Protein AF-A0A7J2S3N8-F1 (afdb_monomer_lite)

Foldseek 3Di:
DFDDKDDWDWDDDDPVLFQLLLVLLVVCLVPVCLLPFDAPAPPDPDDLCVVVVVLVVVLNVCLVPLVVLLVQLQDQALSVLSSQSSNCNVVVGQDIWIWIDTPNDIDIFGDGHNYDPLSNQLSSPVQDLLSSCSNCLVSCLVQQWKWFTDNVHTYTHRNQNDDDPVRVVRLLVVLQWDDQDPAETEHPPDDPVCVLQFWWKWKAFPRPGHIYIYGLVSQPFASLVSSPSRMHGNDSPVRIDIDIDANQASEEPDDDPDDCNVVSRPDDQPPVVCRNVRNDTSNRSNVVSNVVSVVVQQPDQAEWEAEQNYTDGLDQPVVLVVLVDDPVLSLQSVQVSVPDRGYDRYYPDHSVNVCVVCCVPCVLVSLCVVVVDNVVSVD

Sequence (379 aa):
MVKKIGSSFIKTASKTQENKIIENAKKVLENPFSILPDCGNKSCRKCYFDGVRNKIKKLFRYADNRDKLEKLSKRKDLIGAIAGVMTIAHSEKAPYLASVNINGKELKYAVRGKADKKKLIALEYINNPLLRLLGIGDIALKKKLHIYSWDKGFVCTGLEGKPPEEFIEFLAGNIGLRKLDDKTFTCAHINKKEESELGCLKIKWMYNGVDFLICKKCATGNTFSKISKYMIEPDQNRSLDVKVMPSIIKSCKNKCSNCVKKDLENLETKFLDEYFRGIISDHELIEKNEKEMIEKIKNMNRRLFILDGNCFGDDPSAFIKILHPNDMEKVSIEFILDKLQTPLIVSNMTANKLLELFWKEYGLPFLEEILDDKDIAHE

Secondary structure (DSSP, 8-state):
---------B-PPPHHHHHHHHHHHHHHHH-GGGGSPEE--TT-SS-TTHHHHHHHHHHHTTTT-HHHHHHHHTSSSHHHHHHHHHHHHHHTS---EEEEEETTEEEEEE--SS--HHHHHHHHTTT-HHHHGGGTHHHHHHTT-EEEEETTEEEEEET-----HHHHHHHHHHHTPEESSSSEEE-TT--TTTTTTS-EEEEEETTT--EEEEETTT--S-HHHHHHTTEE-S-HHHHEEEEEE-SS-SEE-S--SS-HHHHHHTPPPP-HHHHHTTSS-HHHHHHHHHHHHHHHHHT-SS-EEEETTEEEET-HHHHHHHT---HHHHHHHHHHHHH--SEEEESS--HHHHHHHHHHHHHHHHHHHHHS-HHHHH-

pLDDT: mean 87.54, std 11.59, range [38.91, 98.0]

Structure (mmCIF, N/CA/C/O backbone):
data_AF-A0A7J2S3N8-F1
#
_entry.id   AF-A0A7J2S3N8-F1
#
loop_
_atom_site.group_PDB
_atom_site.id
_atom_site.type_symbol
_atom_site.label_atom_id
_atom_site.label_alt_id
_atom_site.label_comp_id
_atom_site.label_asym_id
_atom_site.label_entity_id
_atom_site.label_seq_id
_atom_site.pdbx_PDB_ins_code
_atom_site.Cartn_x
_atom_site.Cartn_y
_atom_site.Cartn_z
_atom_site.occupancy
_atom_site.B_iso_or_equiv
_atom_site.auth_seq_id
_atom_site.auth_comp_id
_atom_site.auth_asym_id
_atom_site.auth_atom_id
_atom_site.pdbx_PDB_model_num
ATOM 1 N N . MET A 1 1 ? -0.435 5.367 6.423 1.00 44.50 1 MET A N 1
ATOM 2 C CA . MET A 1 1 ? -0.981 5.963 7.677 1.00 44.50 1 MET A CA 1
ATOM 3 C C . MET A 1 1 ? -1.839 7.195 7.354 1.00 44.50 1 MET A C 1
ATOM 5 O O . MET A 1 1 ? -1.370 8.049 6.614 1.00 44.50 1 MET A O 1
ATOM 9 N N . VAL A 1 2 ? -3.084 7.286 7.851 1.00 38.91 2 VAL A N 1
ATOM 10 C CA . VAL A 1 2 ? -4.009 8.427 7.614 1.00 38.91 2 VAL A CA 1
ATOM 11 C C . VAL A 1 2 ? -3.339 9.738 8.044 1.00 38.91 2 VAL A C 1
ATOM 13 O O . VAL A 1 2 ? -3.123 9.963 9.235 1.00 38.91 2 VAL A O 1
ATOM 16 N N . LYS A 1 3 ? -2.950 10.571 7.071 1.00 39.53 3 LYS A N 1
ATOM 17 C CA . LYS A 1 3 ? -1.894 11.581 7.261 1.00 39.53 3 LYS A CA 1
ATOM 18 C C . LYS A 1 3 ? -2.335 12.943 7.800 1.00 39.53 3 LYS A C 1
ATOM 20 O O . LYS A 1 3 ? -1.469 13.731 8.152 1.00 39.53 3 LYS A O 1
ATOM 25 N N . LYS A 1 4 ? -3.625 13.243 7.937 1.00 41.34 4 LYS A N 1
ATOM 26 C CA . LYS A 1 4 ? -4.093 14.435 8.670 1.00 41.34 4 LYS A CA 1
ATOM 27 C C . LYS A 1 4 ? -5.597 14.356 8.864 1.00 41.34 4 LYS A C 1
ATOM 29 O O . LYS A 1 4 ? -6.310 13.944 7.959 1.00 41.34 4 LYS A O 1
ATOM 34 N N . ILE A 1 5 ? -6.052 14.742 10.051 1.00 45.94 5 ILE A N 1
ATOM 35 C CA . ILE A 1 5 ? -7.469 14.863 10.377 1.00 45.94 5 ILE A CA 1
ATOM 36 C C . ILE A 1 5 ? -7.753 16.350 10.601 1.00 45.94 5 ILE A C 1
ATOM 38 O O . ILE A 1 5 ? -7.278 16.898 11.595 1.00 45.94 5 ILE A O 1
ATOM 42 N N . GLY A 1 6 ? -8.492 16.981 9.684 1.00 43.09 6 GLY A N 1
ATOM 43 C CA . GLY A 1 6 ? -8.831 18.413 9.728 1.00 43.09 6 GLY A CA 1
ATOM 44 C C . GLY A 1 6 ? -9.730 18.833 10.904 1.00 43.09 6 GLY A C 1
ATOM 45 O O . GLY A 1 6 ? -10.150 17.995 11.714 1.00 43.09 6 GLY A O 1
ATOM 46 N N . SER A 1 7 ? -9.997 20.141 10.999 1.00 45.97 7 SER A N 1
ATOM 47 C CA . SER A 1 7 ? -10.928 20.756 11.957 1.00 45.97 7 SER A CA 1
ATOM 48 C C . SER A 1 7 ? -12.378 20.346 11.675 1.00 45.97 7 SER A C 1
ATOM 50 O O . SER A 1 7 ? -12.745 20.060 10.536 1.00 45.97 7 SER A O 1
ATOM 52 N N . SER A 1 8 ? -13.194 20.277 12.730 1.00 46.09 8 SER A N 1
ATOM 53 C CA . SER A 1 8 ? -14.582 19.824 12.644 1.00 46.09 8 SER A CA 1
ATOM 54 C C . SER A 1 8 ? -15.577 20.972 12.573 1.00 46.09 8 SER A C 1
ATOM 56 O O . SER A 1 8 ? -15.569 21.837 13.445 1.00 46.09 8 SER A O 1
ATOM 58 N N . PHE A 1 9 ? -16.488 20.910 11.603 1.00 48.41 9 PHE A N 1
ATOM 59 C CA . PHE A 1 9 ? -17.659 21.783 11.503 1.00 48.41 9 PHE A CA 1
ATOM 60 C C . PHE A 1 9 ? -18.932 20.990 11.824 1.00 48.41 9 PHE A C 1
ATOM 62 O O . PHE A 1 9 ? -19.054 19.824 11.425 1.00 48.41 9 PHE A O 1
ATOM 69 N N . ILE A 1 10 ? -19.864 21.616 12.547 1.00 52.03 10 ILE A N 1
ATOM 70 C CA . ILE A 1 10 ? -21.165 21.035 12.904 1.00 52.03 10 ILE A CA 1
ATOM 71 C C . ILE A 1 10 ? -22.110 21.235 11.714 1.00 52.03 10 ILE A C 1
ATOM 73 O O . ILE A 1 10 ? -22.335 22.365 11.288 1.00 52.03 10 ILE A O 1
ATOM 77 N N . LYS A 1 11 ? -22.642 20.145 11.155 1.00 56.31 11 LYS A N 1
ATOM 78 C CA . LYS A 1 11 ? -23.619 20.166 10.051 1.00 56.31 11 LYS A CA 1
ATOM 79 C C . LYS A 1 11 ? -24.686 19.097 10.285 1.00 56.31 11 LYS A C 1
ATOM 81 O O . LYS A 1 11 ? -24.377 18.022 10.793 1.00 56.31 11 LYS A O 1
ATOM 86 N N . THR A 1 12 ? -25.910 19.339 9.827 1.00 53.00 12 THR A N 1
ATOM 87 C CA . THR A 1 12 ? -26.976 18.324 9.773 1.00 53.00 12 THR A CA 1
ATOM 88 C C . THR A 1 12 ? -26.585 17.209 8.781 1.00 53.00 12 THR A C 1
ATOM 90 O O . THR A 1 12 ? -26.009 17.484 7.718 1.00 53.00 12 THR A O 1
ATOM 93 N N . ALA A 1 13 ? -26.815 15.933 9.114 1.00 57.75 13 ALA A N 1
ATOM 94 C CA . ALA A 1 13 ? -26.667 14.838 8.143 1.00 57.75 13 ALA A CA 1
ATOM 95 C C . ALA A 1 13 ? -27.935 14.609 7.340 1.00 57.75 13 ALA A C 1
ATOM 97 O O . ALA A 1 13 ? -29.031 14.976 7.754 1.00 57.75 13 ALA A O 1
ATOM 98 N N . SER A 1 14 ? -27.769 13.909 6.218 1.00 72.62 14 SER A N 1
ATOM 99 C CA . SER A 1 14 ? -28.887 13.213 5.604 1.00 72.62 14 SER A CA 1
ATOM 100 C C . SER A 1 14 ? -29.412 12.128 6.549 1.00 72.62 14 SER A C 1
ATOM 102 O O . SER A 1 14 ? -28.648 11.464 7.255 1.00 72.62 14 SER A O 1
ATOM 104 N N . LYS A 1 15 ? -30.725 11.901 6.508 1.00 78.88 15 LYS A N 1
ATOM 105 C CA . LYS A 1 15 ? -31.401 10.861 7.296 1.00 78.88 15 LYS A CA 1
ATOM 106 C C . LYS A 1 15 ? -30.796 9.468 7.068 1.00 78.88 15 LYS A C 1
ATOM 108 O O . LYS A 1 15 ? -30.662 8.682 7.997 1.00 78.88 15 LYS A O 1
ATOM 113 N N . THR A 1 16 ? -30.323 9.197 5.852 1.00 84.44 16 THR A N 1
ATOM 114 C CA . THR A 1 16 ? -29.602 7.965 5.497 1.00 84.44 16 THR A CA 1
ATOM 115 C C . THR A 1 16 ? -28.321 7.770 6.310 1.00 84.44 16 THR A C 1
ATOM 117 O O . THR A 1 16 ? -28.026 6.659 6.746 1.00 84.44 16 THR A O 1
ATOM 120 N N . GLN A 1 17 ? -27.541 8.833 6.518 1.00 83.56 17 GLN A N 1
ATOM 121 C CA . GLN A 1 17 ? -26.275 8.741 7.243 1.00 83.56 17 GLN A CA 1
ATOM 122 C C . GLN A 1 17 ? -26.502 8.588 8.751 1.00 83.56 17 GLN A C 1
ATOM 124 O O . GLN A 1 17 ? -25.801 7.806 9.387 1.00 83.56 17 GLN A O 1
ATOM 129 N N . GLU A 1 18 ? -27.506 9.271 9.302 1.00 86.31 18 GLU A N 1
ATOM 130 C CA . GLU A 1 18 ? -27.937 9.072 10.689 1.00 86.31 18 GLU A CA 1
ATOM 131 C C . GLU A 1 18 ? -28.393 7.627 10.935 1.00 86.31 18 GLU A C 1
ATOM 133 O O . GLU A 1 18 ? -27.878 6.973 11.843 1.00 86.31 18 GLU A O 1
ATOM 138 N N . ASN A 1 19 ? -29.264 7.090 10.074 1.00 89.50 19 ASN A N 1
ATOM 139 C CA . ASN A 1 19 ? -29.729 5.705 10.175 1.00 89.50 19 ASN A CA 1
ATOM 140 C C . ASN A 1 19 ? -28.561 4.710 10.166 1.00 89.50 19 ASN A C 1
ATOM 142 O O . ASN A 1 19 ? -28.540 3.778 10.965 1.00 89.50 19 ASN A O 1
ATOM 146 N N . LYS A 1 20 ? -27.552 4.936 9.316 1.00 91.44 20 LYS A N 1
ATOM 147 C CA . LYS A 1 20 ? -26.363 4.076 9.240 1.00 91.44 20 LYS A CA 1
ATOM 148 C C . LYS A 1 20 ? -25.511 4.125 10.513 1.00 91.44 20 LYS A C 1
ATOM 150 O O . LYS A 1 20 ? -24.987 3.095 10.934 1.00 91.44 20 LYS A O 1
ATOM 155 N N . ILE A 1 21 ? -25.370 5.302 11.127 1.00 92.38 21 ILE A N 1
ATOM 156 C CA . ILE A 1 21 ? -24.670 5.454 12.412 1.00 92.38 21 ILE A CA 1
ATOM 157 C C . ILE A 1 21 ? -25.423 4.698 13.511 1.00 92.38 21 ILE A C 1
ATOM 159 O O . ILE A 1 21 ? -24.800 3.956 14.266 1.00 92.38 21 ILE A O 1
ATOM 163 N N . ILE A 1 22 ? -26.752 4.833 13.571 1.00 93.69 22 ILE A N 1
ATOM 164 C CA . ILE A 1 22 ? -27.592 4.132 14.553 1.00 93.69 22 ILE A CA 1
ATOM 165 C C . ILE A 1 22 ? -27.519 2.612 14.347 1.00 93.69 22 ILE A C 1
ATOM 167 O O . ILE A 1 22 ? -27.347 1.875 15.314 1.00 93.69 22 ILE A O 1
ATOM 171 N N . GLU A 1 23 ? -27.584 2.128 13.106 1.00 94.94 23 GLU A N 1
ATOM 172 C CA . GLU A 1 23 ? -27.475 0.698 12.794 1.00 94.94 23 GLU A CA 1
ATOM 173 C C . GLU A 1 23 ? -26.120 0.122 13.236 1.00 94.94 23 GLU A C 1
ATOM 175 O O . GLU A 1 23 ? -26.054 -0.923 13.883 1.00 94.94 23 GLU A O 1
ATOM 180 N N . ASN A 1 24 ? -25.022 0.827 12.952 1.00 95.38 24 ASN A N 1
ATOM 181 C CA . ASN A 1 24 ? -23.702 0.413 13.424 1.00 95.38 24 ASN A CA 1
ATOM 182 C C . ASN A 1 24 ? -23.592 0.496 14.954 1.00 95.38 24 ASN A C 1
ATOM 184 O O . ASN A 1 24 ? -22.979 -0.377 15.565 1.00 95.38 24 ASN A O 1
ATOM 188 N N . ALA A 1 25 ? -24.223 1.487 15.588 1.00 96.19 25 ALA A N 1
ATOM 189 C CA . ALA A 1 25 ? -24.281 1.586 17.041 1.00 96.19 25 ALA A CA 1
ATOM 190 C C . ALA A 1 25 ? -25.017 0.393 17.672 1.00 96.19 25 ALA A C 1
ATOM 192 O O . ALA A 1 25 ? -24.551 -0.133 18.682 1.00 96.19 25 ALA A O 1
ATOM 193 N N . LYS A 1 26 ? -26.110 -0.081 17.056 1.00 96.44 26 LYS A N 1
ATOM 194 C CA . LYS A 1 26 ? -26.821 -1.300 17.477 1.00 96.44 26 LYS A CA 1
ATOM 195 C C . LYS A 1 26 ? -25.921 -2.536 17.387 1.00 96.44 26 LYS A C 1
ATOM 197 O O . LYS A 1 26 ? -25.818 -3.269 18.362 1.00 96.44 26 LYS A O 1
ATOM 202 N N . LYS A 1 27 ? -25.146 -2.691 16.307 1.00 96.12 27 LYS A N 1
ATOM 203 C CA . LYS A 1 27 ? -24.147 -3.777 16.184 1.00 96.12 27 LYS A CA 1
ATOM 204 C C . LYS A 1 27 ? -23.071 -3.716 17.274 1.00 96.12 27 LYS A C 1
ATOM 206 O O . LYS A 1 27 ? -22.652 -4.746 17.798 1.00 96.12 27 LYS A O 1
ATOM 211 N N . VAL A 1 28 ? -22.622 -2.513 17.641 1.00 96.75 28 VAL A N 1
ATOM 212 C CA . VAL A 1 28 ? -21.678 -2.314 18.756 1.00 96.75 28 VAL A CA 1
ATOM 213 C C . VAL A 1 28 ? -22.326 -2.649 20.102 1.00 96.75 28 VAL A C 1
ATOM 215 O O . VAL A 1 28 ? -21.650 -3.199 20.970 1.00 96.75 28 VAL A O 1
ATOM 218 N N . LEU A 1 29 ? -23.610 -2.330 20.286 1.00 96.81 29 LEU A N 1
ATOM 219 C CA . LEU A 1 29 ? -24.367 -2.711 21.476 1.00 96.81 29 LEU A CA 1
ATOM 220 C C . LEU A 1 29 ? -24.520 -4.233 21.573 1.00 96.81 29 LEU A C 1
ATOM 222 O O . LEU A 1 29 ? -24.300 -4.770 22.645 1.00 96.81 29 LEU A O 1
ATOM 226 N N . GLU A 1 30 ? -24.816 -4.928 20.477 1.00 96.62 30 GLU A N 1
ATOM 227 C CA . GLU A 1 30 ? -24.928 -6.393 20.442 1.00 96.62 30 GLU A CA 1
ATOM 228 C C . GLU A 1 30 ? -23.582 -7.086 20.692 1.00 96.62 30 GLU A C 1
ATOM 230 O O . GLU A 1 30 ? -23.486 -8.028 21.480 1.00 96.62 30 GLU A O 1
ATOM 235 N N . ASN A 1 31 ? -22.520 -6.613 20.035 1.00 96.19 31 ASN A N 1
ATOM 236 C CA . ASN A 1 31 ? -21.184 -7.177 20.167 1.00 96.19 31 ASN A CA 1
ATOM 237 C C . ASN A 1 31 ? -20.100 -6.083 20.173 1.00 96.19 31 ASN A C 1
ATOM 239 O O . ASN A 1 31 ? -19.495 -5.782 19.132 1.00 96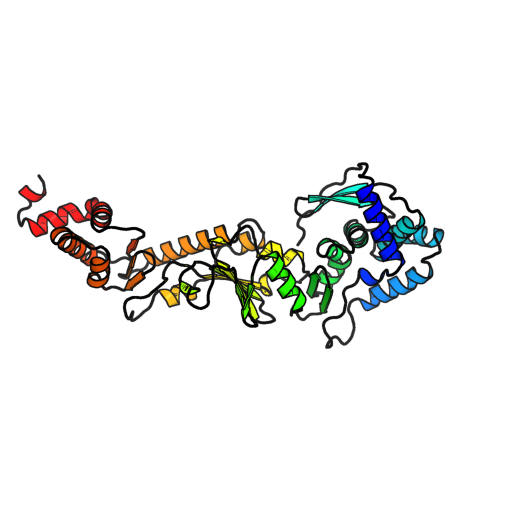.19 31 ASN A O 1
ATOM 243 N N . PRO A 1 32 ? -19.742 -5.543 21.354 1.00 95.19 32 PRO A N 1
ATOM 244 C CA . PRO A 1 32 ? -18.706 -4.518 21.462 1.00 95.19 32 PRO A CA 1
ATOM 245 C C . PRO A 1 32 ? -17.291 -5.050 21.222 1.00 95.19 32 PRO A C 1
ATOM 247 O O . PRO A 1 32 ? -16.347 -4.264 21.164 1.00 95.19 32 PRO A O 1
ATOM 250 N N . PHE A 1 33 ? -17.102 -6.370 21.108 1.00 95.75 33 PHE A N 1
ATOM 251 C CA . PHE A 1 33 ? -15.795 -6.965 20.830 1.00 95.75 33 PHE A CA 1
ATOM 252 C C . PHE A 1 33 ? -15.409 -6.887 19.353 1.00 95.75 33 PHE A C 1
ATOM 254 O O . PHE A 1 33 ? -14.231 -7.051 19.056 1.00 95.75 33 PHE A O 1
ATOM 261 N N . SER A 1 34 ? -16.356 -6.574 18.462 1.00 93.75 34 SER A N 1
ATOM 262 C CA . SER A 1 34 ? -16.142 -6.409 17.014 1.00 93.75 34 SER A CA 1
ATOM 263 C C . SER A 1 34 ? -15.110 -5.331 16.646 1.00 93.75 34 SER A C 1
ATOM 265 O O . SER A 1 34 ? -14.525 -5.369 15.567 1.00 93.75 34 SER A O 1
ATOM 267 N N . ILE A 1 35 ? -14.836 -4.383 17.552 1.00 95.44 35 ILE A N 1
ATOM 268 C CA . ILE A 1 35 ? -13.783 -3.364 17.392 1.00 95.44 35 ILE A CA 1
ATOM 269 C C . ILE A 1 35 ? -12.367 -3.909 17.600 1.00 95.44 35 ILE A C 1
ATOM 271 O O . ILE A 1 35 ? -11.389 -3.207 17.340 1.00 95.44 35 ILE A O 1
ATOM 275 N N . LEU A 1 36 ? -12.235 -5.128 18.122 1.00 96.06 36 LEU A N 1
ATOM 276 C CA . LEU A 1 36 ? -10.950 -5.775 18.333 1.00 96.06 36 LEU A CA 1
ATOM 277 C C . LEU A 1 36 ? -10.696 -6.791 17.220 1.00 96.06 36 LEU A C 1
ATOM 279 O O . LEU A 1 36 ? -11.611 -7.527 16.864 1.00 96.06 36 LEU A O 1
ATOM 283 N N . PRO A 1 37 ? -9.460 -6.871 16.711 1.00 95.44 37 PRO A N 1
ATOM 284 C CA . PRO A 1 37 ? -9.109 -7.884 15.736 1.00 95.44 37 PRO A CA 1
ATOM 285 C C . PRO A 1 37 ? -9.066 -9.273 16.380 1.00 95.44 37 PRO A C 1
ATOM 287 O O . PRO A 1 37 ? -8.736 -9.428 17.567 1.00 95.44 37 PRO A O 1
ATOM 290 N N . ASP A 1 38 ? -9.324 -10.283 15.562 1.00 92.88 38 ASP A N 1
ATOM 291 C CA . ASP A 1 38 ? -9.106 -11.679 15.902 1.00 92.88 38 ASP A CA 1
ATOM 292 C C . ASP A 1 38 ? -7.611 -11.995 15.984 1.00 92.88 38 ASP A C 1
ATOM 294 O O . ASP A 1 38 ? -6.760 -11.334 15.379 1.00 92.88 38 ASP A O 1
ATOM 298 N N . CYS A 1 39 ? -7.271 -13.014 16.770 1.00 87.81 39 CYS A N 1
ATOM 299 C CA . CYS A 1 39 ? -5.891 -13.462 16.905 1.00 87.81 39 CYS A CA 1
ATOM 300 C C . CYS A 1 39 ? -5.557 -14.421 15.759 1.00 87.81 39 CYS A C 1
ATOM 302 O O . CYS A 1 39 ? -5.934 -15.588 15.800 1.00 87.81 39 CYS A O 1
ATOM 304 N N . GLY A 1 40 ? -4.845 -13.931 14.746 1.00 78.69 40 GLY A N 1
ATOM 305 C CA . GLY A 1 40 ? -4.434 -14.734 13.591 1.00 78.69 40 GLY A CA 1
ATOM 306 C C . GLY A 1 40 ? -3.204 -15.596 13.854 1.00 78.69 40 GLY A C 1
ATOM 307 O O . GLY A 1 40 ? -2.991 -16.593 13.171 1.00 78.69 40 GLY A O 1
ATOM 308 N N . ASN A 1 41 ? -2.398 -15.237 14.855 1.00 76.19 41 ASN A N 1
ATOM 309 C CA . ASN A 1 41 ? -1.207 -15.995 15.204 1.00 76.19 41 ASN A CA 1
ATOM 310 C C . ASN A 1 41 ? -1.471 -16.943 16.384 1.00 76.19 41 ASN A C 1
ATOM 312 O O . ASN A 1 41 ? -1.699 -16.498 17.511 1.00 76.19 41 ASN A O 1
ATOM 316 N N . LYS A 1 42 ? -1.398 -18.254 16.124 1.00 68.00 42 LYS A N 1
ATOM 317 C CA . LYS A 1 42 ? -1.558 -19.308 17.140 1.00 68.00 42 LYS A CA 1
ATOM 318 C C . LYS A 1 42 ? -0.345 -19.438 18.071 1.00 68.00 42 LYS A C 1
ATOM 320 O O . LYS A 1 42 ? -0.473 -20.036 19.133 1.00 68.00 42 LYS A O 1
ATOM 325 N N . SER A 1 43 ? 0.814 -18.879 17.706 1.00 66.44 43 SER A N 1
ATOM 326 C CA . SER A 1 43 ? 2.049 -18.948 18.505 1.00 66.44 43 SER A CA 1
ATOM 327 C C . SER A 1 43 ? 2.090 -17.924 19.649 1.00 66.44 43 SER A C 1
ATOM 329 O O . SER A 1 43 ? 2.946 -17.988 20.536 1.00 66.44 43 SER A O 1
ATOM 331 N N . CYS A 1 44 ? 1.151 -16.974 19.672 1.00 69.88 44 CYS A N 1
ATOM 332 C CA . CYS A 1 44 ? 1.074 -15.966 20.718 1.00 69.88 44 CYS A CA 1
ATOM 333 C C . CYS A 1 44 ? 0.685 -16.597 22.064 1.00 69.88 44 CYS A C 1
ATOM 335 O O . CYS A 1 44 ? -0.454 -17.010 22.264 1.00 69.88 44 CYS A O 1
ATOM 337 N N . ARG A 1 45 ? 1.608 -16.571 23.040 1.00 74.31 45 ARG A N 1
ATOM 338 C CA . ARG A 1 45 ? 1.346 -17.017 24.427 1.00 74.31 45 ARG A CA 1
ATOM 339 C C . ARG A 1 45 ? 0.196 -16.257 25.100 1.00 74.31 45 ARG A C 1
ATOM 341 O O . ARG A 1 45 ? -0.426 -16.771 26.023 1.00 74.31 45 ARG A O 1
ATOM 348 N N . LYS A 1 46 ? -0.045 -15.007 24.690 1.00 81.06 46 LYS A N 1
ATOM 349 C CA . LYS A 1 46 ? -1.112 -14.143 25.205 1.00 81.06 46 LYS A CA 1
ATOM 350 C C . LYS A 1 46 ? -1.521 -13.117 24.155 1.00 81.06 46 LYS A C 1
ATOM 352 O O . LYS A 1 46 ? -0.663 -12.587 23.450 1.00 81.06 46 LYS A O 1
ATOM 357 N N . CYS A 1 47 ? -2.807 -12.778 24.091 1.00 85.88 47 CYS A N 1
ATOM 358 C CA . CYS A 1 47 ? -3.276 -11.757 23.167 1.00 85.88 47 CYS A CA 1
ATOM 359 C C . CYS A 1 47 ? -2.998 -10.350 23.720 1.00 85.88 47 CYS A C 1
ATOM 361 O O . CYS A 1 47 ? -3.372 -9.992 24.841 1.00 85.88 47 CYS A O 1
ATOM 363 N N . TYR A 1 48 ? -2.387 -9.496 22.895 1.00 89.56 48 TYR A N 1
ATOM 364 C CA . TYR A 1 48 ? -2.093 -8.101 23.247 1.00 89.56 48 TYR A CA 1
ATOM 365 C C . TYR A 1 48 ? -3.350 -7.265 23.539 1.00 89.56 48 TYR A C 1
ATOM 367 O O . TYR A 1 48 ? -3.262 -6.226 24.200 1.00 89.56 48 TYR A O 1
ATOM 375 N N . PHE A 1 49 ? -4.521 -7.733 23.099 1.00 93.31 49 PHE A N 1
ATOM 376 C CA . PHE A 1 49 ? -5.811 -7.096 23.341 1.00 93.31 49 PHE A CA 1
ATOM 377 C C . PHE A 1 49 ? -6.566 -7.646 24.560 1.00 93.31 49 PHE A C 1
ATOM 379 O O . PHE A 1 49 ? -7.617 -7.100 24.889 1.00 93.31 49 PHE A O 1
ATOM 386 N N . ASP A 1 50 ? -6.046 -8.635 25.299 1.00 91.81 50 ASP A N 1
ATOM 387 C CA . ASP A 1 50 ? -6.742 -9.221 26.462 1.00 91.81 50 ASP A CA 1
ATOM 388 C C . ASP A 1 50 ? -7.115 -8.181 27.523 1.00 91.81 50 ASP A C 1
ATOM 390 O O . ASP A 1 50 ? -8.222 -8.182 28.066 1.00 91.81 50 ASP A O 1
ATOM 394 N N . GLY A 1 51 ? -6.211 -7.236 27.792 1.00 93.00 51 GLY A N 1
ATOM 395 C CA . GLY A 1 51 ? -6.472 -6.150 28.736 1.00 93.00 51 GLY A CA 1
ATOM 396 C C . GLY A 1 51 ? -7.621 -5.242 28.286 1.00 93.00 51 GLY A C 1
ATOM 397 O O . GLY A 1 51 ? -8.411 -4.786 29.114 1.00 93.00 51 GLY A O 1
ATOM 398 N N . VAL A 1 52 ? -7.743 -5.002 26.979 1.00 95.00 52 VAL A N 1
ATOM 399 C CA . VAL A 1 52 ? -8.842 -4.221 26.396 1.00 95.00 52 VAL A CA 1
ATOM 400 C C . VAL A 1 52 ? -10.131 -5.036 26.432 1.00 95.00 52 VAL A C 1
ATOM 402 O O . VAL A 1 52 ? -11.139 -4.547 26.934 1.00 95.00 52 VAL A O 1
ATOM 405 N N . ARG A 1 53 ? -10.077 -6.305 26.016 1.00 95.62 53 ARG A N 1
ATOM 406 C CA . ARG A 1 53 ? -11.196 -7.253 26.048 1.00 95.62 53 ARG A CA 1
ATOM 407 C C . ARG A 1 53 ? -11.801 -7.355 27.448 1.00 95.62 53 ARG A C 1
ATOM 409 O O . ARG A 1 53 ? -13.013 -7.263 27.600 1.00 95.62 53 ARG A O 1
ATOM 416 N N . ASN A 1 54 ? -10.978 -7.439 28.492 1.00 96.50 54 ASN A N 1
ATOM 417 C CA . ASN A 1 54 ? -11.456 -7.473 29.876 1.00 96.50 54 ASN A CA 1
ATOM 418 C C . ASN A 1 54 ? -12.144 -6.171 30.310 1.00 96.50 54 ASN A C 1
ATOM 420 O O . ASN A 1 54 ? -13.126 -6.210 31.051 1.00 96.50 54 ASN A O 1
ATOM 424 N N . LYS A 1 55 ? -11.668 -5.010 29.846 1.00 97.19 55 LYS A N 1
ATOM 425 C CA . LYS A 1 55 ? -12.346 -3.730 30.099 1.00 97.19 55 LYS A CA 1
ATOM 426 C C . LYS A 1 55 ? -13.690 -3.653 29.368 1.00 97.19 55 LYS A C 1
ATOM 428 O O . LYS A 1 55 ? -14.656 -3.199 29.975 1.00 97.19 55 LYS A O 1
ATOM 433 N N . ILE A 1 56 ? -13.765 -4.145 28.128 1.00 97.50 56 ILE A N 1
ATOM 434 C CA . ILE A 1 56 ? -15.020 -4.241 27.367 1.00 97.50 56 ILE A CA 1
ATOM 435 C C . ILE A 1 56 ? -16.005 -5.171 28.084 1.00 97.50 56 ILE A C 1
ATOM 437 O O . ILE A 1 56 ? -17.126 -4.756 28.346 1.00 97.50 56 ILE A O 1
ATOM 441 N N . LYS A 1 57 ? -15.572 -6.363 28.528 1.00 97.44 57 LYS A N 1
ATOM 442 C CA . LYS A 1 57 ? -16.396 -7.287 29.335 1.00 97.44 57 LYS A CA 1
ATOM 443 C C . LYS A 1 57 ? -16.997 -6.609 30.570 1.00 97.44 57 LYS A C 1
ATOM 445 O O . LYS A 1 57 ? -18.161 -6.823 30.882 1.00 97.44 57 LYS A O 1
ATOM 450 N N . LYS A 1 58 ? -16.213 -5.791 31.285 1.00 97.25 58 LYS A N 1
ATOM 451 C CA . LYS A 1 58 ? -16.699 -5.049 32.463 1.00 97.25 58 LYS A CA 1
ATOM 452 C C . LYS A 1 58 ? -17.722 -3.974 32.098 1.00 97.25 58 LYS A C 1
ATOM 454 O O . LYS A 1 58 ? -18.680 -3.805 32.841 1.00 97.25 58 LYS A O 1
ATOM 459 N N . LEU A 1 59 ? -17.511 -3.251 30.997 1.00 96.94 59 LEU A N 1
ATOM 460 C CA . LEU A 1 59 ? -18.464 -2.259 30.493 1.00 96.94 59 LEU A CA 1
ATOM 461 C C . LEU A 1 59 ? -19.772 -2.921 30.048 1.00 96.94 59 LEU A C 1
ATOM 463 O O . LEU A 1 59 ? -20.836 -2.412 30.374 1.00 96.94 59 LEU A O 1
ATOM 467 N N . PHE A 1 60 ? -19.689 -4.069 29.375 1.00 95.94 60 PHE A N 1
ATOM 468 C CA . PHE A 1 60 ? -20.842 -4.753 28.792 1.00 95.94 60 PHE A CA 1
ATOM 469 C C . PHE A 1 60 ? -21.866 -5.232 29.832 1.00 95.94 60 PHE A C 1
ATOM 471 O O . PHE A 1 60 ? -23.050 -5.302 29.543 1.00 95.94 60 PHE A O 1
ATOM 478 N N . ARG A 1 61 ? -21.450 -5.432 31.091 1.00 96.38 61 ARG A N 1
ATOM 479 C CA . ARG A 1 61 ? -22.368 -5.675 32.226 1.00 96.38 61 ARG A CA 1
ATOM 480 C C . ARG A 1 61 ? -23.365 -4.538 32.473 1.00 96.38 61 ARG A C 1
ATOM 482 O O . ARG A 1 61 ? -24.325 -4.721 33.207 1.00 96.38 61 ARG A O 1
ATOM 489 N N . TYR A 1 62 ? -23.094 -3.360 31.922 1.00 95.81 62 TYR A N 1
ATOM 490 C CA . TYR A 1 62 ? -23.930 -2.172 32.030 1.00 95.81 62 TYR A CA 1
ATOM 491 C C . TYR A 1 62 ? -24.556 -1.791 30.684 1.00 95.81 62 TYR A C 1
ATOM 493 O O . TYR A 1 62 ? -24.968 -0.644 30.539 1.00 95.81 62 TYR A O 1
ATOM 501 N N . ALA A 1 63 ? -24.600 -2.710 29.709 1.00 93.88 63 ALA A N 1
ATOM 502 C CA . ALA A 1 63 ? -25.109 -2.436 28.365 1.00 93.88 63 ALA A CA 1
ATOM 503 C C . ALA A 1 63 ? -26.527 -1.847 28.383 1.00 93.88 63 ALA A C 1
ATOM 505 O O . ALA A 1 63 ? -26.783 -0.915 27.634 1.00 93.88 63 ALA A O 1
ATOM 506 N N . ASP A 1 64 ? -27.396 -2.292 29.293 1.00 94.81 64 ASP A N 1
ATOM 507 C CA . ASP A 1 64 ? -28.777 -1.796 29.405 1.00 94.81 64 ASP A CA 1
ATOM 508 C C . ASP A 1 64 ? -28.941 -0.623 30.386 1.00 94.81 64 ASP A C 1
ATOM 510 O O . ASP A 1 64 ? -30.014 -0.032 30.507 1.00 94.81 64 ASP A O 1
ATOM 514 N N . ASN A 1 65 ? -27.876 -0.233 31.095 1.00 96.12 65 ASN A N 1
ATOM 515 C CA . ASN A 1 65 ? -27.928 0.848 32.077 1.00 96.12 65 ASN A CA 1
ATOM 516 C C . ASN A 1 65 ? -27.509 2.184 31.446 1.00 96.12 65 ASN A C 1
ATOM 518 O O . ASN A 1 65 ? -26.332 2.563 31.464 1.00 96.12 65 ASN A O 1
ATOM 522 N N . ARG A 1 66 ? -28.497 2.922 30.926 1.00 94.12 66 ARG A N 1
ATOM 523 C CA . ARG A 1 66 ? -28.310 4.213 30.236 1.00 94.12 66 ARG A CA 1
ATOM 524 C C . ARG A 1 66 ? -27.510 5.227 31.060 1.00 94.12 66 ARG A C 1
ATOM 526 O O . ARG A 1 66 ? -26.539 5.787 30.553 1.00 94.12 66 ARG A O 1
ATOM 533 N N . ASP A 1 67 ? -27.833 5.402 32.340 1.00 94.81 67 ASP A N 1
ATOM 534 C CA . ASP A 1 67 ? -27.138 6.355 33.218 1.00 94.81 67 ASP A CA 1
ATOM 535 C C . ASP A 1 67 ? -25.670 5.984 33.436 1.00 94.81 67 ASP A C 1
ATOM 537 O O . ASP A 1 67 ? -24.782 6.843 33.514 1.00 94.81 67 ASP A O 1
ATOM 541 N N . LYS A 1 68 ? -25.387 4.683 33.553 1.00 96.81 68 LYS A N 1
ATOM 542 C CA . LYS A 1 68 ? -24.020 4.195 33.717 1.00 96.81 68 LYS A CA 1
ATOM 543 C C . LYS A 1 68 ? -23.222 4.358 32.431 1.00 96.81 68 LYS A C 1
ATOM 545 O O . LYS A 1 68 ? -22.072 4.796 32.512 1.00 96.81 68 LYS A O 1
ATOM 550 N N . LEU A 1 69 ? -23.815 4.060 31.274 1.00 96.50 69 LEU A N 1
ATOM 551 C CA . LEU A 1 69 ? -23.196 4.309 29.972 1.00 96.50 69 LEU A CA 1
ATOM 552 C C . LEU A 1 69 ? -22.885 5.796 29.785 1.00 96.50 69 LEU A C 1
ATOM 554 O O . LEU A 1 69 ? -21.765 6.133 29.407 1.00 96.50 69 LEU A O 1
ATOM 558 N N . GLU A 1 70 ? -23.791 6.693 30.174 1.00 95.12 70 GLU A N 1
ATOM 559 C CA . GLU A 1 70 ? -23.547 8.139 30.109 1.00 95.12 70 GLU A CA 1
ATOM 560 C C . GLU A 1 70 ? -22.410 8.610 31.014 1.00 95.12 70 GLU A C 1
ATOM 562 O O . GLU A 1 70 ? -21.614 9.483 30.662 1.00 95.12 70 GLU A O 1
ATOM 567 N N . LYS A 1 71 ? -22.271 8.015 32.200 1.00 96.81 71 LYS A N 1
ATOM 568 C CA . LYS A 1 71 ? -21.117 8.291 33.065 1.00 96.81 71 LYS A CA 1
ATOM 569 C C . LYS A 1 71 ? -19.821 7.770 32.439 1.00 96.81 71 LYS A C 1
ATOM 571 O O . LYS A 1 71 ? -18.800 8.455 32.497 1.00 96.81 71 LYS A O 1
ATOM 576 N N . LEU A 1 72 ? -19.848 6.581 31.836 1.00 97.00 72 LEU A N 1
ATOM 577 C CA . LEU A 1 72 ? -18.683 5.961 31.200 1.00 97.00 72 LEU A CA 1
ATOM 578 C C . LEU A 1 72 ? -18.261 6.674 29.906 1.00 97.00 72 LEU A C 1
ATOM 580 O O . LEU A 1 72 ? -17.059 6.762 29.649 1.00 97.00 72 LEU A O 1
ATOM 584 N N . SER A 1 73 ? -19.204 7.244 29.148 1.00 96.38 73 SER A N 1
ATOM 585 C CA . SER A 1 73 ? -18.958 7.975 27.893 1.00 96.38 73 SER A CA 1
ATOM 586 C C . SER A 1 73 ? -18.073 9.215 28.082 1.00 96.38 73 SER A C 1
ATOM 588 O O . SER A 1 73 ? -17.425 9.691 27.149 1.00 96.38 73 SER A O 1
ATOM 590 N N . LYS A 1 74 ? -17.967 9.719 29.319 1.00 96.06 74 LYS A N 1
ATOM 591 C CA . LYS A 1 74 ? -17.083 10.834 29.697 1.00 96.06 74 LYS A CA 1
ATOM 592 C C . LYS A 1 74 ? -15.596 10.466 29.706 1.00 96.06 74 LYS A C 1
ATOM 594 O O . LYS A 1 74 ? -14.757 11.359 29.838 1.00 96.06 74 LYS A O 1
ATOM 599 N N . ARG A 1 75 ? -15.239 9.184 29.586 1.00 95.69 75 ARG A N 1
ATOM 600 C CA . ARG A 1 75 ? -13.840 8.752 29.451 1.00 95.69 75 ARG A CA 1
ATOM 601 C C . ARG A 1 75 ? -13.298 9.106 28.065 1.00 95.69 75 ARG A C 1
ATOM 603 O O . ARG A 1 75 ? -14.022 9.079 27.078 1.00 95.69 75 ARG A O 1
ATOM 610 N N . LYS A 1 76 ? -11.993 9.381 27.988 1.00 95.06 76 LYS A N 1
ATOM 611 C CA . LYS A 1 76 ? -11.308 9.728 26.728 1.00 95.06 76 LYS A CA 1
ATOM 612 C C . LYS A 1 76 ? -10.839 8.511 25.910 1.00 95.06 76 LYS A C 1
ATOM 614 O O . LYS A 1 76 ? -10.381 8.664 24.782 1.00 95.06 76 LYS A O 1
ATOM 619 N N . ASP A 1 77 ? -10.907 7.311 26.486 1.00 94.69 77 ASP A N 1
ATOM 620 C CA . ASP A 1 77 ? -10.373 6.077 25.907 1.00 94.69 77 ASP A CA 1
ATOM 621 C C . ASP A 1 77 ? -11.424 5.269 25.124 1.00 94.69 77 ASP A C 1
ATOM 623 O O . ASP A 1 77 ? -12.571 5.683 24.971 1.00 94.69 77 ASP A O 1
ATOM 627 N N . LEU A 1 78 ? -11.029 4.094 24.615 1.00 96.50 78 LEU A N 1
ATOM 628 C CA . LEU A 1 78 ? -11.906 3.225 23.817 1.00 96.50 78 LEU A CA 1
ATOM 629 C C . LEU A 1 78 ? -13.164 2.796 24.583 1.00 96.50 78 LEU A C 1
ATOM 631 O O . LEU A 1 78 ? -14.223 2.657 23.989 1.00 96.50 78 LEU A O 1
ATOM 635 N N . ILE A 1 79 ? -13.069 2.644 25.904 1.00 97.50 79 ILE A N 1
ATOM 636 C CA . ILE A 1 79 ? -14.211 2.296 26.756 1.00 97.50 79 ILE A CA 1
ATOM 637 C C . ILE A 1 79 ? -15.227 3.439 26.794 1.00 97.50 79 ILE A C 1
ATOM 639 O O . ILE A 1 79 ? -16.424 3.184 26.705 1.00 97.50 79 ILE A O 1
ATOM 643 N N . GLY A 1 80 ? -14.759 4.690 26.868 1.00 97.56 80 GLY A N 1
ATOM 644 C CA . GLY A 1 80 ? -15.633 5.854 26.719 1.00 97.56 80 GLY A CA 1
ATOM 645 C C . GLY A 1 80 ? -16.301 5.919 25.348 1.00 97.56 80 GLY A C 1
ATOM 646 O O . GLY A 1 80 ? -17.493 6.200 25.270 1.00 97.56 80 GLY A O 1
ATOM 647 N N . ALA A 1 81 ? -15.565 5.591 24.281 1.00 97.50 81 ALA A N 1
ATOM 648 C CA . ALA A 1 81 ? -16.111 5.574 22.925 1.00 97.50 81 ALA A CA 1
ATOM 649 C C . ALA A 1 81 ? -17.220 4.519 22.769 1.00 97.50 81 ALA A C 1
ATOM 651 O O . ALA A 1 81 ? -18.302 4.844 22.291 1.00 97.50 81 ALA A O 1
ATOM 652 N N . ILE A 1 82 ? -16.984 3.285 23.236 1.00 98.00 82 ILE A N 1
ATOM 653 C CA . ILE A 1 82 ? -17.981 2.201 23.200 1.00 98.00 82 ILE A CA 1
ATOM 654 C C . ILE A 1 82 ? -19.227 2.601 23.993 1.00 98.00 82 ILE A C 1
ATOM 656 O O . ILE A 1 82 ? -20.332 2.474 23.478 1.00 98.00 82 ILE A O 1
ATOM 660 N N . ALA A 1 83 ? -19.059 3.140 25.207 1.00 97.69 83 ALA A N 1
ATOM 661 C CA . ALA A 1 83 ? -20.185 3.607 26.015 1.00 97.69 83 ALA A CA 1
ATOM 662 C C . ALA A 1 83 ? -21.001 4.693 25.298 1.00 97.69 83 ALA A C 1
ATOM 664 O O . ALA A 1 83 ? -22.223 4.607 25.250 1.00 97.69 83 ALA A O 1
ATOM 665 N N . GLY A 1 84 ? -20.326 5.690 24.714 1.00 95.88 84 GLY A N 1
ATOM 666 C CA . GLY A 1 84 ? -20.981 6.767 23.971 1.00 95.88 84 GLY A CA 1
ATOM 667 C C . GLY A 1 84 ? -21.767 6.255 22.764 1.00 95.88 84 GLY A C 1
ATOM 668 O O . GLY A 1 84 ? -22.900 6.674 22.554 1.00 95.88 84 GLY A O 1
ATOM 669 N N . VAL A 1 85 ? -21.211 5.310 22.006 1.00 96.44 85 VAL A N 1
ATOM 670 C CA . VAL A 1 85 ? -21.903 4.708 20.857 1.00 96.44 85 VAL A CA 1
ATOM 671 C C . VAL A 1 85 ? -23.083 3.836 21.302 1.00 96.44 85 VAL A C 1
ATOM 673 O O . VAL A 1 85 ? -24.155 3.931 20.716 1.00 96.44 85 VAL A O 1
ATOM 676 N N . MET A 1 86 ? -22.957 3.069 22.387 1.00 96.81 86 MET A N 1
ATOM 677 C CA . MET A 1 86 ? -24.088 2.319 22.958 1.00 96.81 86 MET A CA 1
ATOM 678 C C . MET A 1 86 ? -25.234 3.237 23.397 1.00 96.81 86 MET A C 1
ATOM 680 O O . MET A 1 86 ? -26.401 2.901 23.213 1.00 96.81 86 MET A O 1
ATOM 684 N N . THR A 1 87 ? -24.933 4.427 23.924 1.00 95.19 87 THR A N 1
ATOM 685 C CA . THR A 1 87 ? -25.966 5.424 24.226 1.00 95.19 87 THR A CA 1
ATOM 686 C C . THR A 1 87 ? -26.727 5.867 22.971 1.00 95.19 87 THR A C 1
ATOM 688 O O . THR A 1 87 ? -27.940 6.033 23.051 1.00 95.19 87 THR A O 1
ATOM 691 N N . ILE A 1 88 ? -26.053 6.019 21.821 1.00 94.06 88 ILE A N 1
ATOM 692 C CA . ILE A 1 88 ? -26.711 6.343 20.538 1.00 94.06 88 ILE A CA 1
ATOM 693 C C . ILE A 1 88 ? -27.680 5.227 20.135 1.00 94.06 88 ILE A C 1
ATOM 695 O O . ILE A 1 88 ? -28.790 5.515 19.692 1.00 94.06 88 ILE A O 1
ATOM 699 N N . ALA A 1 89 ? -27.280 3.963 20.317 1.00 94.88 89 ALA A N 1
ATOM 700 C CA . ALA A 1 89 ? -28.142 2.816 20.040 1.00 94.88 89 ALA A CA 1
ATOM 701 C C . ALA A 1 89 ? -29.415 2.845 20.901 1.00 94.88 89 ALA A C 1
ATOM 703 O O . ALA A 1 89 ? -30.507 2.654 20.378 1.00 94.88 89 ALA A O 1
ATOM 704 N N . HIS A 1 90 ? -29.284 3.160 22.194 1.00 93.50 90 HIS A N 1
ATOM 705 C CA . HIS A 1 90 ? -30.417 3.280 23.120 1.00 93.50 90 HIS A CA 1
ATOM 706 C C . HIS A 1 90 ? -31.342 4.459 22.835 1.00 93.50 90 HIS A C 1
ATOM 708 O O . HIS A 1 90 ? -32.541 4.358 23.086 1.00 93.50 90 HIS A O 1
ATOM 714 N N . SER A 1 91 ? -30.796 5.593 22.390 1.00 90.50 91 SER A N 1
ATOM 715 C CA . SER A 1 91 ? -31.596 6.784 22.094 1.00 90.50 91 SER A CA 1
ATOM 716 C C . SER A 1 91 ? -32.219 6.768 20.701 1.00 90.50 91 SER A C 1
ATOM 718 O O . SER A 1 91 ? -33.029 7.645 20.419 1.00 90.50 91 SER A O 1
ATOM 720 N N . GLU A 1 92 ? -31.795 5.844 19.831 1.00 87.31 92 GLU A N 1
ATOM 721 C CA . GLU A 1 92 ? -32.182 5.757 18.414 1.00 87.31 92 GLU A CA 1
ATOM 722 C C . GLU A 1 92 ? -32.094 7.101 17.672 1.00 87.31 92 GLU A C 1
ATOM 724 O O . GLU A 1 92 ? -32.874 7.408 16.774 1.00 87.31 92 GLU A O 1
ATOM 729 N N . LYS A 1 93 ? -31.130 7.933 18.076 1.00 82.31 93 LYS A N 1
ATOM 730 C CA . LYS A 1 93 ? -30.960 9.299 17.577 1.00 82.31 93 LYS A CA 1
ATOM 731 C C . LYS A 1 93 ? -29.499 9.706 17.647 1.00 82.31 93 LYS A C 1
ATOM 733 O O . LYS A 1 93 ? -28.877 9.571 18.705 1.00 82.31 93 LYS A O 1
ATOM 738 N N . ALA A 1 94 ? -28.962 10.246 16.555 1.00 73.62 94 ALA A N 1
ATOM 739 C CA . ALA A 1 94 ? -27.621 10.818 16.553 1.00 73.62 94 ALA A CA 1
ATOM 740 C C . ALA A 1 94 ? -27.700 12.296 16.994 1.00 73.62 94 ALA A C 1
ATOM 742 O O . ALA A 1 94 ? -28.422 13.075 16.379 1.00 73.62 94 ALA A O 1
ATOM 743 N N . PRO A 1 95 ? -26.997 12.722 18.061 1.00 68.25 95 PRO A N 1
ATOM 744 C CA . PRO A 1 95 ? -27.199 14.051 18.645 1.00 68.25 95 PRO A CA 1
ATOM 745 C C . PRO A 1 95 ? -26.670 15.191 17.760 1.00 68.25 95 PRO A C 1
ATOM 747 O O . PRO A 1 95 ? -27.439 16.026 17.300 1.00 68.25 95 PRO A O 1
ATOM 750 N N . TYR A 1 96 ? -25.354 15.224 17.532 1.00 75.94 96 TYR A N 1
ATOM 751 C CA . TYR A 1 96 ? -24.649 16.234 16.744 1.00 75.94 96 TYR A CA 1
ATOM 752 C C . TYR A 1 96 ? -23.591 15.546 15.902 1.00 75.94 96 TYR A C 1
ATOM 754 O O . TYR A 1 96 ? -22.839 14.715 16.419 1.00 75.94 96 TYR A O 1
ATOM 762 N N . LEU A 1 97 ? -23.509 15.919 14.628 1.00 83.62 97 LEU A N 1
ATOM 763 C CA . LEU A 1 97 ? -22.501 15.379 13.733 1.00 83.62 97 LEU A CA 1
ATOM 764 C C . LEU A 1 97 ? -21.385 16.388 13.504 1.00 83.62 97 LEU A C 1
ATOM 766 O O . LEU A 1 97 ? -21.612 17.517 13.064 1.00 83.62 97 LEU A O 1
ATOM 770 N N . ALA A 1 98 ? -20.169 15.944 13.782 1.00 87.31 98 ALA A N 1
ATOM 771 C CA . ALA A 1 98 ? -18.951 16.630 13.405 1.00 87.31 98 ALA A CA 1
ATOM 772 C C . ALA A 1 98 ? -18.483 16.115 12.044 1.00 87.31 98 ALA A C 1
ATOM 774 O O . ALA A 1 98 ? -18.575 14.923 11.752 1.00 87.31 98 ALA A O 1
ATOM 775 N N . SER A 1 99 ? -17.953 17.016 11.220 1.00 86.62 99 SER A N 1
ATOM 776 C CA . SER A 1 99 ? -17.329 16.662 9.941 1.00 86.62 99 SER A CA 1
ATOM 777 C C . SER A 1 99 ? -15.817 16.543 10.096 1.00 86.62 99 SER A C 1
ATOM 779 O O . SER A 1 99 ? -15.215 17.218 10.927 1.00 86.62 99 SER A O 1
ATOM 781 N N . VAL A 1 100 ? -15.185 15.673 9.320 1.00 89.50 100 VAL A N 1
ATOM 782 C CA . VAL A 1 100 ? -13.759 15.399 9.425 1.00 89.50 100 VAL A CA 1
ATOM 783 C C . VAL A 1 100 ? -13.194 14.918 8.094 1.00 89.50 100 VAL A C 1
ATOM 785 O O . VAL A 1 100 ? -13.787 14.064 7.450 1.00 89.50 100 VAL A O 1
ATOM 788 N N . ASN A 1 101 ? -12.041 15.435 7.664 1.00 86.62 101 ASN A N 1
ATOM 789 C CA . ASN A 1 101 ? -11.398 14.953 6.439 1.00 86.62 101 ASN A CA 1
ATOM 790 C C . ASN A 1 101 ? -10.488 13.751 6.743 1.00 86.62 101 ASN A C 1
ATOM 792 O O . ASN A 1 101 ? -9.577 13.859 7.568 1.00 86.62 101 ASN A O 1
ATOM 796 N N . ILE A 1 102 ? -10.748 12.618 6.088 1.00 83.69 102 ILE A N 1
ATOM 797 C CA . ILE A 1 102 ? -9.929 11.404 6.135 1.00 83.69 102 ILE A CA 1
ATOM 798 C C . ILE A 1 102 ? -9.629 10.977 4.698 1.00 83.69 102 ILE A C 1
ATOM 800 O O . ILE A 1 102 ? -10.535 10.652 3.934 1.00 83.69 102 ILE A O 1
ATOM 804 N N . ASN A 1 103 ? -8.341 10.945 4.340 1.00 76.94 103 ASN A N 1
ATOM 805 C CA . ASN A 1 103 ? -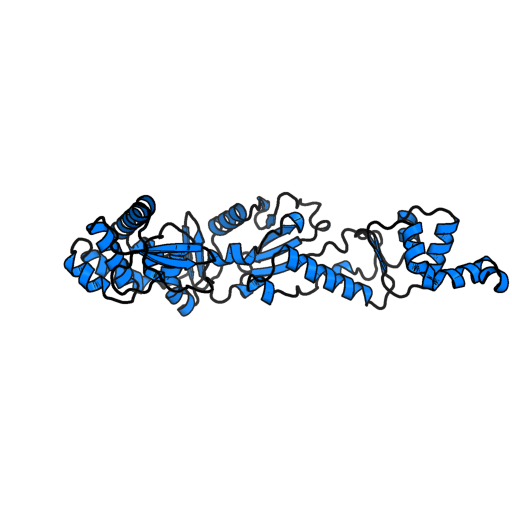7.857 10.565 3.005 1.00 76.94 103 ASN A CA 1
ATOM 806 C C . ASN A 1 103 ? -8.551 11.340 1.866 1.00 76.94 103 ASN A C 1
ATOM 808 O O . ASN A 1 103 ? -8.963 10.751 0.869 1.00 76.94 103 ASN A O 1
ATOM 812 N N . GLY A 1 104 ? -8.726 12.652 2.045 1.00 80.19 104 GLY A N 1
ATOM 813 C CA . GLY A 1 104 ? -9.344 13.536 1.055 1.00 80.19 104 GLY A CA 1
ATOM 814 C C . GLY A 1 104 ? -10.874 13.506 1.041 1.00 80.19 104 GLY A C 1
ATOM 815 O O . GLY A 1 104 ? -11.475 14.278 0.303 1.00 80.19 104 GLY A O 1
ATOM 816 N N . LYS A 1 105 ? -11.518 12.661 1.857 1.00 83.12 105 LYS A N 1
ATOM 817 C CA . LYS A 1 105 ? -12.981 12.560 1.939 1.00 83.12 105 LYS A CA 1
ATOM 818 C C . LYS A 1 105 ? -13.500 13.195 3.224 1.00 83.12 105 LYS A C 1
ATOM 820 O O . LYS A 1 105 ? -13.014 12.880 4.311 1.00 83.12 105 LYS A O 1
ATOM 825 N N . GLU A 1 106 ? -14.506 14.060 3.103 1.00 87.81 106 GLU A N 1
ATOM 826 C CA . GLU A 1 106 ? -15.278 14.545 4.252 1.00 87.81 106 GLU A CA 1
ATOM 827 C C . GLU A 1 106 ? -16.146 13.394 4.785 1.00 87.81 106 GLU A C 1
ATOM 829 O O . GLU A 1 106 ? -16.964 12.812 4.073 1.00 87.81 106 GLU A O 1
ATOM 834 N N . LEU A 1 107 ? -15.939 13.045 6.047 1.00 90.00 107 LEU A N 1
ATOM 835 C CA . LEU A 1 107 ? -16.690 12.054 6.800 1.00 90.00 107 LEU A CA 1
ATOM 836 C C . LEU A 1 107 ? -17.455 12.781 7.905 1.00 90.00 107 LEU A C 1
ATOM 838 O O . LEU A 1 107 ? -16.896 13.663 8.548 1.00 90.00 107 LEU A O 1
ATOM 842 N N . LYS A 1 108 ? -18.706 12.404 8.169 1.00 90.12 108 LYS A N 1
ATOM 843 C CA . LYS A 1 108 ? -19.451 12.910 9.333 1.00 90.12 108 LYS A CA 1
ATOM 844 C C . LYS A 1 108 ? -19.582 11.820 10.386 1.00 90.12 108 LYS A C 1
ATOM 846 O O . LYS A 1 108 ? -19.743 10.659 10.026 1.00 90.12 108 LYS A O 1
ATOM 851 N N . TYR A 1 109 ? -19.520 12.169 11.660 1.00 92.50 109 TYR A N 1
ATOM 852 C CA . TYR A 1 109 ? -19.660 11.215 12.761 1.00 92.50 109 TYR A CA 1
ATOM 853 C C . TYR A 1 109 ? -20.319 11.883 13.968 1.00 92.50 109 TYR A C 1
ATOM 855 O O . TYR A 1 109 ? -20.236 13.102 14.134 1.00 92.50 109 TYR A O 1
ATOM 863 N N . ALA A 1 110 ? -20.986 11.091 14.794 1.00 92.00 110 ALA A N 1
ATOM 864 C CA . ALA A 1 110 ? -21.705 11.517 15.972 1.00 92.00 110 ALA A CA 1
ATOM 865 C C . ALA A 1 110 ? -20.770 11.782 17.147 1.00 92.00 110 ALA A C 1
ATOM 867 O O . ALA A 1 110 ? -20.030 10.934 17.639 1.00 92.00 110 ALA A O 1
ATOM 868 N N . VAL A 1 111 ? -20.856 12.995 17.675 1.00 90.50 111 VAL A N 1
ATOM 869 C CA . VAL A 1 111 ? -20.126 13.348 18.886 1.00 90.50 111 VAL A CA 1
ATOM 870 C C . VAL A 1 111 ? -20.984 12.968 20.090 1.00 90.50 111 VAL A C 1
ATOM 872 O O . VAL A 1 111 ? -21.895 13.702 20.477 1.00 90.50 111 VAL A O 1
ATOM 875 N N . ARG A 1 112 ? -20.691 11.810 20.697 1.00 89.56 112 ARG A N 1
ATOM 876 C CA . ARG A 1 112 ? -21.261 11.395 21.990 1.00 89.56 112 ARG A CA 1
ATOM 877 C C . ARG A 1 112 ? -20.155 11.098 22.999 1.00 89.56 112 ARG A C 1
ATOM 879 O O . ARG A 1 112 ? -19.269 10.285 22.750 1.00 89.56 112 ARG A O 1
ATOM 886 N N . GLY A 1 113 ? -20.225 11.746 24.162 1.00 90.25 113 GLY A N 1
ATOM 887 C CA . GLY A 1 113 ? -19.224 11.606 25.221 1.00 90.25 113 GLY A CA 1
ATOM 888 C C . GLY A 1 113 ? -17.975 12.471 25.001 1.00 90.25 113 GLY A C 1
ATOM 889 O O . GLY A 1 113 ? -18.030 13.512 24.351 1.00 90.25 113 GLY A O 1
ATOM 890 N N . LYS A 1 114 ? -16.845 12.061 25.593 1.00 93.69 114 LYS A N 1
ATOM 891 C CA . LYS A 1 114 ? -15.554 12.786 25.541 1.00 93.69 114 LYS A CA 1
ATOM 892 C C . LYS A 1 114 ? -14.413 11.961 24.931 1.00 93.69 114 LYS A C 1
ATOM 894 O O . LYS A 1 114 ? -13.243 12.304 25.109 1.00 93.69 114 LYS A O 1
ATOM 899 N N . ALA A 1 115 ? -14.737 10.852 24.273 1.00 94.38 115 ALA A N 1
ATOM 900 C CA . ALA A 1 115 ? -13.748 9.958 23.690 1.00 94.38 115 ALA A CA 1
ATOM 901 C C . ALA A 1 115 ? -13.010 10.583 22.498 1.00 94.38 115 ALA A C 1
ATOM 903 O O . ALA A 1 115 ? -13.508 11.499 21.844 1.00 94.38 115 ALA A O 1
ATOM 904 N N . ASP A 1 116 ? -11.811 10.071 22.212 1.00 93.56 116 ASP A N 1
ATOM 905 C CA . ASP A 1 116 ? -11.046 10.489 21.036 1.00 93.56 116 ASP A CA 1
ATOM 906 C C . ASP A 1 116 ? -11.830 10.251 19.731 1.00 93.56 116 ASP A C 1
ATOM 908 O O . ASP A 1 116 ? -12.412 9.182 19.519 1.00 93.56 116 ASP A O 1
ATOM 912 N N . LYS A 1 117 ? -11.794 11.238 18.824 1.00 93.69 117 LYS A N 1
ATOM 913 C CA . LYS A 1 117 ? -12.538 11.207 17.556 1.00 93.69 117 LYS A CA 1
ATOM 914 C C . LYS A 1 117 ? -12.240 9.972 16.706 1.00 93.69 117 LYS A C 1
ATOM 916 O O . LYS A 1 117 ? -13.155 9.428 16.103 1.00 93.69 117 LYS A O 1
ATOM 921 N N . LYS A 1 118 ? -10.992 9.483 16.680 1.00 95.12 118 LYS A N 1
ATOM 922 C CA . LYS A 1 118 ? -10.614 8.289 15.904 1.00 95.12 118 LYS A CA 1
ATOM 923 C C . LYS A 1 118 ? -11.342 7.047 16.412 1.00 95.12 118 LYS A C 1
ATOM 925 O O . LYS A 1 118 ? -11.740 6.209 15.611 1.00 95.12 118 LYS A O 1
ATOM 930 N N . LYS A 1 119 ? -11.537 6.947 17.730 1.00 96.75 119 LYS A N 1
ATOM 931 C CA . LYS A 1 119 ? -12.214 5.816 18.375 1.00 96.75 119 LYS A CA 1
ATOM 932 C C . LYS A 1 119 ? -13.725 5.852 18.156 1.00 96.75 119 LYS A C 1
ATOM 934 O O . LYS A 1 119 ? -14.301 4.803 17.901 1.00 96.75 119 LYS A O 1
ATOM 939 N N . LEU A 1 120 ? -14.340 7.037 18.193 1.00 95.69 120 LEU A N 1
ATOM 940 C CA . LEU A 1 120 ? -15.755 7.212 17.832 1.00 95.69 120 LEU A CA 1
ATOM 941 C C . LEU A 1 120 ? -16.001 6.830 16.367 1.00 95.69 120 LEU A C 1
ATOM 943 O O . LEU A 1 120 ? -16.798 5.938 16.091 1.00 95.69 120 LEU A O 1
ATOM 947 N N . ILE A 1 121 ? -15.216 7.399 15.445 1.00 95.81 121 ILE A N 1
ATOM 948 C CA . ILE A 1 121 ? -15.301 7.097 14.008 1.00 95.81 121 ILE A CA 1
ATOM 949 C C . ILE A 1 121 ? -15.137 5.597 13.742 1.00 95.81 121 ILE A C 1
ATOM 951 O O . ILE A 1 121 ? -15.883 5.031 12.949 1.00 95.81 121 ILE A O 1
ATOM 955 N N . ALA A 1 122 ? -14.187 4.935 14.404 1.00 97.00 122 ALA A N 1
ATOM 956 C CA . ALA A 1 122 ? -13.961 3.505 14.216 1.00 97.00 122 ALA A CA 1
ATOM 957 C C . ALA A 1 122 ? -15.170 2.638 14.600 1.00 97.00 122 ALA A C 1
ATOM 959 O O . ALA A 1 122 ? -15.406 1.621 13.958 1.00 97.00 122 ALA A O 1
ATOM 960 N N . LEU A 1 123 ? -15.932 3.035 15.621 1.00 97.19 123 LEU A N 1
ATOM 961 C CA . LEU A 1 123 ? -17.128 2.321 16.075 1.00 97.19 123 LEU A CA 1
ATOM 962 C C . LEU A 1 123 ? -18.351 2.649 15.211 1.00 97.19 123 LEU A C 1
ATOM 964 O O . LEU A 1 123 ? -19.093 1.758 14.815 1.00 97.19 123 LEU A O 1
ATOM 968 N N . GLU A 1 124 ? -18.546 3.918 14.862 1.00 95.62 124 GLU A N 1
ATOM 969 C CA . GLU A 1 124 ? -19.661 4.338 14.004 1.00 95.62 124 GLU A CA 1
ATOM 970 C C . GLU A 1 124 ? -19.522 3.854 12.558 1.00 95.62 124 GLU A C 1
ATOM 972 O O . GLU A 1 124 ? -20.509 3.757 11.832 1.00 95.62 124 GLU A O 1
ATOM 977 N N . TYR A 1 125 ? -18.300 3.524 12.141 1.00 95.12 125 TYR A N 1
ATOM 978 C CA . TYR A 1 125 ? -17.976 2.935 10.847 1.00 95.12 125 TYR A CA 1
ATOM 979 C C . TYR A 1 125 ? -17.330 1.554 11.012 1.00 95.12 125 TYR A C 1
ATOM 981 O O . TYR A 1 125 ? -16.428 1.204 10.255 1.00 95.12 125 TYR A O 1
ATOM 989 N N . ILE A 1 126 ? -17.803 0.756 11.978 1.00 94.38 126 ILE A N 1
ATOM 990 C CA . ILE A 1 126 ? -17.221 -0.550 12.341 1.00 94.38 126 ILE A CA 1
ATOM 991 C C . ILE A 1 126 ? -17.078 -1.526 11.164 1.00 94.38 126 ILE A C 1
ATOM 993 O O . ILE A 1 126 ? -16.120 -2.291 11.096 1.00 94.38 126 ILE A O 1
ATOM 997 N N . ASN A 1 127 ? -17.994 -1.453 10.197 1.00 92.75 127 ASN A N 1
ATOM 998 C CA . ASN A 1 127 ? -17.989 -2.296 8.998 1.00 92.75 127 ASN A CA 1
ATOM 999 C C . ASN A 1 127 ? -17.062 -1.773 7.891 1.00 92.75 127 ASN A C 1
ATOM 1001 O O . ASN A 1 127 ? -16.871 -2.436 6.880 1.00 92.75 127 ASN A O 1
ATOM 1005 N N . ASN A 1 128 ? -16.500 -0.571 8.040 1.00 94.94 128 ASN A N 1
ATOM 1006 C CA . ASN A 1 128 ? -15.538 -0.043 7.088 1.00 94.94 128 ASN A CA 1
ATOM 1007 C C . ASN A 1 128 ? -14.128 -0.537 7.465 1.00 94.94 128 ASN A C 1
ATOM 1009 O O . ASN A 1 128 ? -13.600 -0.125 8.506 1.00 94.94 128 ASN A O 1
ATOM 1013 N N . PRO A 1 129 ? -13.475 -1.356 6.621 1.00 95.69 129 PRO A N 1
ATOM 1014 C CA . PRO A 1 129 ? -12.186 -1.965 6.950 1.00 95.69 129 PRO A CA 1
ATOM 1015 C C . PRO A 1 129 ? -11.069 -0.941 7.191 1.00 95.69 129 PRO A C 1
ATOM 1017 O O . PRO A 1 129 ? -10.175 -1.183 7.999 1.00 95.69 129 PRO A O 1
ATOM 1020 N N . LEU A 1 130 ? -11.123 0.225 6.548 1.00 94.81 130 LEU A N 1
ATOM 1021 C CA . LEU A 1 130 ? -10.133 1.281 6.741 1.00 94.81 130 LEU A CA 1
ATOM 1022 C C . LEU A 1 130 ? -10.383 2.062 8.034 1.00 94.81 130 LEU A C 1
ATOM 1024 O O . LEU A 1 130 ? -9.450 2.342 8.784 1.00 94.81 130 LEU A O 1
ATOM 1028 N N . LEU A 1 131 ? -11.636 2.435 8.304 1.00 95.62 131 LEU A N 1
ATOM 1029 C CA . LEU A 1 131 ? -11.960 3.312 9.431 1.00 95.62 131 LEU A CA 1
ATOM 1030 C C . LEU A 1 131 ? -11.905 2.582 10.775 1.00 95.62 131 LEU A C 1
ATOM 1032 O O . LEU A 1 131 ? -11.474 3.186 11.755 1.00 95.62 131 LEU A O 1
ATOM 1036 N N . ARG A 1 132 ? -12.243 1.288 10.841 1.00 95.62 132 ARG A N 1
ATOM 1037 C CA . ARG A 1 132 ? -12.188 0.535 12.109 1.00 95.62 132 ARG A CA 1
ATOM 1038 C C . ARG A 1 132 ? -10.772 0.408 12.688 1.00 95.62 132 ARG A C 1
ATOM 1040 O O . ARG A 1 132 ? -10.603 0.385 13.906 1.00 95.62 132 ARG A O 1
ATOM 1047 N N . LEU A 1 133 ? -9.737 0.446 11.840 1.00 96.50 133 LEU A N 1
ATOM 1048 C CA . LEU A 1 133 ? -8.327 0.462 12.265 1.00 96.50 133 LEU A CA 1
ATOM 1049 C C . LEU A 1 133 ? -8.004 1.653 13.183 1.00 96.50 133 LEU A C 1
ATOM 1051 O O . LEU A 1 133 ? -7.154 1.551 14.070 1.00 96.50 133 LEU A O 1
ATOM 1055 N N . LEU A 1 134 ? -8.705 2.779 13.018 1.00 96.00 134 LEU A N 1
ATOM 1056 C CA . LEU A 1 134 ? -8.507 3.985 13.823 1.00 96.00 134 LEU A CA 1
ATOM 1057 C C . LEU A 1 134 ? -8.773 3.755 15.320 1.00 96.00 134 LEU A C 1
ATOM 1059 O O . LEU A 1 134 ? -8.183 4.447 16.152 1.00 96.00 134 LEU A O 1
ATOM 1063 N N . GLY A 1 135 ? -9.616 2.777 15.667 1.00 95.94 135 GLY A N 1
ATOM 1064 C CA . GLY A 1 135 ? -10.019 2.497 17.046 1.00 95.94 135 GLY A CA 1
ATOM 1065 C C . GLY A 1 135 ? -8.909 1.889 17.899 1.00 95.94 135 GLY A C 1
ATOM 1066 O O . GLY A 1 135 ? -8.882 2.097 19.114 1.00 95.94 135 GLY A O 1
ATOM 1067 N N . ILE A 1 136 ? -7.973 1.186 17.256 1.00 95.62 136 ILE A N 1
ATOM 1068 C CA . ILE A 1 136 ? -6.891 0.446 17.917 1.00 95.62 136 ILE A CA 1
ATOM 1069 C C . ILE A 1 136 ? -5.488 0.866 17.465 1.00 95.62 136 ILE A C 1
ATOM 1071 O O . ILE A 1 136 ? -4.505 0.312 17.957 1.00 95.62 136 ILE A O 1
ATOM 1075 N N . GLY A 1 137 ? -5.372 1.816 16.533 1.00 94.88 137 GLY A N 1
ATOM 1076 C CA . GLY A 1 137 ? -4.095 2.190 15.923 1.00 94.88 137 GLY A CA 1
ATOM 1077 C C . GLY A 1 137 ? -3.026 2.624 16.925 1.00 94.88 137 GLY A C 1
ATOM 1078 O O . GLY A 1 137 ? -1.868 2.244 16.791 1.00 94.88 137 GLY A O 1
ATOM 1079 N N . ASP A 1 138 ? -3.406 3.352 17.974 1.00 93.50 138 ASP A N 1
ATOM 1080 C CA . ASP A 1 138 ? -2.500 3.742 19.059 1.00 93.50 138 ASP A CA 1
ATOM 1081 C C . ASP A 1 138 ? -1.978 2.536 19.851 1.00 93.50 138 ASP A C 1
ATOM 1083 O O . ASP A 1 138 ? -0.797 2.480 20.196 1.00 93.50 138 ASP A O 1
ATOM 1087 N N . ILE A 1 139 ? -2.839 1.549 20.108 1.00 93.56 139 ILE A N 1
ATOM 1088 C CA . ILE A 1 139 ? -2.472 0.312 20.805 1.00 93.56 139 ILE A CA 1
ATOM 1089 C C . ILE A 1 139 ? -1.532 -0.521 19.932 1.00 93.56 139 ILE A C 1
ATOM 1091 O O . ILE A 1 139 ? -0.475 -0.939 20.407 1.00 93.56 139 ILE A O 1
ATOM 1095 N N . ALA A 1 140 ? -1.902 -0.728 18.667 1.00 94.50 140 ALA A N 1
ATOM 1096 C CA . ALA A 1 140 ? -1.138 -1.521 17.713 1.00 94.50 140 ALA A CA 1
ATOM 1097 C C . ALA A 1 140 ? 0.261 -0.937 17.482 1.00 94.50 140 ALA A C 1
ATOM 1099 O O . ALA A 1 140 ? 1.246 -1.652 17.650 1.00 94.50 140 ALA A O 1
ATOM 1100 N N . LEU A 1 141 ? 0.371 0.371 17.219 1.00 93.62 141 LEU A N 1
ATOM 1101 C CA . LEU A 1 141 ? 1.661 1.039 17.013 1.00 93.62 141 LEU A CA 1
ATOM 1102 C C . LEU A 1 141 ? 2.531 1.008 18.274 1.00 93.62 141 LEU A C 1
ATOM 1104 O O . LEU A 1 141 ? 3.702 0.639 18.206 1.00 93.62 141 LEU A O 1
ATOM 1108 N N . LYS A 1 142 ? 1.961 1.310 19.450 1.00 93.31 142 LYS A N 1
ATOM 1109 C CA . LYS A 1 142 ? 2.702 1.264 20.724 1.00 93.31 142 LYS A CA 1
ATOM 1110 C C . LYS A 1 142 ? 3.251 -0.132 21.027 1.00 93.31 142 LYS A C 1
ATOM 1112 O O . LYS A 1 142 ? 4.300 -0.261 21.654 1.00 93.31 142 LYS A O 1
ATOM 1117 N N . LYS A 1 143 ? 2.521 -1.175 20.635 1.00 92.06 143 LYS A N 1
ATOM 1118 C CA . LYS A 1 143 ? 2.893 -2.579 20.848 1.00 92.06 143 LYS A CA 1
ATOM 1119 C C . LYS A 1 143 ? 3.631 -3.199 19.660 1.00 92.06 143 LYS A C 1
ATOM 1121 O O . LYS A 1 143 ? 3.980 -4.370 19.750 1.00 92.06 143 LYS A O 1
ATOM 1126 N N . LYS A 1 144 ? 3.903 -2.421 18.606 1.00 92.56 144 LYS A N 1
ATOM 1127 C CA . LYS A 1 144 ? 4.546 -2.862 17.363 1.00 92.56 144 LYS A CA 1
ATOM 1128 C C . LYS A 1 144 ? 3.851 -4.079 16.724 1.00 92.56 144 LYS A C 1
ATOM 1130 O O . LYS A 1 144 ? 4.509 -5.023 16.304 1.00 92.56 144 LYS A O 1
ATOM 1135 N N . LEU A 1 145 ? 2.520 -4.063 16.697 1.00 92.88 145 LEU A N 1
ATOM 1136 C CA . LEU A 1 145 ? 1.709 -5.154 16.153 1.00 92.88 145 LEU A CA 1
ATOM 1137 C C . LEU A 1 145 ? 1.465 -4.988 14.654 1.00 92.88 145 LEU A C 1
ATOM 1139 O O . LEU A 1 145 ? 1.418 -3.863 14.154 1.00 92.88 145 LEU A O 1
ATOM 1143 N N . HIS A 1 146 ? 1.214 -6.117 13.997 1.00 94.12 146 HIS A N 1
ATOM 1144 C CA . HIS A 1 146 ? 0.757 -6.208 12.616 1.00 94.12 146 HIS A CA 1
ATOM 1145 C C . HIS A 1 146 ? -0.738 -6.515 12.598 1.00 94.12 146 HIS A C 1
ATOM 1147 O O . HIS A 1 146 ? -1.193 -7.516 13.163 1.00 94.12 146 HIS A O 1
ATOM 1153 N N . ILE A 1 147 ? -1.504 -5.606 12.003 1.00 96.00 147 ILE A N 1
ATOM 1154 C CA . ILE A 1 147 ? -2.960 -5.667 11.924 1.00 96.00 147 ILE A CA 1
ATOM 1155 C C . ILE A 1 147 ? -3.378 -5.549 10.465 1.00 96.00 147 ILE A C 1
ATOM 1157 O O . ILE A 1 147 ? -2.972 -4.601 9.797 1.00 96.00 147 ILE A O 1
ATOM 1161 N N . TYR A 1 148 ? -4.262 -6.434 10.021 1.00 96.31 148 TYR A N 1
ATOM 1162 C CA . TYR A 1 148 ? -4.812 -6.470 8.668 1.00 96.31 148 TYR A CA 1
ATOM 1163 C C . TYR A 1 148 ? -6.333 -6.397 8.716 1.00 96.31 148 TYR A C 1
ATOM 1165 O O . TYR A 1 148 ? -6.965 -6.973 9.604 1.00 96.31 148 TYR A O 1
ATOM 1173 N N . SER A 1 149 ? -6.935 -5.665 7.784 1.00 97.56 149 SER A N 1
ATOM 1174 C CA . SER A 1 149 ? -8.360 -5.354 7.825 1.00 97.56 149 SER A CA 1
ATOM 1175 C C . SER A 1 149 ? -8.965 -5.284 6.426 1.00 97.56 149 SER A C 1
ATOM 1177 O O . SER A 1 149 ? -8.624 -4.403 5.644 1.00 97.56 149 SER A O 1
ATOM 1179 N N . TRP A 1 150 ? -9.904 -6.181 6.139 1.00 97.12 150 TRP A N 1
ATOM 1180 C CA . TRP A 1 150 ? -10.651 -6.271 4.882 1.00 97.12 150 TRP A CA 1
ATOM 1181 C C . TRP A 1 150 ? -12.137 -6.529 5.144 1.00 97.12 150 TRP A C 1
ATOM 1183 O O . TRP A 1 150 ? -12.543 -6.734 6.287 1.00 97.12 150 TRP A O 1
ATOM 1193 N N . ASP A 1 151 ? -12.967 -6.517 4.104 1.00 92.38 151 ASP A N 1
ATOM 1194 C CA . ASP A 1 151 ? -14.430 -6.568 4.253 1.00 92.38 151 ASP A CA 1
ATOM 1195 C C . ASP A 1 151 ? -14.921 -7.750 5.104 1.00 92.38 151 ASP A C 1
ATOM 1197 O O . ASP A 1 151 ? -15.853 -7.597 5.891 1.00 92.38 151 ASP A O 1
ATOM 1201 N N . LYS A 1 152 ? -14.256 -8.907 4.995 1.00 91.50 152 LYS A N 1
ATOM 1202 C CA . LYS A 1 152 ? -14.646 -10.152 5.673 1.00 91.50 152 LYS A CA 1
ATOM 1203 C C . LYS A 1 152 ? -13.822 -10.496 6.914 1.00 91.50 152 LYS A C 1
ATOM 1205 O O . LYS A 1 152 ? -14.184 -11.431 7.616 1.00 91.50 152 LYS A O 1
ATOM 1210 N N . GLY A 1 153 ? -12.754 -9.760 7.221 1.00 94.69 153 GLY A N 1
ATOM 1211 C CA . GLY A 1 153 ? -11.883 -10.134 8.335 1.00 94.69 153 GLY A CA 1
ATOM 1212 C C . GLY A 1 153 ? -11.052 -8.998 8.902 1.00 94.69 153 GLY A C 1
ATOM 1213 O O . GLY A 1 153 ? -10.716 -8.029 8.220 1.00 94.69 153 GLY A O 1
ATOM 1214 N N . PHE A 1 154 ? -10.747 -9.111 10.192 1.00 96.56 154 PHE A N 1
ATOM 1215 C CA . PHE A 1 154 ? -9.976 -8.138 10.953 1.00 96.56 154 PHE A CA 1
ATOM 1216 C C . PHE A 1 154 ? -9.029 -8.875 11.892 1.00 96.56 154 PHE A C 1
ATOM 1218 O O . PHE A 1 154 ? -9.459 -9.417 12.902 1.00 96.56 154 PHE A O 1
ATOM 1225 N N . VAL A 1 155 ? -7.744 -8.929 11.552 1.00 95.50 155 VAL A N 1
ATOM 1226 C CA . VAL A 1 155 ? -6.812 -9.889 12.154 1.00 95.50 155 VAL A CA 1
ATOM 1227 C C . VAL A 1 155 ? -5.559 -9.200 12.672 1.00 95.50 155 VAL A C 1
ATOM 1229 O O . VAL A 1 155 ? -4.995 -8.323 12.025 1.00 95.50 155 VAL A O 1
ATOM 1232 N N . CYS A 1 156 ? -5.108 -9.633 13.846 1.00 94.81 156 CYS A N 1
ATOM 1233 C CA . CYS A 1 156 ? -3.818 -9.308 14.435 1.00 94.81 156 CYS A CA 1
ATOM 1234 C C . CYS A 1 156 ? -2.913 -10.539 14.369 1.00 94.81 156 CYS A C 1
ATOM 1236 O O . CYS A 1 156 ? -3.243 -11.584 14.933 1.00 94.81 156 CYS A O 1
ATOM 1238 N N . THR A 1 157 ? -1.752 -10.412 13.735 1.00 92.56 157 THR A N 1
ATOM 1239 C CA . THR A 1 157 ? -0.746 -11.488 13.634 1.00 92.56 157 THR A CA 1
ATOM 1240 C C . THR A 1 157 ? 0.391 -11.314 14.647 1.00 92.56 157 THR A C 1
ATOM 1242 O O . THR A 1 157 ? 1.375 -12.056 14.662 1.00 92.56 157 THR A O 1
ATOM 1245 N N . GLY A 1 158 ? 0.227 -10.364 15.572 1.00 91.12 158 GLY A N 1
ATOM 1246 C CA . GLY A 1 158 ? 1.184 -10.093 16.634 1.00 91.12 158 GLY A CA 1
ATOM 1247 C C . GLY A 1 158 ? 2.428 -9.395 16.095 1.00 91.12 158 GLY A C 1
ATOM 1248 O O . GLY A 1 158 ? 2.332 -8.393 15.386 1.00 91.12 158 GLY A O 1
ATOM 1249 N N . LEU A 1 159 ? 3.599 -9.908 16.465 1.00 88.81 159 LEU A N 1
ATOM 1250 C CA . LEU A 1 159 ? 4.891 -9.372 16.023 1.00 88.81 159 LEU A CA 1
ATOM 1251 C C . LEU A 1 159 ? 5.347 -9.950 14.674 1.00 88.81 159 LEU A C 1
ATOM 1253 O O . LEU A 1 159 ? 6.314 -9.457 14.103 1.00 88.81 159 LEU A O 1
ATOM 1257 N N . GLU A 1 160 ? 4.649 -10.962 14.158 1.00 84.81 160 GLU A N 1
ATOM 1258 C CA . GLU A 1 160 ? 4.899 -11.534 12.837 1.00 84.81 160 GLU A CA 1
ATOM 1259 C C . GLU A 1 160 ? 4.081 -10.776 11.788 1.00 84.81 160 GLU A C 1
ATOM 1261 O O . GLU A 1 160 ? 2.855 -10.731 11.872 1.00 84.81 160 GLU A O 1
ATOM 1266 N N . GLY A 1 161 ? 4.739 -10.200 10.784 1.00 86.69 161 GLY A N 1
ATOM 1267 C CA . GLY A 1 161 ? 4.084 -9.437 9.716 1.00 86.69 161 GLY A CA 1
ATOM 1268 C C . GLY A 1 161 ? 3.572 -10.284 8.557 1.00 86.69 161 GLY A C 1
ATOM 1269 O O . GLY A 1 161 ? 3.542 -9.814 7.425 1.00 86.69 161 GLY A O 1
ATOM 1270 N N . LYS A 1 162 ? 3.226 -11.554 8.799 1.00 90.12 162 LYS A N 1
ATOM 1271 C CA . LYS A 1 162 ? 2.700 -12.439 7.756 1.00 90.12 162 LYS A CA 1
ATOM 1272 C C . LYS A 1 162 ? 1.205 -12.157 7.548 1.00 90.12 162 LYS A C 1
ATOM 1274 O O . LYS A 1 162 ? 0.418 -12.555 8.405 1.00 90.12 162 LYS A O 1
ATOM 1279 N N . PRO A 1 163 ? 0.785 -11.521 6.440 1.00 91.88 163 PRO A N 1
ATOM 1280 C CA . PRO A 1 163 ? -0.627 -11.245 6.206 1.00 91.88 163 PRO A CA 1
ATOM 1281 C C . PRO A 1 163 ? -1.425 -12.537 5.941 1.00 91.88 163 PRO A C 1
ATOM 1283 O O . PRO A 1 163 ? -0.876 -13.483 5.363 1.00 91.88 163 PRO A O 1
ATOM 1286 N N . PRO A 1 164 ? -2.719 -12.587 6.318 1.00 93.62 164 PRO A N 1
ATOM 1287 C CA . PRO A 1 164 ? -3.632 -13.659 5.913 1.00 93.62 164 PRO A CA 1
ATOM 1288 C C . PRO A 1 164 ? -3.797 -13.748 4.388 1.00 93.62 164 PRO A C 1
ATOM 1290 O O . PRO A 1 164 ? -3.755 -12.728 3.703 1.00 93.62 164 PRO A O 1
ATOM 1293 N N . GLU A 1 165 ? -4.051 -14.944 3.855 1.00 93.56 165 GLU A N 1
ATOM 1294 C CA . GLU A 1 165 ? -4.256 -15.148 2.410 1.00 93.56 165 GLU A CA 1
ATOM 1295 C C . GLU A 1 165 ? -5.486 -14.390 1.890 1.00 93.56 165 GLU A C 1
ATOM 1297 O O . GLU A 1 165 ? -5.373 -13.627 0.935 1.00 93.56 165 GLU A O 1
ATOM 1302 N N . GLU A 1 166 ? -6.618 -14.466 2.597 1.00 95.38 166 GLU A N 1
ATOM 1303 C CA . GLU A 1 166 ? -7.838 -13.720 2.244 1.00 95.38 166 GLU A CA 1
ATOM 1304 C C . GLU A 1 166 ? -7.613 -12.201 2.156 1.00 95.38 166 GLU A C 1
ATOM 1306 O O . GLU A 1 166 ? -8.251 -11.507 1.364 1.00 95.38 166 GLU A O 1
ATOM 1311 N N . PHE A 1 167 ? -6.696 -11.664 2.969 1.00 95.94 167 PHE A N 1
ATOM 1312 C CA . PHE A 1 167 ? -6.337 -10.250 2.920 1.00 95.94 167 PHE A CA 1
ATOM 1313 C C . PHE A 1 167 ? -5.567 -9.909 1.639 1.00 95.94 167 PHE A C 1
ATOM 1315 O O . PHE A 1 167 ? -5.833 -8.880 1.018 1.00 95.94 167 PHE A O 1
ATOM 1322 N N . ILE A 1 168 ? -4.637 -10.775 1.231 1.00 95.56 168 ILE A N 1
ATOM 1323 C CA . ILE A 1 168 ? -3.895 -10.630 -0.025 1.00 95.56 168 ILE A CA 1
ATOM 1324 C C . ILE A 1 168 ? -4.846 -10.704 -1.221 1.00 95.56 168 ILE A C 1
ATOM 1326 O O . ILE A 1 168 ? -4.784 -9.839 -2.093 1.00 95.56 168 ILE A O 1
ATOM 1330 N N . GLU A 1 169 ? -5.764 -11.671 -1.237 1.00 95.69 169 GLU A N 1
ATOM 1331 C CA . GLU A 1 169 ? -6.763 -11.813 -2.302 1.00 95.69 169 GLU A CA 1
ATOM 1332 C C . GLU A 1 169 ? -7.693 -10.599 -2.384 1.00 95.69 169 GLU A C 1
ATOM 1334 O O . GLU A 1 169 ? -7.946 -10.075 -3.471 1.00 95.69 169 GLU A O 1
ATOM 1339 N N . PHE A 1 170 ? -8.144 -10.087 -1.236 1.00 96.69 170 PHE A N 1
ATOM 1340 C CA . PHE A 1 170 ? -8.916 -8.848 -1.162 1.00 96.69 170 PHE A CA 1
ATOM 1341 C C . PHE A 1 170 ? -8.161 -7.657 -1.767 1.00 96.69 170 PHE A C 1
ATOM 1343 O O . PHE A 1 170 ? -8.740 -6.864 -2.514 1.00 96.69 170 PHE A O 1
ATOM 1350 N N . LEU A 1 171 ? -6.871 -7.507 -1.452 1.00 96.06 171 LEU A N 1
ATOM 1351 C CA . LEU A 1 171 ? -6.051 -6.438 -2.017 1.00 96.06 171 LEU A CA 1
ATOM 1352 C C . LEU A 1 171 ? -5.869 -6.607 -3.524 1.00 96.06 171 LEU A C 1
ATOM 1354 O O . LEU A 1 171 ? -6.063 -5.638 -4.256 1.00 96.06 171 LEU A O 1
ATOM 1358 N N . ALA A 1 172 ? -5.543 -7.817 -3.982 1.00 95.81 172 ALA A N 1
ATOM 1359 C CA . ALA A 1 172 ? -5.390 -8.123 -5.397 1.00 95.81 172 ALA A CA 1
ATOM 1360 C C . ALA A 1 172 ? -6.670 -7.776 -6.173 1.00 95.81 172 ALA A C 1
ATOM 1362 O O . ALA A 1 172 ? -6.604 -7.018 -7.140 1.00 95.81 172 ALA A O 1
ATOM 1363 N N . GLY A 1 173 ? -7.838 -8.208 -5.687 1.00 95.44 173 GLY A N 1
ATOM 1364 C CA . GLY A 1 173 ? -9.134 -7.869 -6.279 1.00 95.44 173 GLY A CA 1
ATOM 1365 C C . GLY A 1 173 ? -9.399 -6.360 -6.324 1.00 95.44 173 GLY A C 1
ATOM 1366 O O . GLY A 1 173 ? -9.786 -5.832 -7.362 1.00 95.44 173 GLY A O 1
ATOM 1367 N N . ASN A 1 174 ? -9.107 -5.636 -5.238 1.00 93.31 174 ASN A N 1
ATOM 1368 C CA . ASN A 1 174 ? -9.275 -4.178 -5.180 1.00 93.31 174 ASN A CA 1
ATOM 1369 C C . ASN A 1 174 ? -8.323 -3.394 -6.093 1.00 93.31 174 ASN A C 1
ATOM 1371 O O . ASN A 1 174 ? -8.632 -2.266 -6.479 1.00 93.31 174 ASN A O 1
ATOM 1375 N N . ILE A 1 175 ? -7.144 -3.944 -6.381 1.00 93.69 175 ILE A N 1
ATOM 1376 C CA . ILE A 1 175 ? -6.161 -3.338 -7.288 1.00 93.69 175 ILE A CA 1
ATOM 1377 C C . ILE A 1 175 ? -6.447 -3.743 -8.746 1.00 93.69 175 ILE A C 1
ATOM 1379 O O . ILE A 1 175 ? -6.016 -3.046 -9.662 1.00 93.69 175 ILE A O 1
ATOM 1383 N N . GLY A 1 176 ? -7.214 -4.816 -8.970 1.00 94.12 176 GLY A N 1
ATOM 1384 C CA . GLY A 1 176 ? -7.499 -5.369 -10.295 1.00 94.12 176 GLY A CA 1
ATOM 1385 C C . GLY A 1 176 ? -6.426 -6.347 -10.784 1.00 94.12 176 GLY A C 1
ATOM 1386 O O . GLY A 1 176 ? -6.148 -6.414 -11.980 1.00 94.12 176 GLY A O 1
ATOM 1387 N N . LEU A 1 177 ? -5.792 -7.077 -9.863 1.00 95.19 177 LEU A N 1
ATOM 1388 C CA . LEU A 1 177 ? -4.801 -8.106 -10.163 1.00 95.19 177 LEU A CA 1
ATOM 1389 C C . LEU A 1 177 ? -5.442 -9.498 -10.146 1.00 95.19 177 LEU A C 1
ATOM 1391 O O . LEU A 1 177 ? -6.278 -9.805 -9.296 1.00 95.19 177 LEU A O 1
ATOM 1395 N N . ARG A 1 178 ? -5.006 -10.358 -11.065 1.00 94.62 178 ARG A N 1
ATOM 1396 C CA . ARG A 1 178 ? -5.351 -11.782 -11.136 1.00 94.62 178 ARG A CA 1
ATOM 1397 C C . ARG A 1 178 ? -4.218 -12.630 -10.568 1.00 94.62 178 ARG A C 1
ATOM 1399 O O . ARG A 1 178 ? -3.048 -12.273 -10.697 1.00 94.62 178 ARG A O 1
ATOM 1406 N N . LYS A 1 179 ? -4.559 -13.779 -9.992 1.00 94.88 179 LYS A N 1
ATOM 1407 C CA . LYS A 1 179 ? -3.578 -14.773 -9.547 1.00 94.88 179 LYS A CA 1
ATOM 1408 C C . LYS A 1 179 ? -2.940 -15.440 -10.774 1.00 94.88 179 LYS A C 1
ATOM 1410 O O . LYS A 1 179 ? -3.657 -15.936 -11.641 1.00 94.88 179 LYS A O 1
ATOM 1415 N N . LEU A 1 180 ? -1.613 -15.395 -10.874 1.00 91.06 180 LEU A N 1
ATOM 1416 C CA . LEU A 1 180 ? -0.833 -16.077 -11.914 1.00 91.06 180 LEU A CA 1
ATOM 1417 C C . LEU A 1 180 ? -0.374 -17.461 -11.435 1.00 91.06 180 LEU A C 1
ATOM 1419 O O . LEU A 1 180 ? -0.408 -18.426 -12.199 1.00 91.06 180 LEU A O 1
ATOM 1423 N N . ASP A 1 181 ? 0.030 -17.535 -10.168 1.00 91.12 181 ASP A N 1
ATOM 1424 C CA . ASP A 1 181 ? 0.375 -18.745 -9.423 1.00 91.12 181 ASP A CA 1
ATOM 1425 C C . ASP A 1 181 ? 0.161 -18.507 -7.913 1.00 91.12 181 ASP A C 1
ATOM 1427 O O . ASP A 1 181 ? -0.407 -17.491 -7.510 1.00 91.12 181 ASP A O 1
ATOM 1431 N N . ASP A 1 182 ? 0.587 -19.443 -7.064 1.00 89.62 182 ASP A N 1
ATOM 1432 C CA . ASP A 1 182 ? 0.372 -19.387 -5.612 1.00 89.62 182 ASP A CA 1
ATOM 1433 C C . ASP A 1 182 ? 0.981 -18.166 -4.917 1.00 89.62 182 ASP A C 1
ATOM 1435 O O . ASP A 1 182 ? 0.527 -17.799 -3.831 1.00 89.62 182 ASP A O 1
ATOM 1439 N N . LYS A 1 183 ? 1.994 -17.529 -5.510 1.00 93.81 183 LYS A N 1
ATOM 1440 C CA . LYS A 1 183 ? 2.708 -16.401 -4.904 1.00 93.81 183 LYS A CA 1
ATOM 1441 C C . LYS A 1 183 ? 2.685 -15.140 -5.747 1.00 93.81 183 LYS A C 1
ATOM 1443 O O . LYS A 1 183 ? 3.065 -14.097 -5.228 1.00 93.81 183 LYS A O 1
ATOM 1448 N N . THR A 1 184 ? 2.208 -15.181 -6.982 1.00 94.69 184 THR A N 1
ATOM 1449 C CA . THR A 1 184 ? 2.289 -14.031 -7.881 1.00 94.69 184 THR A CA 1
ATOM 1450 C C . THR A 1 184 ? 0.915 -13.588 -8.369 1.00 94.69 184 THR A C 1
ATOM 1452 O O . THR A 1 184 ? 0.136 -14.366 -8.921 1.00 94.69 184 THR A O 1
ATOM 1455 N N . PHE A 1 185 ? 0.633 -12.295 -8.203 1.00 95.56 185 PHE A N 1
ATOM 1456 C CA . PHE A 1 185 ? -0.553 -11.613 -8.713 1.00 95.56 185 PHE A CA 1
ATOM 1457 C C . PHE A 1 185 ? -0.140 -10.557 -9.731 1.00 95.56 185 PHE A C 1
ATOM 1459 O O . PHE A 1 185 ? 0.796 -9.792 -9.507 1.00 95.56 185 PHE A O 1
ATOM 1466 N N . THR A 1 186 ? -0.845 -10.493 -10.854 1.00 94.62 186 THR A N 1
ATOM 1467 C CA . THR A 1 186 ? -0.458 -9.656 -11.992 1.00 94.62 186 THR A CA 1
ATOM 1468 C C . THR A 1 186 ? -1.653 -8.944 -12.604 1.00 94.62 186 THR A C 1
ATOM 1470 O O . THR A 1 186 ? -2.794 -9.372 -12.437 1.00 94.62 186 THR A O 1
ATOM 1473 N N . CYS A 1 187 ? -1.430 -7.855 -13.337 1.00 92.25 187 CYS A N 1
ATOM 1474 C CA . CYS A 1 187 ? -2.475 -7.327 -14.211 1.00 92.25 187 CYS A CA 1
ATOM 1475 C C . CYS A 1 187 ? -2.692 -8.252 -15.427 1.00 92.25 187 CYS A C 1
ATOM 1477 O O . CYS A 1 187 ? -1.838 -9.066 -15.776 1.00 92.25 187 CYS A O 1
ATOM 1479 N N . ALA A 1 188 ? -3.829 -8.115 -16.115 1.00 89.06 188 ALA A N 1
ATOM 1480 C CA . ALA A 1 188 ? -4.166 -8.960 -17.269 1.00 89.06 188 ALA A CA 1
ATOM 1481 C C . ALA A 1 188 ? -3.148 -8.886 -18.427 1.00 89.06 188 ALA A C 1
ATOM 1483 O O . ALA A 1 188 ? -3.055 -9.822 -19.212 1.00 89.06 188 ALA A O 1
ATOM 1484 N N . HIS A 1 189 ? -2.376 -7.799 -18.515 1.00 86.62 189 HIS A N 1
ATOM 1485 C CA . HIS A 1 189 ? -1.368 -7.586 -19.557 1.00 86.62 189 HIS A CA 1
ATOM 1486 C C . HIS A 1 189 ? -0.049 -8.326 -19.320 1.00 86.62 189 HIS A C 1
ATOM 1488 O O . HIS A 1 189 ? 0.801 -8.310 -20.198 1.00 86.62 189 HIS A O 1
ATOM 1494 N N . ILE A 1 190 ? 0.171 -8.895 -18.132 1.00 84.38 190 ILE A N 1
ATOM 1495 C CA . ILE A 1 190 ? 1.388 -9.653 -17.837 1.00 84.38 190 ILE A CA 1
ATOM 1496 C C . ILE A 1 190 ? 1.040 -11.133 -17.928 1.00 84.38 190 ILE A C 1
ATOM 1498 O O . ILE A 1 190 ? 0.251 -11.647 -17.135 1.00 84.38 190 ILE A O 1
ATOM 1502 N N . ASN A 1 191 ? 1.638 -11.813 -18.900 1.00 75.81 191 ASN A N 1
ATOM 1503 C CA . ASN A 1 191 ? 1.532 -13.253 -19.111 1.00 75.81 191 ASN A CA 1
ATOM 1504 C C . ASN A 1 191 ? 2.891 -13.917 -18.846 1.00 75.81 191 ASN A C 1
ATOM 1506 O O . ASN A 1 191 ? 3.921 -13.258 -18.957 1.00 75.81 191 ASN A O 1
ATOM 1510 N N . LYS A 1 192 ? 2.928 -15.237 -18.588 1.00 61.28 192 LYS A N 1
ATOM 1511 C CA . LYS A 1 192 ? 4.183 -15.982 -18.308 1.00 61.28 192 LYS A CA 1
ATOM 1512 C C . LYS A 1 192 ? 5.288 -15.816 -19.371 1.00 61.28 192 LYS A C 1
ATOM 1514 O O . LYS A 1 192 ? 6.438 -16.111 -19.084 1.00 61.28 192 LYS A O 1
ATOM 1519 N N . LYS A 1 193 ? 4.952 -15.388 -20.595 1.00 53.91 193 LYS A N 1
ATOM 1520 C CA . LYS A 1 193 ? 5.909 -15.142 -21.691 1.00 53.91 193 LYS A CA 1
ATOM 1521 C C . LYS A 1 193 ? 6.350 -13.675 -21.829 1.00 53.91 193 LYS A C 1
ATOM 1523 O O . LYS A 1 193 ? 7.355 -13.427 -22.476 1.00 53.91 193 LYS A O 1
ATOM 1528 N N . GLU A 1 194 ? 5.627 -12.725 -21.234 1.00 54.06 194 GLU A N 1
ATOM 1529 C CA . GLU A 1 194 ? 5.729 -11.279 -21.524 1.00 54.06 194 GLU A CA 1
ATOM 1530 C C . GLU A 1 194 ? 6.255 -10.451 -20.336 1.00 54.06 194 GLU A C 1
ATOM 1532 O O . GLU A 1 194 ? 6.382 -9.232 -20.444 1.00 54.06 194 GLU A O 1
ATOM 1537 N N . GLU A 1 195 ? 6.595 -11.088 -19.205 1.00 53.25 195 GLU A N 1
ATOM 1538 C CA . GLU A 1 195 ? 7.156 -10.412 -18.019 1.00 53.25 195 GLU A CA 1
ATOM 1539 C C . GLU A 1 195 ? 8.382 -9.544 -18.340 1.00 53.25 195 GLU A C 1
ATOM 1541 O O . GLU A 1 195 ? 8.604 -8.533 -17.678 1.00 53.25 195 GLU A O 1
ATOM 1546 N N . SER A 1 196 ? 9.160 -9.902 -19.368 1.00 53.19 196 SER A N 1
ATOM 1547 C CA . SER A 1 196 ? 10.352 -9.159 -19.785 1.00 53.19 196 SER A CA 1
ATOM 1548 C C . SER A 1 196 ? 10.094 -8.025 -20.780 1.00 53.19 196 SER A C 1
ATOM 1550 O O . SER A 1 196 ? 11.018 -7.274 -21.079 1.00 53.19 196 SER A O 1
ATOM 1552 N N . GLU A 1 197 ? 8.888 -7.906 -21.341 1.00 59.66 197 GLU A N 1
ATOM 1553 C CA . GLU A 1 197 ? 8.619 -6.962 -22.437 1.00 59.66 197 GLU A CA 1
ATOM 1554 C C . GLU A 1 197 ? 7.970 -5.653 -21.975 1.00 59.66 197 GLU A C 1
ATOM 1556 O O . GLU A 1 197 ? 8.055 -4.634 -22.668 1.00 59.66 197 GLU A O 1
ATOM 1561 N N . LEU A 1 198 ? 7.349 -5.659 -20.794 1.00 66.94 198 LEU A N 1
ATOM 1562 C CA . LEU A 1 198 ? 6.610 -4.531 -20.239 1.00 66.94 198 LEU A CA 1
ATOM 1563 C C . LEU A 1 198 ? 7.301 -4.021 -18.976 1.00 66.94 198 LEU A C 1
ATOM 1565 O O . LEU A 1 198 ? 7.479 -4.772 -18.022 1.00 66.94 198 LEU A O 1
ATOM 1569 N N . GLY A 1 199 ? 7.621 -2.725 -18.939 1.00 79.94 199 GLY A N 1
ATOM 1570 C CA . GLY A 1 199 ? 8.155 -2.095 -17.737 1.00 79.94 199 GLY A CA 1
ATOM 1571 C C . GLY A 1 199 ? 7.131 -2.268 -16.624 1.00 79.94 199 GLY A C 1
ATOM 1572 O O . GLY A 1 199 ? 5.943 -1.980 -16.829 1.00 79.94 199 GLY A O 1
ATOM 1573 N N . CYS A 1 200 ? 7.544 -2.808 -15.483 1.00 89.56 200 CYS A N 1
ATOM 1574 C CA . CYS A 1 200 ? 6.623 -3.163 -14.418 1.00 89.56 200 CYS A CA 1
ATOM 1575 C C . CYS A 1 200 ? 7.125 -2.740 -13.040 1.00 89.56 200 CYS A C 1
ATOM 1577 O O . CYS A 1 200 ? 8.319 -2.633 -12.768 1.00 89.56 200 CYS A O 1
ATOM 1579 N N . LEU A 1 201 ? 6.166 -2.467 -12.164 1.00 93.75 201 LEU A N 1
ATOM 1580 C CA . LEU A 1 201 ? 6.386 -2.296 -10.744 1.00 93.75 201 LEU A CA 1
ATOM 1581 C C . LEU A 1 201 ? 6.155 -3.643 -10.068 1.00 93.75 201 LEU A C 1
ATOM 1583 O O . LEU A 1 201 ? 5.072 -4.221 -10.191 1.00 93.75 201 LEU A O 1
ATOM 1587 N N . LYS A 1 202 ? 7.156 -4.110 -9.333 1.00 94.00 202 LYS A N 1
ATOM 1588 C CA . LYS A 1 202 ? 7.075 -5.275 -8.463 1.00 94.00 202 LYS A CA 1
ATOM 1589 C C . LYS A 1 202 ? 6.980 -4.814 -7.014 1.00 94.00 202 LYS A C 1
ATOM 1591 O O . LYS A 1 202 ? 7.8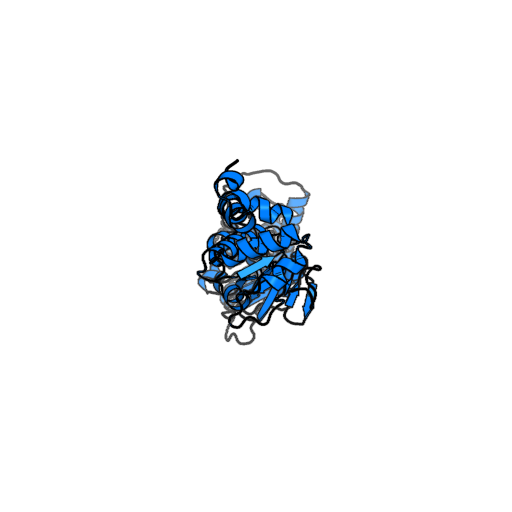60 -4.106 -6.535 1.00 94.00 202 LYS A O 1
ATOM 1596 N N . ILE A 1 203 ? 5.928 -5.230 -6.319 1.00 95.06 203 ILE A N 1
ATOM 1597 C CA . ILE A 1 203 ? 5.772 -5.046 -4.873 1.00 95.06 203 ILE A CA 1
ATOM 1598 C C . ILE A 1 203 ? 5.763 -6.431 -4.234 1.00 95.06 203 ILE A C 1
ATOM 1600 O O . ILE A 1 203 ? 4.827 -7.200 -4.442 1.00 95.06 203 ILE A O 1
ATOM 1604 N N . LYS A 1 204 ? 6.801 -6.749 -3.465 1.00 94.44 204 LYS A N 1
ATOM 1605 C CA . LYS A 1 204 ? 6.974 -8.038 -2.803 1.00 94.44 204 LYS A CA 1
ATOM 1606 C C . LYS A 1 204 ? 6.711 -7.923 -1.312 1.00 94.44 204 LYS A C 1
ATOM 1608 O O . LYS A 1 204 ? 7.341 -7.131 -0.616 1.00 94.44 204 LYS A O 1
ATOM 1613 N N . TRP A 1 205 ? 5.835 -8.774 -0.797 1.00 92.06 205 TRP A N 1
ATOM 1614 C CA . TRP A 1 205 ? 5.654 -8.938 0.638 1.00 92.06 205 TRP A CA 1
ATOM 1615 C C . TRP A 1 205 ? 6.747 -9.841 1.206 1.00 92.06 205 TRP A C 1
ATOM 1617 O O . TRP A 1 205 ? 6.815 -11.035 0.908 1.00 92.06 205 TRP A O 1
ATOM 1627 N N . MET A 1 206 ? 7.595 -9.296 2.071 1.00 90.44 206 MET A N 1
ATOM 1628 C CA . MET A 1 206 ? 8.794 -9.998 2.542 1.00 90.44 206 MET A CA 1
ATOM 1629 C C . MET A 1 206 ? 8.477 -11.208 3.433 1.00 90.44 206 MET A C 1
ATOM 1631 O O . MET A 1 206 ? 9.200 -12.201 3.408 1.00 90.44 206 MET A O 1
ATOM 1635 N N . TYR A 1 207 ? 7.374 -11.165 4.184 1.00 87.56 207 TYR A N 1
ATOM 1636 C CA . TYR A 1 207 ? 7.023 -12.201 5.163 1.00 87.56 207 TYR A CA 1
ATOM 1637 C C . TYR A 1 207 ? 6.461 -13.501 4.569 1.00 87.56 207 TYR A C 1
ATOM 1639 O O . TYR A 1 207 ? 6.588 -14.556 5.190 1.00 87.56 207 TYR A O 1
ATOM 1647 N N . ASN A 1 208 ? 5.808 -13.454 3.406 1.00 88.94 208 ASN A N 1
ATOM 1648 C CA . ASN A 1 208 ? 5.254 -14.644 2.740 1.00 88.94 208 ASN A CA 1
ATOM 1649 C C . ASN A 1 208 ? 5.760 -14.828 1.298 1.00 88.94 208 ASN A C 1
ATOM 1651 O O . ASN A 1 208 ? 5.501 -15.870 0.696 1.00 88.94 208 ASN A O 1
ATOM 1655 N N . GLY A 1 209 ? 6.519 -13.862 0.772 1.00 92.19 209 GLY A N 1
ATOM 1656 C CA . GLY A 1 209 ? 7.088 -13.897 -0.570 1.00 92.19 209 GLY A CA 1
ATOM 1657 C C . GLY A 1 209 ? 6.066 -13.693 -1.684 1.00 92.19 209 GLY A C 1
ATOM 1658 O O . GLY A 1 209 ? 6.350 -14.110 -2.801 1.00 92.19 209 GLY A O 1
ATOM 1659 N N . VAL A 1 210 ? 4.897 -13.117 -1.386 1.00 95.38 210 VAL A N 1
ATOM 1660 C CA . VAL A 1 210 ? 3.890 -12.796 -2.403 1.00 95.38 210 VAL A CA 1
ATOM 1661 C C . VAL A 1 210 ? 4.327 -11.578 -3.211 1.00 95.38 210 VAL A C 1
ATOM 1663 O O . VAL A 1 210 ? 4.703 -10.561 -2.634 1.00 95.38 210 VAL A O 1
ATOM 1666 N N . ASP A 1 211 ? 4.214 -11.667 -4.530 1.00 94.81 211 ASP A N 1
ATOM 1667 C CA . ASP A 1 211 ? 4.579 -10.633 -5.490 1.00 94.81 211 ASP A CA 1
ATOM 1668 C C . ASP A 1 211 ? 3.334 -10.052 -6.173 1.00 94.81 211 ASP A C 1
ATOM 1670 O O . ASP A 1 211 ? 2.519 -10.781 -6.737 1.00 94.81 211 ASP A O 1
ATOM 1674 N N . PHE A 1 212 ? 3.210 -8.725 -6.177 1.00 95.62 212 PHE A N 1
ATOM 1675 C CA . PHE A 1 212 ? 2.278 -7.985 -7.028 1.00 95.62 212 PHE A CA 1
ATOM 1676 C C . PHE A 1 212 ? 3.056 -7.349 -8.179 1.00 95.62 212 PHE A C 1
ATOM 1678 O O . PHE A 1 212 ? 3.948 -6.535 -7.942 1.00 95.62 212 PHE A O 1
ATOM 1685 N N . LEU A 1 213 ? 2.709 -7.704 -9.418 1.00 94.31 213 LEU A N 1
ATOM 1686 C CA . LEU A 1 213 ? 3.320 -7.168 -10.635 1.00 94.31 213 LEU A CA 1
ATOM 1687 C C . LEU A 1 213 ? 2.320 -6.296 -11.395 1.00 94.31 213 LEU A C 1
ATOM 1689 O O . LEU A 1 213 ? 1.241 -6.743 -11.793 1.00 94.31 213 LEU A O 1
ATOM 1693 N N . ILE A 1 214 ? 2.686 -5.037 -11.617 1.00 94.25 214 ILE A N 1
ATOM 1694 C CA . ILE A 1 214 ? 1.824 -4.035 -12.247 1.00 94.25 214 ILE A CA 1
ATOM 1695 C C . ILE A 1 214 ? 2.570 -3.449 -13.441 1.00 94.25 214 ILE A C 1
ATOM 1697 O O . ILE A 1 214 ? 3.587 -2.779 -13.275 1.00 94.25 214 ILE A O 1
ATOM 1701 N N . CYS A 1 215 ? 2.080 -3.686 -14.658 1.00 91.69 215 CYS A N 1
ATOM 1702 C CA . CYS A 1 215 ? 2.703 -3.110 -15.848 1.00 91.69 215 CYS A CA 1
ATOM 1703 C C . CYS A 1 215 ? 2.482 -1.591 -15.916 1.00 91.69 215 CYS A C 1
ATOM 1705 O O . CYS A 1 215 ? 1.490 -1.069 -15.400 1.00 91.69 215 CYS A O 1
ATOM 1707 N N . LYS A 1 216 ? 3.350 -0.890 -16.649 1.00 89.31 216 LYS A N 1
ATOM 1708 C CA . LYS A 1 216 ? 3.297 0.566 -16.861 1.00 89.31 216 LYS A CA 1
ATOM 1709 C C . LYS A 1 216 ? 1.928 1.081 -17.329 1.00 89.31 216 LYS A C 1
ATOM 1711 O O . LYS A 1 216 ? 1.537 2.180 -16.944 1.00 89.31 216 LYS A O 1
ATOM 1716 N N . LYS A 1 217 ? 1.175 0.281 -18.103 1.00 88.75 217 LYS A N 1
ATOM 1717 C CA . LYS A 1 217 ? -0.191 0.614 -18.568 1.00 88.75 217 LYS A CA 1
ATOM 1718 C C . LYS A 1 217 ? -1.236 0.581 -17.444 1.00 88.75 217 LYS A C 1
ATOM 1720 O O . LYS A 1 217 ? -2.197 1.337 -17.481 1.00 88.75 217 LYS A O 1
ATOM 1725 N N . CYS A 1 218 ? -1.063 -0.293 -16.454 1.00 92.12 218 CYS A N 1
ATOM 1726 C CA . CYS A 1 218 ? -1.978 -0.445 -15.317 1.00 92.12 218 CYS A CA 1
ATOM 1727 C C . CYS A 1 218 ? -1.556 0.358 -14.081 1.00 92.12 218 CYS A C 1
ATOM 1729 O O . CYS A 1 218 ? -2.304 0.381 -13.103 1.00 92.12 218 CYS A O 1
ATOM 1731 N N . ALA A 1 219 ? -0.385 0.997 -14.120 1.00 91.12 219 ALA A N 1
ATOM 1732 C CA . ALA A 1 219 ? 0.283 1.691 -13.020 1.00 91.12 219 ALA A CA 1
ATOM 1733 C C . ALA A 1 219 ? -0.416 3.009 -12.606 1.00 91.12 219 ALA A C 1
ATOM 1735 O O . ALA A 1 219 ? 0.187 4.076 -12.530 1.00 91.12 219 ALA A O 1
ATOM 1736 N N . THR A 1 220 ? -1.723 2.950 -12.355 1.00 88.62 220 THR A N 1
ATOM 1737 C CA . THR A 1 220 ? -2.568 4.107 -12.050 1.00 88.62 220 THR A CA 1
ATOM 1738 C C . THR A 1 220 ? -2.622 4.387 -10.547 1.00 88.62 220 THR A C 1
ATOM 1740 O O . THR A 1 220 ? -2.991 3.533 -9.730 1.00 88.62 220 THR A O 1
ATOM 1743 N N . GLY A 1 221 ? -2.319 5.627 -10.158 1.00 92.31 221 GLY A N 1
ATOM 1744 C CA . GLY A 1 221 ? -2.246 6.026 -8.750 1.00 92.31 221 GLY A CA 1
ATOM 1745 C C . GLY A 1 221 ? -1.071 5.367 -8.023 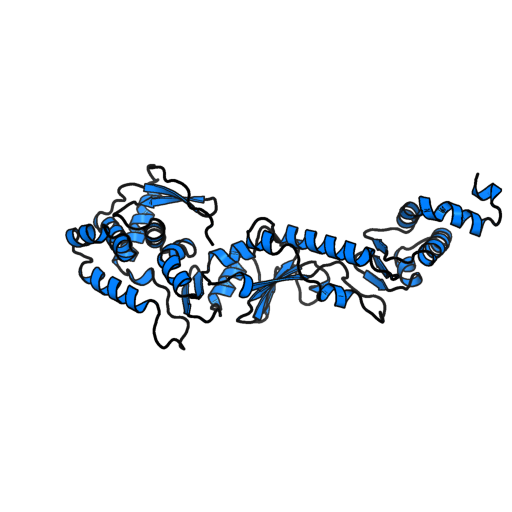1.00 92.31 221 GLY A C 1
ATOM 1746 O O . GLY A 1 221 ? -0.088 5.009 -8.651 1.00 92.31 221 GLY A O 1
ATOM 1747 N N . ASN A 1 222 ? -1.152 5.228 -6.699 1.00 95.38 222 ASN A N 1
ATOM 1748 C CA . ASN A 1 222 ? -0.065 4.697 -5.871 1.00 95.38 222 ASN A CA 1
ATOM 1749 C C . ASN A 1 222 ? -0.511 3.406 -5.167 1.00 95.38 222 ASN A C 1
ATOM 1751 O O . ASN A 1 222 ? -1.309 3.449 -4.222 1.00 95.38 222 ASN A O 1
ATOM 1755 N N . THR A 1 223 ? -0.042 2.252 -5.640 1.00 95.69 223 THR A N 1
ATOM 1756 C CA . THR A 1 223 ? -0.480 0.943 -5.140 1.00 95.69 223 THR A CA 1
ATOM 1757 C C . THR A 1 223 ? -0.041 0.689 -3.703 1.00 95.69 223 THR A C 1
ATOM 1759 O O . THR A 1 223 ? -0.853 0.213 -2.907 1.00 95.69 223 THR A O 1
ATOM 1762 N N . PHE A 1 224 ? 1.158 1.115 -3.300 1.00 94.19 224 PHE A N 1
ATOM 1763 C CA . PHE A 1 224 ? 1.567 1.058 -1.892 1.00 94.19 224 PHE A CA 1
ATOM 1764 C C . PHE A 1 224 ? 0.568 1.774 -0.965 1.00 94.19 224 PHE A C 1
ATOM 1766 O O . PHE A 1 224 ? 0.184 1.255 0.084 1.00 94.19 224 PHE A O 1
ATOM 1773 N N . SER A 1 225 ? 0.061 2.942 -1.360 1.00 92.00 225 SER A N 1
ATOM 1774 C CA . SER A 1 225 ? -0.956 3.691 -0.609 1.00 92.00 225 SER A CA 1
ATOM 1775 C C . SER A 1 225 ? -2.316 2.986 -0.610 1.00 92.00 225 SER A C 1
ATOM 1777 O O . SER A 1 225 ? -3.038 3.029 0.392 1.00 92.00 225 SER A O 1
ATOM 1779 N N . LYS A 1 226 ? -2.675 2.306 -1.711 1.00 93.19 226 LYS A N 1
ATOM 1780 C CA . LYS A 1 226 ? -3.888 1.472 -1.788 1.00 93.19 226 LYS A CA 1
ATOM 1781 C C . LYS A 1 226 ? -3.812 0.272 -0.839 1.00 93.19 226 LYS A C 1
ATOM 1783 O O . LYS A 1 226 ? -4.838 -0.063 -0.256 1.00 93.19 226 LYS A O 1
ATOM 1788 N N . ILE A 1 227 ? -2.630 -0.314 -0.656 1.00 93.56 227 ILE A N 1
ATOM 1789 C CA . ILE A 1 227 ? -2.367 -1.437 0.254 1.00 93.56 227 ILE A CA 1
ATOM 1790 C C . ILE A 1 227 ? -2.311 -0.967 1.715 1.00 93.56 227 ILE A C 1
ATOM 1792 O O . ILE A 1 227 ? -3.098 -1.396 2.560 1.00 93.56 227 ILE A O 1
ATOM 1796 N N . SER A 1 228 ? -1.414 -0.025 2.011 1.00 91.56 228 SER A N 1
ATOM 1797 C CA . SER A 1 228 ? -1.040 0.387 3.373 1.00 91.56 228 SER A CA 1
ATOM 1798 C C . SER A 1 228 ? -2.177 0.982 4.204 1.00 91.56 228 SER A C 1
ATOM 1800 O O . SER A 1 228 ? -2.077 1.060 5.430 1.00 91.56 228 SER A O 1
ATOM 1802 N N . LYS A 1 229 ? -3.269 1.413 3.567 1.00 92.06 229 LYS A N 1
ATOM 1803 C CA . LYS A 1 229 ? -4.461 1.942 4.244 1.00 92.06 229 LYS A CA 1
ATOM 1804 C C . LYS A 1 229 ? -5.323 0.865 4.921 1.00 92.06 229 LYS A C 1
ATOM 1806 O O . LYS A 1 229 ? -6.162 1.219 5.744 1.00 92.06 229 LYS A O 1
ATOM 1811 N N . TYR A 1 230 ? -5.126 -0.409 4.580 1.00 95.69 230 TYR A N 1
ATOM 1812 C CA . TYR A 1 230 ? -5.854 -1.549 5.150 1.00 95.69 230 TYR A CA 1
ATOM 1813 C C . TYR A 1 230 ? -5.064 -2.297 6.231 1.00 95.69 230 TYR A C 1
ATOM 1815 O O . TYR A 1 230 ? -5.509 -3.338 6.717 1.00 95.69 230 TYR A O 1
ATOM 1823 N N . MET A 1 231 ? -3.908 -1.766 6.632 1.00 94.75 231 MET A N 1
ATOM 1824 C CA . MET A 1 231 ? -3.054 -2.389 7.633 1.00 94.75 231 MET A CA 1
ATOM 1825 C C . MET A 1 231 ? -2.437 -1.379 8.601 1.00 94.75 231 MET A C 1
ATOM 1827 O O . MET A 1 231 ? -2.278 -0.196 8.292 1.00 94.75 231 MET A O 1
ATOM 1831 N N . ILE A 1 232 ? -2.070 -1.862 9.785 1.00 94.50 232 ILE A N 1
ATOM 1832 C CA . ILE A 1 232 ? -1.201 -1.162 10.732 1.00 94.50 232 ILE A CA 1
ATOM 1833 C C . ILE A 1 232 ? 0.018 -2.043 10.937 1.00 94.50 232 ILE A C 1
ATOM 1835 O O . ILE A 1 232 ? -0.125 -3.188 11.349 1.00 94.50 232 ILE A O 1
ATOM 1839 N N . GLU A 1 233 ? 1.198 -1.492 10.686 1.00 89.50 233 GLU A N 1
ATOM 1840 C CA . GLU A 1 233 ? 2.470 -2.167 10.923 1.00 89.50 233 GLU A CA 1
ATOM 1841 C C . GLU A 1 233 ? 3.477 -1.154 11.490 1.00 89.50 233 GLU A C 1
ATOM 1843 O O . GLU A 1 233 ? 3.304 0.053 11.274 1.00 89.50 233 GLU A O 1
ATOM 1848 N N . PRO A 1 234 ? 4.512 -1.601 12.225 1.00 81.44 234 PRO A N 1
ATOM 1849 C CA . PRO A 1 234 ? 5.503 -0.706 12.822 1.00 81.44 234 PRO A CA 1
ATOM 1850 C C . PRO A 1 234 ? 6.330 0.043 11.773 1.00 81.44 234 PRO A C 1
ATOM 1852 O O . PRO A 1 234 ? 6.628 1.220 11.962 1.00 81.44 234 PRO A O 1
ATOM 1855 N N . ASP A 1 235 ? 6.689 -0.647 10.688 1.00 79.38 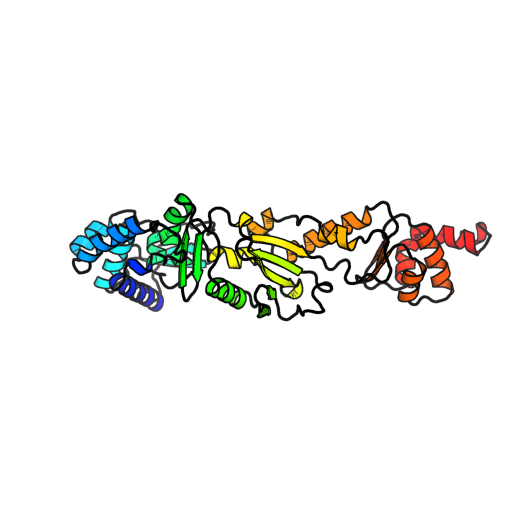235 ASP A N 1
ATOM 1856 C CA . ASP A 1 235 ? 7.452 -0.106 9.567 1.00 79.38 235 ASP A CA 1
ATOM 1857 C C . ASP A 1 235 ? 6.995 -0.770 8.259 1.00 79.38 235 ASP A C 1
ATOM 1859 O O . ASP A 1 235 ? 7.429 -1.866 7.906 1.00 79.38 235 ASP A O 1
ATOM 1863 N N . GLN A 1 236 ? 6.081 -0.100 7.555 1.00 66.38 236 GLN A N 1
ATOM 1864 C CA . GLN A 1 236 ? 5.500 -0.591 6.300 1.00 66.38 236 GLN A CA 1
ATOM 1865 C C . GLN A 1 236 ? 6.525 -0.630 5.156 1.00 66.38 236 GLN A C 1
ATOM 1867 O O . GLN A 1 236 ? 6.351 -1.381 4.201 1.00 66.38 236 GLN A O 1
ATOM 1872 N N . ASN A 1 237 ? 7.603 0.155 5.251 1.00 68.69 237 ASN A N 1
ATOM 1873 C CA . ASN A 1 237 ? 8.639 0.203 4.221 1.00 68.69 237 ASN A CA 1
ATOM 1874 C C . ASN A 1 237 ? 9.600 -0.991 4.326 1.00 68.69 237 ASN A C 1
ATOM 1876 O O . ASN A 1 237 ? 10.384 -1.226 3.417 1.00 68.69 237 ASN A O 1
ATOM 1880 N N . ARG A 1 238 ? 9.558 -1.743 5.436 1.00 75.50 238 ARG A N 1
ATOM 1881 C CA . ARG A 1 238 ? 10.339 -2.977 5.617 1.00 75.50 238 ARG A CA 1
ATOM 1882 C C . ARG A 1 238 ? 9.562 -4.241 5.275 1.00 75.50 238 ARG A C 1
ATOM 1884 O O . ARG A 1 238 ? 10.176 -5.264 4.985 1.00 75.50 238 ARG A O 1
ATOM 1891 N N . SER A 1 239 ? 8.234 -4.203 5.359 1.00 84.12 239 SER A N 1
ATOM 1892 C CA . SER A 1 239 ? 7.388 -5.360 5.045 1.00 84.12 239 SER A CA 1
ATOM 1893 C C . SER A 1 239 ? 7.170 -5.532 3.542 1.00 84.12 239 SER A C 1
ATOM 1895 O O . SER A 1 239 ? 6.961 -6.661 3.088 1.00 84.12 239 SER A O 1
ATOM 1897 N N . LEU A 1 240 ? 7.257 -4.433 2.788 1.00 91.25 240 LEU A N 1
ATOM 1898 C CA . LEU A 1 240 ? 7.074 -4.376 1.344 1.00 91.25 240 LEU A CA 1
ATOM 1899 C C . LEU A 1 240 ? 8.363 -3.926 0.655 1.00 91.25 240 LEU A C 1
ATOM 1901 O O . LEU A 1 240 ? 8.807 -2.797 0.847 1.00 91.25 240 LEU A O 1
ATOM 1905 N N . ASP A 1 241 ? 8.919 -4.794 -0.182 1.00 92.38 241 ASP A N 1
ATOM 1906 C CA . ASP A 1 241 ? 10.007 -4.459 -1.097 1.00 92.38 241 ASP A CA 1
ATOM 1907 C C . ASP A 1 241 ? 9.420 -3.977 -2.429 1.00 92.38 241 ASP A C 1
ATOM 1909 O O . ASP A 1 241 ? 8.558 -4.640 -3.011 1.00 92.38 241 ASP A O 1
ATOM 1913 N N . VAL A 1 242 ? 9.840 -2.800 -2.891 1.00 94.38 242 VAL A N 1
ATOM 1914 C CA . VAL A 1 242 ? 9.312 -2.162 -4.103 1.00 94.38 242 VAL A CA 1
ATOM 1915 C C . VAL A 1 242 ? 10.434 -1.998 -5.111 1.00 94.38 242 VAL A C 1
ATOM 1917 O O . VAL A 1 242 ? 11.390 -1.262 -4.876 1.00 94.38 242 VAL A O 1
ATOM 1920 N N . LYS A 1 243 ? 10.277 -2.649 -6.263 1.00 92.69 243 LYS A N 1
ATOM 1921 C CA . LYS A 1 243 ? 11.278 -2.684 -7.323 1.00 92.69 243 LYS A CA 1
ATOM 1922 C C . LYS A 1 243 ? 10.676 -2.316 -8.671 1.00 92.69 243 LYS A C 1
ATOM 1924 O O . LYS A 1 243 ? 9.657 -2.874 -9.076 1.00 92.69 243 LYS A O 1
ATOM 1929 N N . VAL A 1 244 ? 11.327 -1.410 -9.391 1.00 91.75 244 VAL A N 1
ATOM 1930 C CA . VAL A 1 244 ? 11.026 -1.145 -10.803 1.00 91.75 244 VAL A CA 1
ATOM 1931 C C . VAL A 1 244 ? 11.815 -2.123 -11.665 1.00 91.75 244 VAL A C 1
ATOM 1933 O O . VAL A 1 244 ? 13.039 -2.193 -11.585 1.00 91.75 244 VAL A O 1
ATOM 1936 N N . MET A 1 245 ? 11.104 -2.874 -12.498 1.00 86.31 245 MET A N 1
ATOM 1937 C CA . MET A 1 245 ? 11.673 -3.713 -13.544 1.00 86.31 245 MET A CA 1
ATOM 1938 C C . MET A 1 245 ? 11.517 -2.967 -14.877 1.00 86.31 245 MET A C 1
ATOM 1940 O O . MET A 1 245 ? 10.401 -2.866 -15.391 1.00 86.31 245 MET A O 1
ATOM 1944 N N . PRO A 1 246 ? 12.593 -2.373 -15.418 1.00 76.12 246 PRO A N 1
ATOM 1945 C CA . PRO A 1 246 ? 12.511 -1.523 -16.602 1.00 76.12 246 PRO A CA 1
ATOM 1946 C C . PRO A 1 246 ? 12.254 -2.329 -17.879 1.00 76.12 246 PRO A C 1
ATOM 1948 O O . PRO A 1 246 ? 12.692 -3.470 -18.003 1.00 76.12 246 PRO A O 1
ATOM 1951 N N . SER A 1 247 ? 11.651 -1.686 -18.883 1.00 78.62 247 SER A N 1
ATOM 1952 C CA . SER A 1 247 ? 11.505 -2.261 -20.238 1.00 78.62 247 SER A CA 1
ATOM 1953 C C . SER A 1 247 ? 12.608 -1.876 -21.228 1.00 78.62 247 SER A C 1
ATOM 1955 O O . SER A 1 247 ? 12.439 -2.029 -22.437 1.00 78.62 247 SER A O 1
ATOM 1957 N N . ILE A 1 248 ? 13.750 -1.384 -20.734 1.00 79.06 248 ILE A N 1
ATOM 1958 C CA . ILE A 1 248 ? 14.833 -0.863 -21.586 1.00 79.06 248 ILE A CA 1
ATOM 1959 C C . ILE A 1 248 ? 15.458 -1.968 -22.446 1.00 79.06 248 ILE A C 1
ATOM 1961 O O . ILE A 1 248 ? 15.776 -1.727 -23.603 1.00 79.06 248 ILE A O 1
ATOM 1965 N N . ILE A 1 249 ? 15.622 -3.181 -21.905 1.00 80.06 249 ILE A N 1
ATOM 1966 C CA . ILE A 1 249 ? 16.136 -4.343 -22.644 1.00 80.06 249 ILE A CA 1
ATOM 1967 C C . ILE A 1 249 ? 15.120 -5.480 -22.536 1.00 80.06 249 ILE A C 1
ATOM 1969 O O . ILE A 1 249 ? 15.100 -6.226 -21.557 1.00 80.06 249 ILE A O 1
ATOM 1973 N N . LYS A 1 250 ? 14.298 -5.626 -23.576 1.00 77.50 250 LYS A N 1
ATOM 1974 C CA . LYS A 1 250 ? 13.290 -6.684 -23.710 1.00 77.50 250 LYS A CA 1
ATOM 1975 C C . LYS A 1 250 ? 13.931 -7.999 -24.130 1.00 77.50 250 LYS A C 1
ATOM 1977 O O . LYS A 1 250 ? 13.694 -9.041 -23.522 1.00 77.50 250 LYS A O 1
ATOM 1982 N N . SER A 1 251 ? 14.794 -7.948 -25.148 1.00 76.75 251 SER A N 1
ATOM 1983 C CA . SER A 1 251 ? 15.486 -9.127 -25.668 1.00 76.75 251 SER A CA 1
ATOM 1984 C C . SER A 1 251 ? 16.946 -8.830 -26.004 1.00 76.75 251 SER A C 1
ATOM 1986 O O . SER A 1 251 ? 17.302 -7.714 -26.377 1.00 76.75 251 SER A O 1
ATOM 1988 N N . CYS A 1 252 ? 17.803 -9.836 -25.841 1.00 80.19 252 CYS A N 1
ATOM 1989 C CA . CYS A 1 252 ? 19.214 -9.773 -26.207 1.00 80.19 252 CYS A CA 1
ATOM 1990 C C . CYS A 1 252 ? 19.404 -10.630 -27.457 1.00 80.19 252 CYS A C 1
ATOM 1992 O O . CYS A 1 252 ? 19.140 -11.831 -27.409 1.00 80.19 252 CYS A O 1
ATOM 1994 N N . LYS A 1 253 ? 19.789 -10.014 -28.578 1.00 79.00 253 LYS A N 1
ATOM 1995 C CA . LYS A 1 253 ? 19.920 -10.707 -29.870 1.00 79.00 253 LYS A CA 1
ATOM 1996 C C . LYS A 1 253 ? 21.287 -11.357 -30.065 1.00 79.00 253 LYS A C 1
ATOM 1998 O O . LYS A 1 253 ? 21.386 -12.293 -30.847 1.00 79.00 253 LYS A O 1
ATOM 2003 N N . ASN A 1 254 ? 22.283 -10.934 -29.287 1.00 71.50 254 ASN A N 1
ATOM 2004 C CA . ASN A 1 254 ? 23.641 -11.466 -29.323 1.00 71.50 254 ASN A CA 1
ATOM 2005 C C . ASN A 1 254 ? 24.069 -12.071 -27.981 1.00 71.50 254 ASN A C 1
ATOM 2007 O O . ASN A 1 254 ? 23.549 -11.718 -26.917 1.00 71.50 254 ASN A O 1
ATOM 2011 N N . LYS A 1 255 ? 25.040 -12.993 -28.026 1.00 63.53 255 LYS A N 1
ATOM 2012 C CA . LYS A 1 255 ? 25.710 -13.516 -26.827 1.00 63.53 255 LYS A CA 1
ATOM 2013 C C . LYS A 1 255 ? 26.644 -12.438 -26.274 1.00 63.53 255 LYS A C 1
ATOM 2015 O O . LYS A 1 255 ? 27.816 -12.393 -26.621 1.00 63.53 255 LYS A O 1
ATOM 2020 N N . CYS A 1 256 ? 26.128 -11.565 -25.415 1.00 61.88 256 CYS A N 1
ATOM 2021 C CA . CYS A 1 256 ? 26.963 -10.590 -24.717 1.00 61.88 256 CYS A CA 1
ATOM 2022 C C . CYS A 1 256 ? 27.874 -11.298 -23.704 1.00 61.88 256 CYS A C 1
ATOM 2024 O O . CYS A 1 256 ? 27.381 -12.026 -22.840 1.00 61.88 256 CYS A O 1
ATOM 2026 N N . SER A 1 257 ? 29.178 -11.025 -23.758 1.00 59.03 257 SER A N 1
ATOM 2027 C CA . SER A 1 257 ? 30.152 -11.438 -22.736 1.00 59.03 257 SER A CA 1
ATOM 2028 C C . SER A 1 257 ? 29.831 -10.823 -21.363 1.00 59.03 257 SER A C 1
ATOM 2030 O O . SER A 1 257 ? 29.855 -11.530 -20.361 1.00 59.03 257 SER A O 1
ATOM 2032 N N . ASN A 1 258 ? 29.409 -9.549 -21.332 1.00 64.88 258 ASN A N 1
ATOM 2033 C CA . ASN A 1 258 ? 28.911 -8.831 -20.148 1.00 64.88 258 ASN A CA 1
ATOM 2034 C C . ASN A 1 258 ? 27.541 -8.187 -20.426 1.00 64.88 258 ASN A C 1
ATOM 2036 O O . ASN A 1 258 ? 27.446 -7.043 -20.877 1.00 64.88 258 ASN A O 1
ATOM 2040 N N . CYS A 1 259 ? 26.461 -8.932 -20.180 1.00 70.31 259 CYS A N 1
ATOM 2041 C CA . CYS A 1 259 ? 25.097 -8.494 -20.483 1.00 70.31 259 CYS A CA 1
ATOM 2042 C C . CYS A 1 259 ? 24.609 -7.380 -19.540 1.00 70.31 259 CYS A C 1
ATOM 2044 O O . CYS A 1 259 ? 24.348 -7.625 -18.362 1.00 70.31 259 CYS A O 1
ATOM 2046 N N . VAL A 1 260 ? 24.368 -6.192 -20.104 1.00 75.88 260 VAL A N 1
ATOM 2047 C CA . VAL A 1 260 ? 23.856 -4.997 -19.400 1.00 75.88 260 VAL A CA 1
ATOM 2048 C C . VAL A 1 260 ? 22.533 -5.274 -18.686 1.00 75.88 260 VAL A C 1
ATOM 2050 O O . VAL A 1 260 ? 22.243 -4.675 -17.659 1.00 75.88 260 VAL A O 1
ATOM 2053 N N . LYS A 1 261 ? 21.736 -6.226 -19.185 1.00 73.19 261 LYS A N 1
ATOM 2054 C CA . LYS A 1 261 ? 20.462 -6.612 -18.570 1.00 73.19 261 LYS A CA 1
ATOM 2055 C C . LYS A 1 261 ? 20.628 -7.030 -17.104 1.00 73.19 261 LYS A C 1
ATOM 2057 O O . LYS A 1 261 ? 19.826 -6.615 -16.278 1.00 73.19 261 LYS A O 1
ATOM 2062 N N . LYS A 1 262 ? 21.686 -7.779 -16.768 1.00 71.25 262 LYS A N 1
ATOM 2063 C CA . LYS A 1 262 ? 21.959 -8.190 -15.379 1.00 71.25 262 LYS A CA 1
ATOM 2064 C C . LYS A 1 262 ? 22.321 -6.997 -14.493 1.00 71.25 262 LYS A C 1
ATOM 2066 O O . LYS A 1 262 ? 21.898 -6.941 -13.342 1.00 71.25 262 LYS A O 1
ATOM 2071 N N . ASP A 1 263 ? 23.063 -6.036 -15.038 1.00 73.62 263 ASP A N 1
ATOM 2072 C CA . ASP A 1 263 ? 23.414 -4.800 -14.333 1.00 73.62 263 ASP A CA 1
ATOM 2073 C C . ASP A 1 263 ? 22.149 -3.976 -14.042 1.00 73.62 263 ASP A C 1
ATOM 2075 O O . ASP A 1 263 ? 21.974 -3.461 -12.939 1.00 73.62 263 ASP A O 1
ATOM 2079 N N . LEU A 1 264 ? 21.224 -3.914 -15.010 1.00 72.50 264 LEU A N 1
ATOM 2080 C CA . LEU A 1 264 ? 19.949 -3.208 -14.873 1.00 72.50 264 LEU A CA 1
ATOM 2081 C C . LEU A 1 264 ? 18.989 -3.890 -13.897 1.00 72.50 264 LEU A C 1
ATOM 2083 O O . LEU A 1 264 ? 18.311 -3.212 -13.131 1.00 72.50 264 LEU A O 1
ATOM 2087 N N . GLU A 1 265 ? 18.943 -5.221 -13.888 1.00 68.31 265 GLU A N 1
ATOM 2088 C CA . GLU A 1 265 ? 18.124 -5.985 -12.945 1.00 68.31 265 GLU A CA 1
ATOM 2089 C C . GLU A 1 265 ? 18.573 -5.788 -11.491 1.00 68.31 265 GLU A C 1
ATOM 2091 O O . GLU A 1 265 ? 17.753 -5.924 -10.584 1.00 68.31 265 GLU A O 1
ATOM 2096 N N . ASN A 1 266 ? 19.837 -5.439 -11.248 1.00 71.69 266 ASN A N 1
ATOM 2097 C CA . ASN A 1 266 ? 20.377 -5.192 -9.908 1.00 71.69 266 ASN A CA 1
ATOM 2098 C C . ASN A 1 266 ? 20.364 -3.714 -9.498 1.00 71.69 266 ASN A C 1
ATOM 2100 O O . ASN A 1 266 ? 20.804 -3.386 -8.396 1.00 71.69 266 ASN A O 1
ATOM 2104 N N . LEU A 1 267 ? 19.857 -2.817 -10.347 1.00 77.81 267 LEU A N 1
ATOM 2105 C CA . LEU A 1 267 ? 19.772 -1.406 -10.001 1.00 77.81 267 LEU A CA 1
ATOM 2106 C C . LEU A 1 267 ? 18.760 -1.168 -8.881 1.00 77.81 267 LEU A C 1
ATOM 2108 O O . LEU A 1 267 ? 17.615 -1.624 -8.916 1.00 77.81 267 LEU A O 1
ATOM 2112 N N . GLU A 1 268 ? 19.206 -0.397 -7.895 1.00 87.69 268 GLU A N 1
ATOM 2113 C CA . GLU A 1 268 ? 18.352 0.099 -6.829 1.00 87.69 268 GLU A CA 1
ATOM 2114 C C . GLU A 1 268 ? 17.254 0.999 -7.405 1.00 87.69 268 GLU A C 1
ATOM 2116 O O . GLU A 1 268 ? 17.506 1.870 -8.245 1.00 87.69 268 GLU A O 1
ATOM 2121 N N . THR A 1 269 ? 16.028 0.793 -6.927 1.00 91.56 269 THR A N 1
ATOM 2122 C CA . THR A 1 269 ? 14.898 1.658 -7.264 1.00 91.56 269 THR A CA 1
ATOM 2123 C C . THR A 1 269 ? 15.008 2.966 -6.488 1.00 91.56 269 THR A C 1
ATOM 2125 O O . THR A 1 269 ? 14.958 2.990 -5.262 1.00 91.56 269 THR A O 1
ATOM 2128 N N . LYS A 1 270 ? 15.138 4.075 -7.215 1.00 93.44 270 LYS A N 1
ATOM 2129 C CA . LYS A 1 270 ? 15.165 5.435 -6.672 1.00 93.44 270 LYS A CA 1
ATOM 2130 C C . LYS A 1 270 ? 13.750 5.975 -6.442 1.00 93.44 270 LYS A C 1
ATOM 2132 O O . LYS A 1 270 ? 12.766 5.409 -6.914 1.00 93.44 270 LYS A O 1
ATOM 2137 N N . PHE A 1 271 ? 13.660 7.115 -5.753 1.00 95.19 271 PHE A N 1
ATOM 2138 C CA . PHE A 1 271 ? 12.417 7.866 -5.491 1.00 95.19 271 PHE A CA 1
ATOM 2139 C C . PHE A 1 271 ? 11.387 7.137 -4.607 1.00 95.19 271 PHE A C 1
ATOM 2141 O O . PHE A 1 271 ? 10.224 7.540 -4.534 1.00 95.19 271 PHE A O 1
ATOM 2148 N N . LEU A 1 272 ? 11.814 6.097 -3.881 1.00 94.75 272 LEU A N 1
ATOM 2149 C CA . LEU A 1 272 ? 10.951 5.338 -2.974 1.00 94.75 272 LEU A CA 1
ATOM 2150 C C . LEU A 1 272 ? 10.370 6.201 -1.845 1.00 94.75 272 LEU A C 1
ATOM 2152 O O . LEU A 1 272 ? 9.214 6.020 -1.479 1.00 94.75 272 LEU A O 1
ATOM 2156 N N . ASP A 1 273 ? 11.104 7.196 -1.342 1.00 93.31 273 ASP A N 1
ATOM 2157 C CA . ASP A 1 273 ? 10.590 8.101 -0.306 1.00 93.31 273 ASP A CA 1
ATOM 2158 C C . ASP A 1 273 ? 9.386 8.929 -0.778 1.00 93.31 273 ASP A C 1
ATOM 2160 O O . ASP A 1 273 ? 8.400 9.074 -0.048 1.00 93.31 273 ASP A O 1
ATOM 2164 N N . GLU A 1 274 ? 9.435 9.467 -2.001 1.00 95.44 274 GLU A N 1
ATOM 2165 C CA . GLU A 1 274 ? 8.300 10.165 -2.618 1.00 95.44 274 GLU A CA 1
ATOM 2166 C C . GLU A 1 274 ? 7.128 9.200 -2.827 1.00 95.44 274 GLU A C 1
ATOM 2168 O O . GLU A 1 274 ? 5.976 9.526 -2.511 1.00 95.44 274 GLU A O 1
ATOM 2173 N N . TYR A 1 275 ? 7.432 7.991 -3.302 1.00 95.50 275 TYR A N 1
ATOM 2174 C CA . TYR A 1 275 ? 6.451 6.947 -3.564 1.00 95.50 275 TYR A CA 1
ATOM 2175 C C . TYR A 1 275 ? 5.729 6.496 -2.289 1.00 95.50 275 TYR A C 1
ATOM 2177 O O . TYR A 1 275 ? 4.502 6.552 -2.217 1.00 95.50 275 TYR A O 1
ATOM 2185 N N . PHE A 1 276 ? 6.452 6.146 -1.225 1.00 92.81 276 PHE A N 1
ATOM 2186 C CA . PHE A 1 276 ? 5.866 5.736 0.054 1.00 92.81 276 PHE A CA 1
ATOM 2187 C C . PHE A 1 276 ? 5.086 6.862 0.736 1.00 92.81 276 PHE A C 1
ATOM 2189 O O . PHE A 1 276 ? 4.156 6.620 1.512 1.00 92.81 276 PHE A O 1
ATOM 2196 N N . ARG A 1 277 ? 5.418 8.126 0.442 1.00 90.44 277 ARG A N 1
ATOM 2197 C CA . ARG A 1 277 ? 4.643 9.275 0.923 1.00 90.44 277 ARG A CA 1
ATOM 2198 C C . ARG A 1 277 ? 3.343 9.493 0.152 1.00 90.44 277 ARG A C 1
ATOM 2200 O O . ARG A 1 277 ? 2.522 10.256 0.671 1.00 90.44 277 ARG A O 1
ATOM 2207 N N . GLY A 1 278 ? 3.158 8.818 -0.983 1.00 91.44 278 GLY A N 1
ATOM 2208 C CA . GLY A 1 278 ? 2.027 8.972 -1.892 1.00 91.44 278 GLY A CA 1
ATOM 2209 C C . GLY A 1 278 ? 2.119 10.223 -2.766 1.00 91.44 278 GLY A C 1
ATOM 2210 O O . GLY A 1 278 ? 1.081 10.724 -3.182 1.00 91.44 278 GLY A O 1
ATOM 2211 N N . ILE A 1 279 ? 3.328 10.766 -2.970 1.00 95.19 279 ILE A N 1
ATOM 2212 C CA . ILE A 1 279 ? 3.562 11.978 -3.775 1.00 95.19 279 ILE A CA 1
ATOM 2213 C C . ILE A 1 279 ? 3.554 11.634 -5.264 1.00 95.19 279 ILE A C 1
ATOM 2215 O O . ILE A 1 279 ? 2.954 12.362 -6.045 1.00 95.19 279 ILE A O 1
ATOM 2219 N N . ILE A 1 280 ? 4.186 10.516 -5.628 1.00 96.56 280 ILE A N 1
ATOM 2220 C CA . ILE A 1 280 ? 4.229 10.004 -7.000 1.00 96.56 280 ILE A CA 1
ATOM 2221 C C . ILE A 1 280 ? 3.417 8.714 -7.134 1.00 96.56 280 ILE A C 1
ATOM 2223 O O . ILE A 1 280 ? 3.285 7.927 -6.189 1.00 96.56 280 ILE A O 1
ATOM 2227 N N . SER A 1 281 ? 2.865 8.507 -8.319 1.00 96.75 281 SER A N 1
ATOM 2228 C CA . SER A 1 281 ? 2.174 7.297 -8.754 1.00 96.75 281 SER A CA 1
ATOM 2229 C C . SER A 1 281 ? 3.144 6.166 -9.108 1.00 96.75 281 SER A C 1
ATOM 2231 O O . SER A 1 281 ? 4.350 6.366 -9.244 1.00 96.75 281 SER A O 1
ATOM 2233 N N . ASP A 1 282 ? 2.601 4.962 -9.278 1.00 95.81 282 ASP A N 1
ATOM 2234 C CA . ASP A 1 282 ? 3.316 3.794 -9.789 1.00 95.81 282 ASP A CA 1
ATOM 2235 C C . ASP A 1 282 ? 3.924 4.100 -11.168 1.00 95.81 282 ASP A C 1
ATOM 2237 O O . ASP A 1 282 ? 5.082 3.777 -11.417 1.00 95.81 282 ASP A O 1
ATOM 2241 N N . HIS A 1 283 ? 3.165 4.761 -12.052 1.00 94.88 283 HIS A N 1
ATOM 2242 C CA . HIS A 1 283 ? 3.627 5.145 -13.386 1.00 94.88 283 HIS A CA 1
ATOM 2243 C C . HIS A 1 283 ? 4.806 6.119 -13.317 1.00 94.88 283 HIS A C 1
ATOM 2245 O O . HIS A 1 283 ? 5.846 5.860 -13.913 1.00 94.88 283 HIS A O 1
ATOM 2251 N N . GLU A 1 284 ? 4.682 7.198 -12.540 1.00 96.00 284 GLU A N 1
ATOM 2252 C CA . GLU A 1 284 ? 5.761 8.179 -12.368 1.00 96.00 284 GLU A CA 1
ATOM 2253 C C . GLU A 1 284 ? 7.015 7.555 -11.742 1.00 96.00 284 GLU A C 1
ATOM 2255 O O . GLU A 1 284 ? 8.129 7.899 -12.138 1.00 96.00 284 GLU A O 1
ATOM 2260 N N . LEU A 1 285 ? 6.857 6.616 -10.799 1.00 96.06 285 LEU A N 1
ATOM 2261 C CA . LEU A 1 285 ? 7.983 5.878 -10.226 1.00 96.06 285 LEU A CA 1
ATOM 2262 C C . LEU A 1 285 ? 8.714 5.055 -11.295 1.00 96.06 285 LEU A C 1
ATOM 2264 O O . LEU A 1 285 ? 9.947 5.100 -11.346 1.00 96.06 285 LEU A O 1
ATOM 2268 N N . ILE A 1 286 ? 7.972 4.334 -12.146 1.00 93.19 286 ILE A N 1
ATOM 2269 C CA . ILE A 1 286 ? 8.538 3.576 -13.271 1.00 93.19 286 ILE A CA 1
ATOM 2270 C C . ILE A 1 286 ? 9.273 4.530 -14.218 1.00 93.19 286 ILE A C 1
ATOM 2272 O O . ILE A 1 286 ? 10.443 4.306 -14.507 1.00 93.19 286 ILE A O 1
ATOM 2276 N N . GLU A 1 287 ? 8.640 5.623 -14.654 1.00 92.06 287 GLU A N 1
ATOM 2277 C CA . GLU A 1 287 ? 9.232 6.545 -15.632 1.00 92.06 287 GLU A CA 1
ATOM 2278 C C . GLU A 1 287 ? 10.492 7.249 -15.132 1.00 92.06 287 GLU A C 1
ATOM 2280 O O . GLU A 1 287 ? 11.476 7.347 -15.867 1.00 92.06 287 GLU A O 1
ATOM 2285 N N . LYS A 1 288 ? 10.484 7.742 -13.887 1.00 94.00 288 LYS A N 1
ATOM 2286 C CA . LYS A 1 288 ? 11.661 8.387 -13.293 1.00 94.00 288 LYS A CA 1
ATOM 2287 C C . LYS A 1 288 ? 12.832 7.406 -13.196 1.00 94.00 288 LYS A C 1
ATOM 2289 O O . LYS A 1 288 ? 13.958 7.770 -13.524 1.00 94.00 288 LYS A O 1
ATOM 2294 N N . ASN A 1 289 ? 12.573 6.162 -12.785 1.00 93.25 289 ASN A N 1
ATOM 2295 C CA . ASN A 1 289 ? 13.611 5.133 -12.712 1.00 93.25 289 ASN A CA 1
ATOM 2296 C C . ASN A 1 289 ? 14.103 4.701 -14.099 1.00 93.25 289 ASN A C 1
ATOM 2298 O O . ASN A 1 289 ? 15.308 4.579 -14.286 1.00 93.25 289 ASN A O 1
ATOM 2302 N N . GLU A 1 290 ? 13.215 4.528 -15.083 1.00 89.31 290 GLU A N 1
ATOM 2303 C CA . GLU A 1 290 ? 13.610 4.214 -16.464 1.00 89.31 290 GLU A CA 1
ATOM 2304 C C . GLU A 1 290 ? 14.526 5.305 -17.043 1.00 89.31 290 GLU A C 1
ATOM 2306 O O . GLU A 1 290 ? 15.549 4.980 -17.642 1.00 89.31 290 GLU A O 1
ATOM 2311 N N . LYS A 1 291 ? 14.228 6.591 -16.805 1.00 90.25 291 LYS A N 1
ATOM 2312 C CA . LYS A 1 291 ? 15.091 7.712 -17.222 1.00 90.25 291 LYS A CA 1
ATOM 2313 C C . LYS A 1 291 ? 16.475 7.651 -16.574 1.00 90.25 291 LYS A C 1
ATOM 2315 O O . LYS A 1 291 ? 17.474 7.710 -17.281 1.00 90.25 291 LYS A O 1
ATOM 2320 N N . GLU A 1 292 ? 16.545 7.466 -15.257 1.00 90.31 292 GLU A N 1
ATOM 2321 C CA . GLU A 1 292 ? 17.817 7.314 -14.530 1.00 90.31 292 GLU A CA 1
ATOM 2322 C C . GLU A 1 292 ? 18.646 6.132 -15.046 1.00 90.31 292 GLU A C 1
ATOM 2324 O O . GLU A 1 292 ? 19.868 6.213 -15.158 1.00 90.31 292 GLU A O 1
ATOM 2329 N N . MET A 1 293 ? 17.984 5.019 -15.363 1.00 87.81 293 MET A N 1
ATOM 2330 C CA . MET A 1 293 ? 18.637 3.839 -15.917 1.00 87.81 293 MET A CA 1
ATOM 2331 C C . MET A 1 293 ? 19.164 4.104 -17.330 1.00 87.81 293 MET A C 1
ATOM 2333 O O . MET A 1 293 ? 20.306 3.753 -17.610 1.00 87.81 293 MET A O 1
ATOM 2337 N N . ILE A 1 294 ? 18.387 4.761 -18.198 1.00 88.12 294 ILE A N 1
ATOM 2338 C CA . ILE A 1 294 ? 18.825 5.156 -19.546 1.00 88.12 294 ILE A CA 1
ATOM 2339 C C . ILE A 1 294 ? 20.053 6.067 -19.472 1.00 88.12 294 ILE A C 1
ATOM 2341 O O . ILE A 1 294 ? 21.035 5.810 -20.162 1.00 88.12 294 ILE A O 1
ATOM 2345 N N . GLU A 1 295 ? 20.036 7.084 -18.610 1.00 89.19 295 GLU A N 1
ATOM 2346 C CA . GLU A 1 295 ? 21.174 7.996 -18.446 1.00 89.19 295 GLU A CA 1
ATOM 2347 C C . GLU A 1 295 ? 22.413 7.276 -17.900 1.00 89.19 295 GLU A C 1
ATOM 2349 O O . GLU A 1 295 ? 23.527 7.514 -18.364 1.00 89.19 295 GLU A O 1
ATOM 2354 N N . LYS A 1 296 ? 22.248 6.319 -16.979 1.00 86.94 296 LYS A N 1
ATOM 2355 C CA . LYS A 1 296 ? 23.362 5.466 -16.542 1.00 86.94 296 LYS A CA 1
ATOM 2356 C C . LYS A 1 296 ? 23.945 4.635 -17.679 1.00 86.94 296 LYS A C 1
ATOM 2358 O O . LYS A 1 296 ? 25.161 4.494 -17.734 1.00 86.94 296 LYS A O 1
ATOM 2363 N N . ILE A 1 297 ? 23.106 4.082 -18.559 1.00 87.38 297 ILE A N 1
ATOM 2364 C CA . ILE A 1 297 ? 23.588 3.322 -19.717 1.00 87.38 297 ILE A CA 1
ATOM 2365 C C . ILE A 1 297 ? 24.334 4.258 -20.670 1.00 87.38 297 ILE A C 1
ATOM 2367 O O . ILE A 1 297 ? 25.463 3.949 -21.014 1.00 87.38 297 ILE A O 1
ATOM 2371 N N . LYS A 1 298 ? 23.767 5.411 -21.047 1.00 87.69 298 LYS A N 1
ATOM 2372 C CA . LYS A 1 298 ? 24.412 6.372 -21.967 1.00 87.69 298 LYS A CA 1
ATOM 2373 C C . LYS A 1 298 ? 25.801 6.826 -21.508 1.00 87.69 298 LYS A C 1
ATOM 2375 O O . LYS A 1 298 ? 26.665 7.064 -22.340 1.00 87.69 298 LYS A O 1
ATOM 2380 N N . ASN A 1 299 ? 26.016 6.913 -20.196 1.00 87.44 299 ASN A N 1
ATOM 2381 C CA . ASN A 1 299 ? 27.292 7.316 -19.602 1.00 87.44 299 ASN A CA 1
ATOM 2382 C C . ASN A 1 299 ? 28.278 6.149 -19.385 1.00 87.44 299 ASN A C 1
ATOM 2384 O O . ASN A 1 299 ? 29.304 6.327 -18.729 1.00 87.44 299 ASN A O 1
ATOM 2388 N N . MET A 1 300 ? 27.986 4.940 -19.875 1.00 86.19 300 MET A N 1
ATOM 2389 C CA . MET A 1 300 ? 28.947 3.838 -19.816 1.00 86.19 300 MET A CA 1
ATOM 2390 C C . MET A 1 300 ? 30.062 4.041 -20.846 1.00 86.19 300 MET A C 1
ATOM 2392 O O . MET A 1 300 ? 29.798 4.301 -22.014 1.00 86.19 300 MET A O 1
ATOM 2396 N N . ASN A 1 301 ? 31.309 3.796 -20.446 1.00 85.12 301 ASN A N 1
ATOM 2397 C CA . ASN A 1 301 ? 32.464 3.801 -21.352 1.00 85.12 301 ASN A CA 1
ATOM 2398 C C . ASN A 1 301 ? 32.583 2.467 -22.110 1.00 85.12 301 ASN A C 1
ATOM 2400 O O . ASN A 1 301 ? 33.566 1.742 -21.958 1.00 85.12 301 ASN A O 1
ATOM 2404 N N . ARG A 1 302 ? 31.543 2.090 -22.861 1.00 85.81 302 ARG A N 1
ATOM 2405 C CA . ARG A 1 302 ? 31.554 0.925 -23.759 1.00 85.81 302 ARG A CA 1
ATOM 2406 C C . ARG A 1 302 ? 30.578 1.109 -24.914 1.00 85.81 302 ARG A C 1
ATOM 2408 O O . ARG A 1 302 ? 29.518 1.699 -24.729 1.00 85.81 302 ARG A O 1
ATOM 2415 N N . ARG A 1 303 ? 30.873 0.487 -26.055 1.00 88.19 303 ARG A N 1
ATOM 2416 C CA . ARG A 1 303 ? 29.921 0.357 -27.162 1.00 88.19 303 ARG A CA 1
ATOM 2417 C C . ARG A 1 303 ? 28.751 -0.537 -26.767 1.00 88.19 303 ARG A C 1
ATOM 2419 O O . ARG A 1 303 ? 28.934 -1.607 -26.183 1.00 88.19 303 ARG A O 1
ATOM 2426 N N . LEU A 1 304 ? 27.544 -0.070 -27.062 1.00 89.44 304 LEU A N 1
ATOM 2427 C CA . LEU A 1 304 ? 26.313 -0.811 -26.829 1.00 89.44 304 LEU A CA 1
ATOM 2428 C C . LEU A 1 304 ? 25.200 -0.257 -27.716 1.00 89.44 304 LEU A C 1
ATOM 2430 O O . LEU A 1 304 ? 24.855 0.914 -27.602 1.00 89.44 304 LEU A O 1
ATOM 2434 N N . PHE A 1 305 ? 24.591 -1.112 -28.526 1.00 90.50 305 PHE A N 1
ATOM 2435 C CA . PHE A 1 305 ? 23.506 -0.737 -29.424 1.00 90.50 305 PHE A CA 1
ATOM 2436 C C . PHE A 1 305 ? 22.171 -1.310 -28.940 1.00 90.50 305 PHE A C 1
ATOM 2438 O O . PHE A 1 305 ? 22.025 -2.525 -28.752 1.00 90.50 305 PHE A O 1
ATOM 2445 N N . ILE A 1 306 ? 21.185 -0.434 -28.726 1.00 90.12 306 ILE A N 1
ATOM 2446 C CA . ILE A 1 306 ? 19.825 -0.799 -28.315 1.00 90.12 306 ILE A CA 1
ATOM 2447 C C . ILE A 1 306 ? 18.805 -0.096 -29.220 1.00 90.12 306 ILE A C 1
ATOM 2449 O O . ILE A 1 306 ? 18.746 1.133 -29.250 1.00 90.12 306 ILE A O 1
ATOM 2453 N N . LEU A 1 307 ? 17.956 -0.879 -29.897 1.00 89.88 307 LEU A N 1
ATOM 2454 C CA . LEU A 1 307 ? 16.829 -0.390 -30.706 1.00 89.88 307 LEU A CA 1
ATOM 2455 C C . LEU A 1 307 ? 15.519 -1.044 -30.255 1.00 89.88 307 LEU A C 1
ATOM 2457 O O . LEU A 1 307 ? 15.395 -2.270 -30.269 1.00 89.88 307 LEU A O 1
ATOM 2461 N N . ASP A 1 308 ? 14.541 -0.234 -29.845 1.00 86.19 308 ASP A N 1
ATOM 2462 C CA . ASP A 1 308 ? 13.185 -0.673 -29.451 1.00 86.19 308 ASP A CA 1
ATOM 2463 C C . ASP A 1 308 ? 13.143 -1.752 -28.349 1.00 86.19 308 ASP A C 1
ATOM 2465 O O . ASP A 1 308 ? 12.189 -2.529 -28.202 1.00 86.19 308 ASP A O 1
ATOM 2469 N N . GLY A 1 309 ? 14.189 -1.768 -27.522 1.00 84.25 309 GLY A N 1
ATOM 2470 C CA . GLY A 1 309 ? 14.397 -2.738 -26.453 1.00 84.25 309 GLY A CA 1
ATOM 2471 C C . GLY A 1 309 ? 15.127 -4.014 -26.879 1.00 84.25 309 GLY A C 1
ATOM 2472 O O . GLY A 1 309 ? 15.297 -4.916 -26.059 1.00 84.25 309 GLY A O 1
ATOM 2473 N N . ASN A 1 310 ? 15.577 -4.112 -28.129 1.00 87.19 310 ASN A N 1
ATOM 2474 C CA . ASN A 1 310 ? 16.480 -5.163 -28.583 1.00 87.19 310 ASN A CA 1
ATOM 2475 C C . ASN A 1 310 ? 17.926 -4.713 -28.376 1.00 87.19 310 ASN A C 1
ATOM 2477 O O . ASN A 1 310 ? 18.350 -3.707 -28.938 1.00 87.19 310 ASN A O 1
ATOM 2481 N N . CYS A 1 311 ? 18.669 -5.459 -27.564 1.00 88.19 311 CYS A N 1
ATOM 2482 C CA . CYS A 1 311 ? 20.093 -5.243 -27.341 1.00 88.19 311 CYS A CA 1
ATOM 2483 C C . CYS A 1 311 ? 20.910 -6.069 -28.342 1.00 88.19 311 CYS A C 1
ATOM 2485 O O . CYS A 1 311 ? 20.754 -7.294 -28.405 1.00 88.19 311 CYS A O 1
ATOM 2487 N N . PHE A 1 312 ? 21.793 -5.399 -29.081 1.00 88.69 312 PHE A N 1
ATOM 2488 C CA . PHE A 1 312 ? 22.703 -6.002 -30.060 1.00 88.69 312 PHE A CA 1
ATOM 2489 C C . PHE A 1 312 ? 24.143 -6.106 -29.538 1.00 88.69 312 PHE A C 1
ATOM 2491 O O . PHE A 1 312 ? 25.001 -6.680 -30.202 1.00 88.69 312 PHE A O 1
ATOM 2498 N N . GLY A 1 313 ? 24.409 -5.627 -28.319 1.00 87.75 313 GLY A N 1
ATOM 2499 C CA . GLY A 1 313 ? 25.766 -5.582 -27.778 1.00 87.75 313 GLY A CA 1
ATOM 2500 C C . GLY A 1 313 ? 26.612 -4.560 -28.532 1.00 87.75 313 GLY A C 1
ATOM 2501 O O . GLY A 1 313 ? 26.139 -3.464 -28.815 1.00 87.75 313 GLY A O 1
ATOM 2502 N N . ASP A 1 314 ? 27.841 -4.933 -28.851 1.00 87.62 314 ASP A N 1
ATOM 2503 C CA . ASP A 1 314 ? 28.826 -4.173 -29.623 1.00 87.62 314 ASP A CA 1
ATOM 2504 C C . ASP A 1 314 ? 28.878 -4.590 -31.104 1.00 87.62 314 ASP A C 1
ATOM 2506 O O . ASP A 1 314 ? 29.859 -4.308 -31.780 1.00 87.62 314 ASP A O 1
ATOM 2510 N N . ASP A 1 315 ? 27.831 -5.250 -31.612 1.00 89.12 315 ASP A N 1
ATOM 2511 C CA . ASP A 1 315 ? 27.732 -5.720 -32.998 1.00 89.12 315 ASP A CA 1
ATOM 2512 C C . ASP A 1 315 ? 26.997 -4.691 -33.884 1.00 89.12 315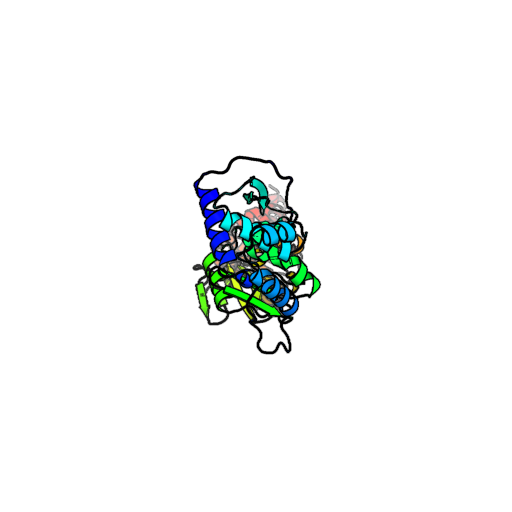 ASP A C 1
ATOM 2514 O O . ASP A 1 315 ? 25.756 -4.656 -33.895 1.00 89.12 315 ASP A O 1
ATOM 2518 N N . PRO A 1 316 ? 27.728 -3.842 -34.634 1.00 89.69 316 PRO A N 1
ATOM 2519 C CA . PRO A 1 316 ? 27.115 -2.852 -35.512 1.00 89.69 316 PRO A CA 1
ATOM 2520 C C . PRO A 1 316 ? 26.377 -3.513 -36.682 1.00 89.69 316 PRO A C 1
ATOM 2522 O O . PRO A 1 316 ? 25.312 -3.041 -37.071 1.00 89.69 316 PRO A O 1
ATOM 2525 N N . SER A 1 317 ? 26.866 -4.644 -37.203 1.00 90.50 317 SER A N 1
ATOM 2526 C CA . SER A 1 317 ? 26.261 -5.328 -38.355 1.00 90.50 317 SER A CA 1
ATOM 2527 C C . SER A 1 317 ? 24.843 -5.814 -38.049 1.00 90.50 317 SER A C 1
ATOM 2529 O O . SER A 1 317 ? 23.921 -5.614 -38.846 1.00 90.50 317 SER A O 1
ATOM 2531 N N . ALA A 1 318 ? 24.636 -6.422 -36.877 1.00 90.31 318 ALA A N 1
ATOM 2532 C CA . ALA A 1 318 ? 23.310 -6.865 -36.453 1.00 90.31 318 ALA A CA 1
ATOM 2533 C C . ALA A 1 318 ? 22.347 -5.690 -36.205 1.00 90.31 318 ALA A C 1
ATOM 2535 O O . ALA A 1 318 ? 21.160 -5.798 -36.525 1.00 90.31 318 ALA A O 1
ATOM 2536 N N . PHE A 1 319 ? 22.851 -4.571 -35.674 1.00 92.31 319 PHE A N 1
ATOM 2537 C CA . PHE A 1 319 ? 22.072 -3.350 -35.462 1.00 92.31 319 PHE A CA 1
ATOM 2538 C C . PHE A 1 319 ? 21.688 -2.662 -36.781 1.00 92.31 319 PHE A C 1
ATOM 2540 O O . PHE A 1 319 ? 20.543 -2.257 -36.961 1.00 92.31 319 PHE A O 1
ATOM 2547 N N . ILE A 1 320 ? 22.604 -2.569 -37.743 1.00 93.19 320 ILE A N 1
ATOM 2548 C CA . ILE A 1 320 ? 22.335 -1.948 -39.045 1.00 93.19 320 ILE A CA 1
ATOM 2549 C C . ILE A 1 320 ? 21.296 -2.752 -39.824 1.00 93.19 320 ILE A C 1
ATOM 2551 O O . ILE A 1 320 ? 20.366 -2.190 -40.400 1.00 93.19 320 ILE A O 1
ATOM 2555 N N . LYS A 1 321 ? 21.400 -4.085 -39.792 1.00 91.81 321 LYS A N 1
ATOM 2556 C CA . LYS A 1 321 ? 20.496 -4.977 -40.526 1.00 91.81 321 LYS A CA 1
ATOM 2557 C C . LYS A 1 321 ? 19.018 -4.757 -40.183 1.00 91.81 321 LYS A C 1
ATOM 2559 O O . LYS A 1 321 ? 18.174 -4.908 -41.062 1.00 91.81 321 LYS A O 1
ATOM 2564 N N . ILE A 1 322 ? 18.698 -4.418 -38.931 1.00 92.12 322 ILE A N 1
ATOM 2565 C CA . ILE A 1 322 ? 17.307 -4.217 -38.494 1.00 92.12 322 ILE A CA 1
ATOM 2566 C C . ILE A 1 322 ? 16.735 -2.851 -38.915 1.00 92.12 322 ILE A C 1
ATOM 2568 O O . ILE A 1 322 ? 15.520 -2.685 -38.938 1.00 92.12 322 ILE A O 1
ATOM 2572 N N . LEU A 1 323 ? 17.586 -1.888 -39.290 1.00 91.88 323 LEU A N 1
ATOM 2573 C CA . LEU A 1 323 ? 17.159 -0.577 -39.795 1.00 91.88 323 LEU A CA 1
ATOM 2574 C C . LEU A 1 323 ? 16.725 -0.610 -41.267 1.00 91.88 323 LEU A C 1
ATOM 2576 O O . LEU A 1 323 ? 16.157 0.373 -41.738 1.00 91.88 323 LEU A O 1
ATOM 2580 N N . HIS A 1 324 ? 16.983 -1.721 -41.969 1.00 91.06 324 HIS A N 1
ATOM 2581 C CA . HIS A 1 324 ? 16.710 -1.905 -43.398 1.00 91.06 324 HIS A CA 1
ATOM 2582 C C . HIS A 1 324 ? 17.241 -0.759 -44.293 1.00 91.06 324 HIS A C 1
ATOM 2584 O O . HIS A 1 324 ? 16.465 -0.194 -45.063 1.00 91.06 324 HIS A O 1
ATOM 2590 N N . PRO A 1 325 ? 18.538 -0.399 -44.194 1.00 93.94 325 PRO A N 1
ATOM 2591 C CA . PRO A 1 325 ? 19.121 0.669 -45.002 1.00 93.94 325 PRO A CA 1
ATOM 2592 C C . PRO A 1 325 ? 19.265 0.265 -46.475 1.00 93.94 325 PRO A C 1
ATOM 2594 O O . PRO A 1 325 ? 19.366 -0.923 -46.797 1.00 93.94 325 PRO A O 1
ATOM 2597 N N . ASN A 1 326 ? 19.353 1.255 -47.361 1.00 93.31 326 ASN A N 1
ATOM 2598 C CA . ASN A 1 326 ? 19.931 1.067 -48.695 1.00 93.31 326 ASN A CA 1
ATOM 2599 C C . ASN A 1 326 ? 21.475 0.980 -48.638 1.00 93.31 326 ASN A C 1
ATOM 2601 O O . ASN A 1 326 ? 22.074 1.165 -47.579 1.00 93.31 326 ASN A O 1
ATOM 2605 N N . ASP A 1 327 ? 22.130 0.696 -49.767 1.00 90.94 327 ASP A N 1
ATOM 2606 C CA . ASP A 1 327 ? 23.585 0.474 -49.805 1.00 90.94 327 ASP A CA 1
ATOM 2607 C C . ASP A 1 327 ? 24.395 1.690 -49.325 1.00 90.94 327 ASP A C 1
ATOM 2609 O O . ASP A 1 327 ? 25.335 1.530 -48.548 1.00 90.94 327 ASP A O 1
ATOM 2613 N N . MET A 1 328 ? 23.998 2.906 -49.712 1.00 86.81 328 MET A N 1
ATOM 2614 C CA . MET A 1 328 ? 24.669 4.134 -49.269 1.00 86.81 328 MET A CA 1
ATOM 2615 C C . MET A 1 328 ? 24.439 4.395 -47.781 1.00 86.81 328 MET A C 1
ATOM 2617 O O . MET A 1 328 ? 25.388 4.650 -47.046 1.00 86.81 328 MET A O 1
ATOM 2621 N N . GLU A 1 329 ? 23.194 4.269 -47.315 1.00 92.00 329 GLU A N 1
ATOM 2622 C CA . GLU A 1 329 ? 22.855 4.417 -45.897 1.00 92.00 329 GLU A CA 1
ATOM 2623 C C . GLU A 1 329 ? 23.623 3.419 -45.030 1.00 92.00 329 GLU A C 1
ATOM 2625 O O . GLU A 1 329 ? 24.060 3.761 -43.935 1.00 92.00 329 GLU A O 1
ATOM 2630 N N . LYS A 1 330 ? 23.810 2.189 -45.517 1.00 93.81 330 LYS A N 1
ATOM 2631 C CA . LYS A 1 330 ? 24.574 1.164 -44.815 1.00 93.81 330 LYS A CA 1
ATOM 2632 C C . LYS A 1 330 ? 26.018 1.617 -44.595 1.00 93.81 330 LYS A C 1
ATOM 2634 O O . LYS A 1 330 ? 26.458 1.619 -43.449 1.00 93.81 330 LYS A O 1
ATOM 2639 N N . VAL A 1 331 ? 26.709 2.044 -45.654 1.00 90.56 331 VAL A N 1
ATOM 2640 C CA . VAL A 1 331 ? 28.106 2.512 -45.576 1.00 90.56 331 VAL A CA 1
ATOM 2641 C C . VAL A 1 331 ? 28.224 3.729 -44.650 1.00 90.56 331 VAL A C 1
ATOM 2643 O O . VAL A 1 331 ? 29.106 3.775 -43.794 1.00 90.56 331 VAL A O 1
ATOM 2646 N N . SER A 1 332 ? 27.289 4.681 -44.743 1.00 89.50 332 SER A N 1
ATOM 2647 C CA . SER A 1 332 ? 27.249 5.848 -43.852 1.00 89.50 332 SER A CA 1
ATOM 2648 C C . SER A 1 332 ? 27.059 5.476 -42.382 1.00 89.50 332 SER A C 1
ATOM 2650 O O . SER A 1 332 ? 27.732 6.025 -41.509 1.00 89.50 332 SER A O 1
ATOM 2652 N N . ILE A 1 333 ? 26.143 4.553 -42.078 1.00 93.19 333 ILE A N 1
ATOM 2653 C CA . ILE A 1 333 ? 25.892 4.137 -40.696 1.00 93.19 333 ILE A CA 1
ATOM 2654 C C . ILE A 1 333 ? 27.086 3.341 -40.156 1.00 93.19 333 ILE A C 1
ATOM 2656 O O . ILE A 1 333 ? 27.469 3.569 -39.013 1.00 93.19 333 ILE A O 1
ATOM 2660 N N . GLU A 1 334 ? 27.701 2.457 -40.949 1.00 93.56 334 GLU A N 1
ATOM 2661 C CA . GLU A 1 334 ? 28.915 1.719 -40.553 1.00 93.56 334 GLU A CA 1
ATOM 2662 C C . GLU A 1 334 ? 30.027 2.680 -40.113 1.00 93.56 334 GLU A C 1
ATOM 2664 O O . GLU A 1 334 ? 30.534 2.553 -38.996 1.00 93.56 334 GLU A O 1
ATOM 2669 N N . PHE A 1 335 ? 30.300 3.715 -40.913 1.00 90.94 335 PHE A N 1
ATOM 2670 C CA . PHE A 1 335 ? 31.271 4.760 -40.580 1.00 90.94 335 PHE A CA 1
ATOM 2671 C C . PHE A 1 335 ? 30.965 5.460 -39.244 1.00 90.94 335 PHE A C 1
ATOM 2673 O O . PHE A 1 335 ? 31.863 5.674 -38.426 1.00 90.94 335 PHE A O 1
ATOM 2680 N N . ILE A 1 336 ? 29.697 5.813 -38.994 1.00 91.56 336 ILE A N 1
ATOM 2681 C CA . ILE A 1 336 ? 29.286 6.472 -37.743 1.00 91.56 336 ILE A CA 1
ATOM 2682 C C . ILE A 1 336 ? 29.479 5.528 -36.552 1.00 91.56 336 ILE A C 1
ATOM 2684 O O . ILE A 1 336 ? 30.083 5.909 -35.548 1.00 91.56 336 ILE A O 1
ATOM 2688 N N . LEU A 1 337 ? 28.971 4.294 -36.643 1.00 91.56 337 LEU A N 1
ATOM 2689 C CA . LEU A 1 337 ? 28.989 3.345 -35.526 1.00 91.56 337 LEU A CA 1
ATOM 2690 C C . LEU A 1 337 ? 30.410 2.915 -35.136 1.00 91.56 337 LEU A C 1
ATOM 2692 O O . LEU A 1 337 ? 30.647 2.644 -33.957 1.00 91.56 337 LEU A O 1
ATOM 2696 N N . ASP A 1 338 ? 31.351 2.894 -36.081 1.00 89.94 338 ASP A N 1
ATOM 2697 C CA . ASP A 1 338 ? 32.760 2.594 -35.804 1.00 89.94 338 ASP A CA 1
ATOM 2698 C C . ASP A 1 338 ? 33.450 3.683 -34.974 1.00 89.94 338 ASP A C 1
ATOM 2700 O O . ASP A 1 338 ? 34.322 3.383 -34.150 1.00 89.94 338 ASP A O 1
ATOM 2704 N N . LYS A 1 339 ? 33.031 4.944 -35.132 1.00 89.06 339 LYS A N 1
ATOM 2705 C CA . LYS A 1 339 ? 33.570 6.072 -34.360 1.00 89.06 339 LYS A CA 1
ATOM 2706 C C . LYS A 1 339 ? 32.904 6.231 -32.992 1.00 89.06 339 LYS A C 1
ATOM 2708 O O . LYS A 1 339 ? 33.525 6.773 -32.075 1.00 89.06 339 LYS A O 1
ATOM 2713 N N . LEU A 1 340 ? 31.687 5.715 -32.808 1.00 87.88 340 LEU A N 1
ATOM 2714 C CA . LEU A 1 340 ? 30.996 5.758 -31.519 1.00 87.88 340 LEU A CA 1
ATOM 2715 C C . LEU A 1 340 ? 31.702 4.885 -30.472 1.00 87.88 340 LEU A C 1
ATOM 2717 O O . LEU A 1 340 ? 31.828 3.676 -30.625 1.00 87.88 340 LEU A O 1
ATOM 2721 N N . GLN A 1 341 ? 32.102 5.491 -29.353 1.00 86.62 341 GLN A N 1
ATOM 2722 C CA . GLN A 1 341 ? 32.658 4.773 -28.191 1.00 86.62 341 GLN A CA 1
ATOM 2723 C C . GLN A 1 341 ? 31.652 4.609 -27.041 1.00 86.62 341 GLN A C 1
ATOM 2725 O O . GLN A 1 341 ? 31.920 3.904 -26.065 1.00 86.62 341 GLN A O 1
ATOM 2730 N N . THR A 1 342 ? 30.489 5.248 -27.155 1.00 88.19 342 THR A N 1
ATOM 2731 C CA . THR A 1 342 ? 29.435 5.288 -26.138 1.00 88.19 342 THR A CA 1
ATOM 2732 C C . THR A 1 342 ? 28.187 4.518 -26.585 1.00 88.19 342 THR A C 1
ATOM 2734 O O . THR A 1 342 ? 28.027 4.210 -27.770 1.00 88.19 342 THR A O 1
ATOM 2737 N N . PRO A 1 343 ? 27.280 4.172 -25.654 1.00 90.69 343 PRO A N 1
ATOM 2738 C CA . PRO A 1 343 ? 26.034 3.500 -25.993 1.00 90.69 343 PRO A CA 1
ATOM 2739 C C . PRO A 1 343 ? 25.088 4.343 -26.846 1.00 90.69 343 PRO A C 1
ATOM 2741 O O . PRO A 1 343 ? 24.810 5.501 -26.539 1.00 90.69 343 PRO A O 1
ATOM 2744 N N . LEU A 1 344 ? 24.489 3.701 -27.845 1.00 91.19 344 LEU A N 1
ATOM 2745 C CA . LEU A 1 344 ? 23.414 4.238 -28.669 1.00 91.19 344 LEU A CA 1
ATOM 2746 C C . LEU A 1 344 ? 22.100 3.543 -28.299 1.00 91.19 344 LEU A C 1
ATOM 2748 O O . LEU A 1 344 ? 21.925 2.343 -28.521 1.00 91.19 344 LEU A O 1
ATOM 2752 N N . ILE A 1 345 ? 21.166 4.311 -27.737 1.00 90.00 345 ILE A N 1
ATOM 2753 C CA . ILE A 1 345 ? 19.840 3.833 -27.328 1.00 90.00 345 ILE A CA 1
ATOM 2754 C C . ILE A 1 345 ? 18.789 4.643 -28.073 1.00 90.00 345 ILE A C 1
ATOM 2756 O O . ILE A 1 345 ? 18.640 5.841 -27.832 1.00 90.00 345 ILE A O 1
ATOM 2760 N N . VAL A 1 346 ? 18.051 3.985 -28.961 1.00 89.62 346 VAL A N 1
ATOM 2761 C CA . VAL A 1 346 ? 17.078 4.627 -29.849 1.00 89.62 346 VAL A CA 1
ATOM 2762 C C . VAL A 1 346 ? 15.764 3.846 -29.899 1.00 89.62 346 VAL A C 1
ATOM 2764 O O . VAL A 1 346 ? 15.688 2.668 -29.541 1.00 89.62 346 VAL A O 1
ATOM 2767 N N . SER A 1 347 ? 14.682 4.515 -30.292 1.00 86.56 347 SER A N 1
ATOM 2768 C CA . SER A 1 347 ? 13.354 3.902 -30.428 1.00 86.56 347 SER A CA 1
ATOM 2769 C C . SER A 1 347 ? 12.633 4.452 -31.654 1.00 86.56 347 SER A C 1
ATOM 2771 O O . SER A 1 347 ? 12.756 5.642 -31.939 1.00 86.56 347 SER A O 1
ATOM 2773 N N . ASN A 1 348 ? 11.881 3.603 -32.359 1.00 85.19 348 ASN A N 1
ATOM 2774 C CA . ASN A 1 348 ? 11.192 3.912 -33.617 1.00 85.19 348 ASN A CA 1
ATOM 2775 C C . ASN A 1 348 ? 12.114 4.600 -34.648 1.00 85.19 348 ASN A C 1
ATOM 2777 O O . ASN A 1 348 ? 11.732 5.589 -35.286 1.00 85.19 348 ASN A O 1
ATOM 2781 N N . MET A 1 349 ? 13.350 4.107 -34.759 1.00 90.31 349 MET A N 1
ATOM 2782 C CA . MET A 1 349 ? 14.403 4.697 -35.587 1.00 90.31 349 MET A CA 1
ATOM 2783 C C . MET A 1 349 ? 14.455 4.039 -36.969 1.00 90.31 349 MET A C 1
ATOM 2785 O O . MET A 1 349 ? 14.339 2.821 -37.078 1.00 90.31 349 MET A O 1
ATOM 2789 N N . THR A 1 350 ? 14.663 4.842 -38.013 1.00 92.12 350 THR A N 1
ATOM 2790 C CA . THR A 1 350 ? 14.968 4.375 -39.377 1.00 92.12 350 THR A CA 1
ATOM 2791 C C . THR A 1 350 ? 16.415 4.716 -39.728 1.00 92.12 350 THR A C 1
ATOM 2793 O O . THR A 1 350 ? 17.016 5.561 -39.063 1.00 92.12 350 THR A O 1
ATOM 2796 N N . ALA A 1 351 ? 16.967 4.093 -40.774 1.00 92.12 351 ALA A N 1
ATOM 2797 C CA . ALA A 1 351 ? 18.319 4.387 -41.258 1.00 92.12 351 ALA A CA 1
ATOM 2798 C C . ALA A 1 351 ? 18.534 5.894 -41.501 1.00 92.12 351 ALA A C 1
ATOM 2800 O O . ALA A 1 351 ? 19.397 6.505 -40.877 1.00 92.12 351 ALA A O 1
ATOM 2801 N N . ASN A 1 352 ? 17.665 6.515 -42.300 1.00 91.50 352 ASN A N 1
ATOM 2802 C CA . ASN A 1 352 ? 17.700 7.951 -42.570 1.00 91.50 352 ASN A CA 1
ATOM 2803 C C . ASN A 1 352 ? 17.643 8.830 -41.300 1.00 91.50 352 ASN A C 1
ATOM 2805 O O . ASN A 1 352 ? 18.478 9.714 -41.141 1.00 91.50 352 ASN A O 1
ATOM 2809 N N . LYS A 1 353 ? 16.745 8.547 -40.345 1.00 92.31 353 LYS A N 1
ATOM 2810 C CA . LYS A 1 353 ? 16.658 9.328 -39.093 1.00 92.31 353 LYS A CA 1
ATOM 2811 C C . LYS A 1 353 ? 17.902 9.183 -38.219 1.00 92.31 353 LYS A C 1
ATOM 2813 O O . LYS A 1 353 ? 18.257 10.102 -37.484 1.00 92.31 353 LYS A O 1
ATOM 2818 N N . LEU A 1 354 ? 18.549 8.017 -38.264 1.00 92.69 354 LEU A N 1
ATOM 2819 C CA . LEU A 1 354 ? 19.807 7.803 -37.562 1.00 92.69 354 LEU A CA 1
ATOM 2820 C C . LEU A 1 354 ? 20.922 8.648 -38.184 1.00 92.69 354 LEU A C 1
ATOM 2822 O O . LEU A 1 354 ? 21.694 9.259 -37.451 1.00 92.69 354 LEU A O 1
ATOM 2826 N N . LEU A 1 355 ? 20.976 8.719 -39.515 1.00 91.69 355 LEU A N 1
ATOM 2827 C CA . LEU A 1 355 ? 21.916 9.590 -40.216 1.00 91.69 355 LEU A CA 1
ATOM 2828 C C . LEU A 1 355 ? 21.667 11.057 -39.877 1.00 91.69 355 LEU A C 1
ATOM 2830 O O . LEU A 1 355 ? 22.609 11.734 -39.491 1.00 91.69 355 LEU A O 1
ATOM 2834 N N . GLU A 1 356 ? 20.417 11.528 -39.912 1.00 92.31 356 GLU A N 1
ATOM 2835 C CA . GLU A 1 356 ? 20.061 12.900 -39.517 1.00 92.31 356 GLU A CA 1
ATOM 2836 C C . GLU A 1 356 ? 20.542 13.247 -38.098 1.00 92.31 356 GLU A C 1
ATOM 2838 O O . GLU A 1 356 ? 21.067 14.338 -37.871 1.00 92.31 356 GLU A O 1
ATOM 2843 N N . LEU A 1 357 ? 20.410 12.310 -37.149 1.00 91.50 357 LEU A N 1
ATOM 2844 C CA . LEU A 1 357 ? 20.840 12.496 -35.760 1.00 91.50 357 LEU A CA 1
ATOM 2845 C C . LEU A 1 357 ? 22.348 12.767 -35.641 1.00 91.50 357 LEU A C 1
ATOM 2847 O O . LEU A 1 357 ? 22.763 13.555 -34.791 1.00 91.50 357 LEU A O 1
ATOM 2851 N N . PHE A 1 358 ? 23.154 12.122 -36.483 1.00 91.75 358 PHE A N 1
ATOM 2852 C CA . PHE A 1 358 ? 24.617 12.154 -36.425 1.00 91.75 358 PHE A CA 1
ATOM 2853 C C . PHE A 1 358 ? 25.262 12.998 -37.530 1.00 91.75 358 PHE A C 1
ATOM 2855 O O . PHE A 1 358 ? 26.469 13.240 -37.490 1.00 91.75 358 PHE A O 1
ATOM 2862 N N . TRP A 1 359 ? 24.474 13.508 -38.478 1.00 90.31 359 TRP A N 1
ATOM 2863 C CA . TRP A 1 359 ? 24.965 14.212 -39.662 1.00 90.31 359 TRP A CA 1
ATOM 2864 C C . TRP A 1 359 ? 25.821 15.426 -39.315 1.00 90.31 359 TRP A C 1
ATOM 2866 O O . TRP A 1 359 ? 26.863 15.657 -39.918 1.00 90.31 359 TRP A O 1
ATOM 2876 N N . LYS A 1 360 ? 25.419 16.186 -38.293 1.00 90.25 360 LYS A N 1
ATOM 2877 C CA . LYS A 1 360 ? 26.153 17.384 -37.872 1.00 90.25 360 LYS A CA 1
ATOM 2878 C C . LYS A 1 360 ? 27.575 17.076 -37.388 1.00 90.25 360 LYS A C 1
ATOM 2880 O O . LYS A 1 360 ? 28.451 17.921 -37.525 1.00 90.25 360 LYS A O 1
ATOM 2885 N N . GLU A 1 361 ? 27.785 15.911 -36.785 1.00 90.31 361 GLU A N 1
ATOM 2886 C CA . GLU A 1 361 ? 29.070 15.523 -36.195 1.00 90.31 361 GLU A CA 1
ATOM 2887 C C . GLU A 1 361 ? 29.920 14.699 -37.170 1.00 90.31 361 GLU A C 1
ATOM 2889 O O . GLU A 1 361 ? 31.131 14.889 -37.239 1.00 90.31 361 GLU A O 1
ATOM 2894 N N . TYR A 1 362 ? 29.286 13.824 -37.955 1.00 90.75 362 TYR A N 1
ATOM 2895 C CA . TYR A 1 362 ? 29.975 12.828 -38.778 1.00 90.75 362 TYR A CA 1
ATOM 2896 C C . TYR A 1 362 ? 29.760 12.991 -40.287 1.00 90.75 362 TYR A C 1
ATOM 2898 O O . TYR A 1 362 ? 30.436 12.311 -41.050 1.00 90.75 362 TYR A O 1
ATOM 2906 N N . GLY A 1 363 ? 28.869 13.882 -40.735 1.00 87.25 363 GLY A N 1
ATOM 2907 C CA . GLY A 1 363 ? 28.513 14.039 -42.151 1.00 87.25 363 GLY A CA 1
ATOM 2908 C C . GLY A 1 363 ? 29.673 14.527 -43.016 1.00 87.25 363 GLY A C 1
ATOM 2909 O O . GLY A 1 363 ? 30.006 13.885 -44.004 1.00 87.25 363 GLY A O 1
ATOM 2910 N N . LEU A 1 364 ? 30.341 15.611 -42.615 1.00 87.12 364 LEU A N 1
ATOM 2911 C CA . LEU A 1 364 ? 31.527 16.101 -43.326 1.00 87.12 364 LEU A CA 1
ATOM 2912 C C . LEU A 1 364 ? 32.694 15.091 -43.273 1.00 87.12 364 LEU A C 1
ATOM 2914 O O . LEU A 1 364 ? 33.191 14.738 -44.338 1.00 87.12 364 LEU A O 1
ATOM 2918 N N . PRO A 1 365 ? 33.085 14.541 -42.099 1.00 87.12 365 PRO A N 1
ATOM 2919 C CA . PRO A 1 365 ? 34.096 13.483 -42.046 1.00 87.12 365 PRO A CA 1
ATOM 2920 C C . PRO A 1 365 ? 33.795 12.283 -42.952 1.00 87.12 365 PRO A C 1
ATOM 2922 O O . PRO A 1 365 ? 34.713 11.661 -43.474 1.00 87.12 365 PRO A O 1
ATOM 2925 N N . PHE A 1 366 ? 32.519 11.936 -43.119 1.00 86.44 366 PHE A N 1
ATOM 2926 C CA . PHE A 1 366 ? 32.092 10.861 -44.006 1.00 86.44 366 PHE A CA 1
ATOM 2927 C C . PHE A 1 366 ? 32.266 11.225 -45.488 1.00 86.44 366 PHE A C 1
ATOM 2929 O O . PHE A 1 366 ? 32.764 10.407 -46.259 1.00 86.44 366 PHE A O 1
ATOM 2936 N N . LEU A 1 367 ? 31.883 12.444 -45.886 1.00 85.75 367 LEU A N 1
ATOM 2937 C CA . LEU A 1 367 ? 32.060 12.931 -47.258 1.00 85.75 367 LEU A CA 1
ATOM 2938 C C . LEU A 1 367 ? 33.541 13.014 -47.641 1.00 85.75 367 LEU A C 1
ATOM 2940 O O . LEU A 1 367 ? 33.895 12.582 -48.733 1.00 85.75 367 LEU A O 1
ATOM 2944 N N . GLU A 1 368 ? 34.400 13.481 -46.730 1.00 85.56 368 GLU A N 1
ATOM 2945 C CA . GLU A 1 368 ? 35.854 13.492 -46.934 1.00 85.56 368 GLU A CA 1
ATOM 2946 C C . GLU A 1 368 ? 36.418 12.080 -47.179 1.00 85.56 368 GLU A C 1
ATOM 2948 O O . GLU A 1 368 ? 37.301 11.916 -48.016 1.00 85.56 368 GLU A O 1
ATOM 2953 N N . GLU A 1 369 ? 35.911 11.056 -46.479 1.00 83.69 369 GLU A N 1
ATOM 2954 C CA . GLU A 1 369 ? 36.390 9.672 -46.628 1.00 83.69 369 GLU A CA 1
ATOM 2955 C C . GLU A 1 369 ? 35.889 9.001 -47.919 1.00 83.69 369 GLU A C 1
ATOM 2957 O O . GLU A 1 369 ? 36.606 8.195 -48.506 1.00 83.69 369 GLU A O 1
ATOM 2962 N N . ILE A 1 370 ? 34.678 9.331 -48.387 1.00 83.06 370 ILE A N 1
ATOM 2963 C CA . ILE A 1 370 ? 34.113 8.744 -49.615 1.00 83.06 370 ILE A CA 1
ATOM 2964 C C . ILE A 1 370 ? 34.581 9.446 -50.889 1.00 83.06 370 ILE A C 1
ATOM 2966 O O . ILE A 1 370 ? 34.772 8.778 -51.906 1.00 83.06 370 ILE A O 1
ATOM 2970 N N . LEU A 1 371 ? 34.693 10.775 -50.873 1.00 80.94 371 LEU A N 1
ATOM 2971 C CA . LEU A 1 371 ? 34.983 11.556 -52.077 1.00 80.94 371 LEU A CA 1
ATOM 2972 C C . LEU A 1 371 ? 36.483 11.630 -52.390 1.00 80.94 371 LEU A C 1
ATOM 2974 O O . LEU A 1 371 ? 36.824 11.978 -53.516 1.00 80.94 371 LEU A O 1
ATOM 2978 N N . ASP A 1 372 ? 37.354 11.305 -51.423 1.00 71.56 372 ASP A N 1
ATOM 2979 C CA . ASP A 1 372 ? 38.826 11.414 -51.516 1.00 71.56 372 ASP A CA 1
ATOM 2980 C C . ASP A 1 372 ? 39.308 12.811 -51.982 1.00 71.56 372 ASP A C 1
ATOM 2982 O O . ASP A 1 372 ? 40.428 12.991 -52.456 1.00 71.56 372 ASP A O 1
ATOM 2986 N N . ASP A 1 373 ? 38.443 13.822 -51.836 1.00 74.56 373 ASP A N 1
ATOM 2987 C CA . ASP A 1 373 ? 38.655 15.217 -52.213 1.00 74.56 373 ASP A CA 1
ATOM 2988 C C . ASP A 1 373 ? 37.954 16.120 -51.190 1.00 74.56 373 ASP A C 1
ATOM 2990 O O . ASP A 1 373 ? 36.725 16.134 -51.058 1.00 74.56 373 ASP A O 1
ATOM 2994 N N . LYS A 1 374 ? 38.760 16.863 -50.428 1.00 72.00 374 LYS A N 1
ATOM 2995 C CA . LYS A 1 374 ? 38.266 17.732 -49.357 1.00 72.00 374 LYS A CA 1
ATOM 2996 C C . LYS A 1 374 ? 37.554 18.960 -49.896 1.00 72.00 374 LYS A C 1
ATOM 2998 O O . LYS A 1 374 ? 36.589 19.395 -49.280 1.00 72.00 374 LYS A O 1
ATOM 3003 N N . ASP A 1 375 ? 38.001 19.503 -51.022 1.00 71.81 375 ASP A N 1
ATOM 3004 C CA . ASP A 1 375 ? 37.434 20.736 -51.559 1.00 71.81 375 ASP A CA 1
ATOM 3005 C C . ASP A 1 375 ? 36.005 20.475 -52.059 1.00 71.81 375 ASP A C 1
ATOM 3007 O O . ASP A 1 375 ? 35.102 21.247 -51.752 1.00 71.81 375 ASP A O 1
ATOM 3011 N N . ILE A 1 376 ? 35.768 19.318 -52.692 1.00 71.25 376 ILE A N 1
ATOM 3012 C CA . ILE A 1 376 ? 34.429 18.878 -53.125 1.00 71.25 376 ILE A CA 1
ATOM 3013 C C . ILE A 1 376 ? 33.532 18.505 -51.933 1.00 71.25 376 ILE A C 1
ATOM 3015 O O . ILE A 1 376 ? 32.329 18.740 -51.971 1.00 71.25 376 ILE A O 1
ATOM 3019 N N . ALA A 1 377 ? 34.085 17.934 -50.858 1.00 70.69 377 ALA A N 1
ATOM 3020 C CA . ALA A 1 377 ? 33.312 17.590 -49.659 1.00 70.69 377 ALA A CA 1
ATOM 3021 C C . ALA A 1 377 ? 32.826 18.820 -48.860 1.00 70.69 377 ALA A C 1
ATOM 3023 O O . ALA A 1 377 ? 31.907 18.695 -48.045 1.00 70.69 377 ALA A O 1
ATOM 3024 N N . HIS A 1 378 ? 33.465 19.979 -49.058 1.00 72.56 378 HIS A N 1
ATOM 3025 C CA . HIS A 1 378 ? 33.165 21.241 -48.379 1.00 72.56 378 HIS A CA 1
ATOM 3026 C C . HIS A 1 378 ? 32.230 22.181 -49.164 1.00 72.56 378 HIS A C 1
ATOM 3028 O O . HIS A 1 378 ? 31.742 23.151 -48.569 1.00 72.56 378 HIS A O 1
ATOM 3034 N N . GLU A 1 379 ? 31.992 21.912 -50.452 1.00 64.00 379 GLU A N 1
ATOM 3035 C CA . GLU A 1 379 ? 30.958 22.558 -51.282 1.00 64.00 379 GLU A CA 1
ATOM 3036 C C . GLU A 1 379 ? 29.561 21.984 -50.999 1.00 64.00 379 GLU A C 1
ATOM 3038 O O . GLU A 1 379 ? 28.603 22.796 -50.945 1.00 64.00 379 GLU A O 1
#

Radius of gyration: 30.52 Å; chains: 1; bounding box: 71×42×87 Å